Protein AF-A0A1H6F019-F1 (afdb_monomer)

Sequence (396 aa):
MDIRVLGPVEVCEGGAQIPIEGAQQQCVLGLLAAYKGSYVPVDRLIEALWEDDPPKTAKTIVQLKVSQLRKTLGGRISSTTAGYSLAGAWFTLNEPRPAIRHCEQAAELYERIGWKTGVLVASSNLVVAGDLHEGAGQYEHIVRLWEAHDPSRLPALLENFAIKLMWVGLAGQALERQERAVRLREESDDPQPQGWRGRSYSILGDIHLALGDLDAAMDAFDRALEQAEGGELAAALSSAALVAQARGDGDGAADLARRAVAVAASGGMVREYEEARSTLAKVDASTAIGERIRVLRDVLDYYRDRTYPYIEVRARVWLIEVLLAGGLPDEAAELAREACAAAAAHGLRRLEGQALTLLARAEPPGAEHARRAAELHRAHGHRLDEAAARAALDHA

Organism: NCBI:txid1144553

Structure (mmCIF, N/CA/C/O backbone):
data_AF-A0A1H6F019-F1
#
_entry.id   AF-A0A1H6F019-F1
#
loop_
_atom_site.group_PDB
_atom_site.id
_atom_site.type_symbol
_atom_site.label_atom_id
_atom_site.label_alt_id
_atom_site.label_comp_id
_atom_site.label_asym_id
_atom_site.label_entity_id
_atom_site.label_seq_id
_atom_site.pdbx_PDB_ins_code
_atom_site.Cartn_x
_atom_site.Cartn_y
_atom_site.Cartn_z
_atom_site.occupancy
_atom_site.B_iso_or_equiv
_atom_site.auth_seq_id
_atom_site.auth_comp_id
_atom_site.auth_asym_id
_atom_site.auth_atom_id
_atom_site.pdbx_PDB_model_num
ATOM 1 N N . MET A 1 1 ? 11.797 8.438 20.893 1.00 68.44 1 MET A N 1
ATOM 2 C CA . MET A 1 1 ? 10.960 7.575 21.743 1.00 68.44 1 MET A CA 1
ATOM 3 C C . MET A 1 1 ? 9.870 7.045 20.853 1.00 68.44 1 MET A C 1
ATOM 5 O O . MET A 1 1 ? 9.124 7.858 20.313 1.00 68.44 1 MET A O 1
ATOM 9 N N . ASP A 1 2 ? 9.824 5.731 20.716 1.00 68.75 2 ASP A N 1
ATOM 10 C CA . ASP A 1 2 ? 8.969 5.016 19.783 1.00 68.75 2 ASP A CA 1
ATOM 11 C C . ASP A 1 2 ? 7.989 4.150 20.564 1.00 68.75 2 ASP A C 1
ATOM 13 O O . ASP A 1 2 ? 8.379 3.468 21.512 1.00 68.75 2 ASP A O 1
ATOM 17 N N . ILE A 1 3 ? 6.718 4.194 20.184 1.00 66.81 3 ILE A N 1
ATOM 18 C CA . ILE A 1 3 ? 5.660 3.379 20.778 1.00 66.81 3 ILE A CA 1
ATOM 19 C C . ILE A 1 3 ? 5.205 2.353 19.742 1.00 66.81 3 ILE A C 1
ATOM 21 O O . ILE A 1 3 ? 4.837 2.711 18.620 1.00 66.81 3 ILE A O 1
ATOM 25 N N . ARG A 1 4 ? 5.226 1.075 20.118 1.00 64.88 4 ARG A N 1
ATOM 26 C CA . ARG A 1 4 ? 4.832 -0.049 19.260 1.00 64.88 4 ARG A CA 1
ATOM 27 C C . ARG A 1 4 ? 3.449 -0.540 19.667 1.00 64.88 4 ARG A C 1
ATOM 29 O O . ARG A 1 4 ? 3.226 -0.800 20.844 1.00 64.88 4 ARG A O 1
ATOM 36 N N . VAL A 1 5 ? 2.520 -0.632 18.710 1.00 57.69 5 VAL A N 1
ATOM 37 C CA . VAL A 1 5 ? 1.080 -0.831 19.008 1.00 57.69 5 VAL A CA 1
ATOM 38 C C . VAL A 1 5 ? 0.381 -1.960 18.253 1.00 57.69 5 VAL A C 1
ATOM 40 O O . VAL A 1 5 ? -0.770 -2.258 18.543 1.00 57.69 5 VAL A O 1
ATOM 43 N N . LEU A 1 6 ? 1.065 -2.632 17.325 1.00 49.25 6 LEU A N 1
ATOM 44 C CA . LEU A 1 6 ? 0.553 -3.850 16.672 1.00 49.25 6 LEU A CA 1
ATOM 45 C C . LEU A 1 6 ? 0.961 -5.130 17.434 1.00 49.25 6 LEU A C 1
ATOM 47 O O . LEU A 1 6 ? 1.137 -6.187 16.842 1.00 49.25 6 LEU A O 1
ATOM 51 N N . GLY A 1 7 ? 1.173 -4.999 18.745 1.00 47.91 7 GLY A N 1
ATOM 52 C CA . GLY A 1 7 ? 1.667 -6.008 19.684 1.00 47.91 7 GLY A CA 1
ATOM 53 C C . GLY A 1 7 ? 1.422 -5.531 21.126 1.00 47.91 7 GLY A C 1
ATOM 54 O O . GLY A 1 7 ? 0.547 -4.683 21.326 1.00 47.91 7 GLY A O 1
ATOM 55 N N . PRO A 1 8 ? 2.173 -5.997 22.144 1.00 49.44 8 PRO A N 1
ATOM 56 C CA . PRO A 1 8 ? 2.128 -5.409 23.471 1.00 49.44 8 PRO A CA 1
ATOM 57 C C . PRO A 1 8 ? 2.539 -3.963 23.317 1.00 49.44 8 PRO A C 1
ATOM 59 O O . PRO A 1 8 ? 3.399 -3.633 22.497 1.00 49.44 8 PRO A O 1
ATOM 62 N N . VAL A 1 9 ? 1.926 -3.103 24.110 1.00 58.66 9 VAL A N 1
ATOM 63 C CA . VAL A 1 9 ? 2.282 -1.698 24.065 1.00 58.66 9 VAL A CA 1
ATOM 64 C C . VAL A 1 9 ? 3.671 -1.539 24.677 1.00 58.66 9 VAL A C 1
ATOM 66 O O . VAL A 1 9 ? 3.834 -1.560 25.898 1.00 58.66 9 VAL A O 1
ATOM 69 N N . GLU A 1 10 ? 4.671 -1.420 23.806 1.00 66.00 10 GLU A N 1
ATOM 70 C CA . GLU A 1 10 ? 6.075 -1.231 24.161 1.00 66.00 10 GLU A CA 1
ATOM 71 C C . GLU A 1 10 ? 6.496 0.207 23.901 1.00 66.00 10 GLU A C 1
ATOM 73 O O . GLU A 1 10 ? 6.064 0.837 22.932 1.00 66.00 10 GLU A O 1
ATOM 78 N N . VAL A 1 11 ? 7.393 0.701 24.747 1.00 77.62 11 VAL A N 1
ATOM 79 C CA . VAL A 1 11 ? 8.022 2.006 24.579 1.00 77.62 11 VAL A CA 1
ATOM 80 C C . VAL A 1 11 ? 9.524 1.806 24.487 1.00 77.62 11 VAL A C 1
ATOM 82 O O . VAL A 1 11 ? 10.113 1.156 25.347 1.00 77.62 11 VAL A O 1
ATOM 85 N N . CYS A 1 12 ? 10.144 2.383 23.464 1.00 74.44 12 CYS A N 1
ATOM 86 C CA . CYS A 1 12 ? 11.587 2.360 23.265 1.00 74.44 12 CYS A CA 1
ATOM 87 C C . CYS A 1 12 ? 12.153 3.785 23.262 1.00 74.44 12 CYS A C 1
ATOM 89 O O . CYS A 1 12 ? 11.597 4.687 22.635 1.00 74.44 12 CYS A O 1
ATOM 91 N N . GLU A 1 13 ? 13.285 4.010 23.923 1.00 74.19 13 GLU A N 1
ATOM 92 C CA . GLU A 1 13 ? 14.017 5.280 23.885 1.00 74.19 13 GLU A CA 1
ATOM 93 C C . GLU A 1 13 ? 15.519 5.008 23.776 1.00 74.19 13 GLU A C 1
ATOM 95 O O . GLU A 1 13 ? 16.075 4.247 24.561 1.00 74.19 13 GLU A O 1
ATOM 100 N N . GLY A 1 14 ? 16.177 5.577 22.758 1.00 67.38 14 GLY A N 1
ATOM 101 C CA . GLY A 1 14 ? 17.619 5.387 22.544 1.00 67.38 14 GLY A CA 1
ATOM 102 C C . GLY A 1 14 ? 18.052 3.923 22.368 1.00 67.38 14 GLY A C 1
ATOM 103 O O . GLY A 1 14 ? 19.178 3.585 22.711 1.00 67.38 14 GLY A O 1
ATOM 104 N N . GLY A 1 15 ? 17.158 3.050 21.887 1.00 57.25 15 GLY A N 1
ATOM 105 C CA . GLY A 1 15 ? 17.406 1.610 21.737 1.00 57.25 15 GLY A CA 1
ATOM 106 C C . GLY A 1 15 ? 17.104 0.755 22.977 1.00 57.25 15 GLY A C 1
ATOM 107 O O . GLY A 1 15 ? 17.180 -0.467 22.886 1.00 57.25 15 GLY A O 1
ATOM 108 N N . ALA A 1 16 ? 16.716 1.351 24.110 1.00 61.84 16 ALA A N 1
ATOM 109 C CA . ALA A 1 16 ? 16.332 0.628 25.325 1.00 61.84 16 ALA A CA 1
ATOM 110 C C . ALA A 1 16 ? 14.804 0.571 25.499 1.00 61.84 16 ALA A C 1
ATOM 112 O O . ALA A 1 16 ? 14.105 1.554 25.242 1.00 61.84 16 ALA A O 1
ATOM 113 N N . GLN A 1 17 ? 14.282 -0.571 25.957 1.00 70.25 17 GLN A N 1
ATOM 114 C CA . GLN A 1 17 ? 12.861 -0.744 26.271 1.00 70.25 17 GLN A CA 1
ATOM 115 C C . GLN A 1 17 ? 12.532 -0.168 27.653 1.00 70.25 17 GLN A C 1
ATOM 117 O O . GLN A 1 17 ? 13.208 -0.459 28.640 1.00 70.25 17 GLN A O 1
ATOM 122 N N . ILE A 1 18 ? 11.461 0.618 27.722 1.00 83.25 18 ILE A N 1
ATOM 123 C CA . ILE A 1 18 ? 10.912 1.182 28.951 1.00 83.25 18 ILE A CA 1
ATOM 124 C C . ILE A 1 18 ? 9.691 0.339 29.355 1.00 83.25 18 ILE A C 1
ATOM 126 O O . ILE A 1 18 ? 8.716 0.279 28.597 1.00 83.25 18 ILE A O 1
ATOM 130 N N . PRO A 1 19 ? 9.709 -0.324 30.524 1.00 74.94 19 PRO A N 1
ATOM 131 C CA . PRO A 1 19 ? 8.601 -1.168 30.954 1.00 74.94 19 PRO A CA 1
ATOM 132 C C . PRO A 1 19 ? 7.368 -0.329 31.315 1.00 74.94 19 PRO A C 1
ATOM 134 O O . PRO A 1 19 ? 7.447 0.618 32.098 1.00 74.94 19 PRO A O 1
ATOM 137 N N . ILE A 1 20 ? 6.212 -0.711 30.765 1.00 82.31 20 ILE A N 1
ATOM 138 C CA . ILE A 1 20 ? 4.900 -0.165 31.135 1.00 82.31 20 ILE A CA 1
ATOM 139 C C . ILE A 1 20 ? 4.177 -1.178 32.015 1.00 82.31 20 ILE A C 1
ATOM 141 O O . ILE A 1 20 ? 3.908 -2.305 31.591 1.00 82.31 20 ILE A O 1
ATOM 145 N N . GLU A 1 21 ? 3.859 -0.775 33.242 1.00 75.06 21 GLU A N 1
ATOM 146 C CA . GLU A 1 21 ? 3.372 -1.683 34.274 1.00 75.06 21 GLU A CA 1
ATOM 147 C C . GLU A 1 21 ? 1.850 -1.870 34.218 1.00 75.06 21 GLU A C 1
ATOM 149 O O . GLU A 1 21 ? 1.054 -1.001 34.578 1.00 75.06 21 GLU A O 1
ATOM 154 N N . GLY A 1 22 ? 1.431 -3.076 33.843 1.00 73.38 22 GLY A N 1
ATOM 155 C CA . GLY A 1 22 ? 0.052 -3.533 33.982 1.00 73.38 22 GLY A CA 1
ATOM 156 C C . GLY A 1 22 ? -0.849 -3.243 32.779 1.00 73.38 22 GLY A C 1
ATOM 157 O O . GLY A 1 22 ? -0.783 -2.197 32.132 1.00 73.38 22 GLY A O 1
ATOM 158 N N . ALA A 1 23 ? -1.759 -4.186 32.524 1.00 62.22 23 ALA A N 1
ATOM 159 C CA . ALA A 1 23 ? -2.602 -4.226 31.328 1.00 62.22 23 ALA A CA 1
ATOM 160 C C . ALA A 1 23 ? -3.444 -2.956 31.115 1.00 62.22 23 ALA A C 1
ATOM 162 O O . ALA A 1 23 ? -3.591 -2.493 29.990 1.00 62.22 23 ALA A O 1
ATOM 163 N N . GLN A 1 24 ? -3.945 -2.334 32.188 1.00 73.25 24 GLN A N 1
ATOM 164 C CA . GLN A 1 24 ? -4.719 -1.091 32.078 1.00 73.25 24 GLN A CA 1
ATOM 165 C C . GLN A 1 24 ? -3.861 0.122 31.678 1.00 73.25 24 GLN A C 1
ATOM 167 O O . GLN A 1 24 ? -4.356 0.996 30.974 1.00 73.25 24 GLN A O 1
ATOM 172 N N . GLN A 1 25 ? -2.587 0.202 32.093 1.00 83.81 25 GLN A N 1
ATOM 173 C CA . GLN A 1 25 ? -1.694 1.273 31.623 1.00 83.81 25 GLN A CA 1
ATOM 174 C C . GLN A 1 25 ? -1.351 1.077 30.148 1.00 83.81 25 GLN A C 1
ATOM 176 O O . GLN A 1 25 ? -1.392 2.033 29.379 1.00 83.81 25 GLN A O 1
ATOM 181 N N . GLN A 1 26 ? -1.057 -0.164 29.757 1.00 77.56 26 GLN A N 1
ATOM 182 C CA . GLN A 1 26 ? -0.795 -0.522 28.366 1.00 77.56 26 GLN A CA 1
ATOM 183 C C . GLN A 1 26 ? -2.009 -0.223 27.480 1.00 77.56 26 GLN A C 1
ATOM 185 O O . GLN A 1 26 ? -1.845 0.396 26.439 1.00 77.56 26 GLN A O 1
ATOM 190 N N . CYS A 1 27 ? -3.227 -0.554 27.924 1.00 70.50 27 CYS A N 1
ATOM 191 C CA . CYS A 1 27 ? -4.465 -0.236 27.208 1.00 70.50 27 CYS A CA 1
ATOM 192 C C . CYS A 1 27 ? -4.639 1.277 27.002 1.00 70.50 27 CYS A C 1
ATOM 194 O O . CYS A 1 27 ? -4.817 1.728 25.872 1.00 70.50 27 CYS A O 1
ATOM 196 N N . VAL A 1 28 ? -4.489 2.081 28.064 1.00 81.25 28 VAL A N 1
ATOM 197 C CA . VAL A 1 28 ? -4.542 3.549 27.954 1.00 81.25 28 VAL A CA 1
ATOM 198 C C . VAL A 1 28 ? -3.488 4.063 26.975 1.00 81.25 28 VAL A C 1
ATOM 200 O O . VAL A 1 28 ? -3.805 4.859 26.098 1.00 81.25 28 VAL A O 1
ATOM 203 N N . LEU A 1 29 ? -2.243 3.598 27.084 1.00 82.19 29 LEU A N 1
ATOM 204 C CA . LEU A 1 29 ? -1.157 4.022 26.204 1.00 82.19 29 LEU A CA 1
ATOM 205 C C . LEU A 1 29 ? -1.402 3.622 24.739 1.00 82.19 29 LEU A C 1
ATOM 207 O O . LEU A 1 29 ? -1.168 4.429 23.842 1.00 82.19 29 LEU A O 1
ATOM 211 N N . GLY A 1 30 ? -1.922 2.417 24.504 1.00 72.69 30 GLY A N 1
ATOM 212 C CA . GLY A 1 30 ? -2.299 1.918 23.184 1.00 72.69 30 GLY A CA 1
ATOM 213 C C . GLY A 1 30 ? -3.433 2.726 22.556 1.00 72.69 30 GLY A C 1
ATOM 214 O O . GLY A 1 30 ? -3.332 3.105 21.391 1.00 72.69 30 GLY A O 1
ATOM 215 N N . LEU A 1 31 ? -4.467 3.080 23.330 1.00 72.38 31 LEU A N 1
ATOM 216 C CA . LEU A 1 31 ? -5.532 3.966 22.854 1.00 72.38 31 LEU A CA 1
ATOM 217 C C . LEU A 1 31 ? -5.002 5.355 22.505 1.00 72.38 31 LEU A C 1
ATOM 219 O O . LEU A 1 31 ? -5.315 5.879 21.442 1.00 72.38 31 LEU A O 1
ATOM 223 N N . LEU A 1 32 ? -4.165 5.949 23.356 1.00 73.44 32 LEU A N 1
ATOM 224 C CA . LEU A 1 32 ? -3.571 7.254 23.055 1.00 73.44 32 LEU A CA 1
ATOM 225 C C . LEU A 1 32 ? -2.701 7.212 21.791 1.00 73.44 32 LEU A C 1
ATOM 227 O O . LEU A 1 32 ? -2.655 8.186 21.040 1.00 73.44 32 LEU A O 1
ATOM 231 N N . ALA A 1 33 ? -2.024 6.089 21.550 1.00 73.69 33 ALA A N 1
ATOM 232 C CA . ALA A 1 33 ? -1.195 5.890 20.371 1.00 73.69 33 ALA A CA 1
ATOM 233 C C . ALA A 1 33 ? -2.026 5.705 19.095 1.00 73.69 33 ALA A C 1
ATOM 235 O O . ALA A 1 33 ? -1.686 6.265 18.053 1.00 73.69 33 ALA A O 1
ATOM 236 N N . ALA A 1 34 ? -3.150 4.989 19.180 1.00 63.59 34 ALA A N 1
ATOM 237 C CA . ALA A 1 34 ? -4.068 4.780 18.060 1.00 63.59 34 ALA A CA 1
ATOM 238 C C . ALA A 1 34 ? -4.650 6.097 17.515 1.00 63.59 34 ALA A C 1
ATOM 240 O O . ALA A 1 34 ? -4.912 6.211 16.320 1.00 63.59 34 ALA A O 1
ATOM 241 N N . TYR A 1 35 ? -4.783 7.114 18.370 1.00 57.78 35 TYR A N 1
ATOM 242 C CA . TYR A 1 35 ? -5.277 8.441 17.995 1.00 57.78 35 TYR A CA 1
ATOM 243 C C . TYR A 1 35 ? -4.184 9.381 17.454 1.00 57.78 35 TYR A C 1
ATOM 245 O O . TYR A 1 35 ? -4.438 10.572 17.284 1.00 57.78 35 TYR A O 1
ATOM 253 N N . LYS A 1 36 ? -2.977 8.871 17.150 1.00 60.50 36 LYS A N 1
ATOM 254 C CA . LYS A 1 36 ? -1.890 9.581 16.437 1.00 60.50 36 LYS A CA 1
ATOM 255 C C . LYS A 1 36 ? -1.600 10.995 16.973 1.00 60.50 36 LYS A C 1
ATOM 257 O O . LYS A 1 36 ? -1.396 11.932 16.210 1.00 60.50 36 LYS A O 1
ATOM 262 N N . GLY A 1 37 ? -1.623 11.167 18.295 1.00 52.47 37 GLY A N 1
ATOM 263 C CA . GLY A 1 37 ? -1.375 12.466 18.935 1.00 52.47 37 GLY A CA 1
ATOM 264 C C . GLY A 1 37 ? -2.593 13.395 19.053 1.00 52.47 37 GLY A C 1
ATOM 265 O O . GLY A 1 37 ? -2.476 14.452 19.673 1.00 52.47 37 GLY A O 1
ATOM 266 N N . SER A 1 38 ? -3.763 12.988 18.559 1.00 49.28 38 SER A N 1
ATOM 267 C CA . SER A 1 38 ? -5.046 13.657 18.814 1.00 49.28 38 SER A CA 1
ATOM 268 C C . SER A 1 38 ? -5.531 13.422 20.248 1.00 49.28 38 SER A C 1
ATOM 270 O O . SER A 1 38 ? -5.096 12.490 20.930 1.00 49.28 38 SER A O 1
ATOM 272 N N . TYR A 1 39 ? -6.438 14.279 20.724 1.00 57.69 39 TYR A N 1
ATOM 273 C CA . TYR A 1 39 ? -7.028 14.142 22.055 1.00 57.69 39 TYR A CA 1
ATOM 274 C C . TYR A 1 39 ? -8.035 12.991 22.117 1.00 57.69 39 TYR A C 1
ATOM 276 O O . TYR A 1 39 ? -8.953 12.909 21.306 1.00 57.69 39 TYR A O 1
ATOM 284 N N . VAL A 1 40 ? -7.888 12.146 23.134 1.00 65.31 40 VAL A N 1
ATOM 285 C CA . VAL A 1 40 ? -8.824 11.080 23.491 1.00 65.31 40 VAL A CA 1
ATOM 286 C C . VAL A 1 40 ? -9.617 11.513 24.727 1.00 65.31 40 VAL A C 1
ATOM 288 O O . VAL A 1 40 ? -9.008 11.724 25.787 1.00 65.31 40 VAL A O 1
ATOM 291 N N . PRO A 1 41 ? -10.953 11.641 24.629 1.00 74.94 41 PRO A N 1
ATOM 292 C CA . PRO A 1 41 ? -11.808 11.951 25.769 1.00 74.94 41 PRO A CA 1
ATOM 293 C C . PRO A 1 41 ? -11.689 10.914 26.886 1.00 74.94 41 PRO A C 1
ATOM 295 O O . PRO A 1 41 ? -11.524 9.721 26.637 1.00 74.94 41 PRO A O 1
ATOM 298 N N . VAL A 1 42 ? -11.828 11.359 28.136 1.00 76.56 42 VAL A N 1
ATOM 299 C CA . VAL A 1 42 ? -11.750 10.470 29.310 1.00 76.56 42 VAL A CA 1
ATOM 300 C C . VAL A 1 42 ? -12.819 9.381 29.261 1.00 76.56 42 VAL A C 1
ATOM 302 O O . VAL A 1 42 ? -12.524 8.236 29.588 1.00 76.56 42 VAL A O 1
ATOM 305 N N . ASP A 1 43 ? -14.021 9.714 28.797 1.00 74.56 43 ASP A N 1
ATOM 306 C CA . ASP A 1 43 ? -15.129 8.762 28.709 1.00 74.56 43 ASP A CA 1
ATOM 307 C C . ASP A 1 43 ? -14.838 7.646 27.695 1.00 74.56 43 ASP A C 1
ATOM 309 O O . ASP A 1 43 ? -15.153 6.493 27.960 1.00 74.56 43 ASP A O 1
ATOM 313 N N . ARG A 1 44 ? -14.099 7.942 26.613 1.00 74.06 44 ARG A N 1
ATOM 314 C CA . ARG A 1 44 ? -13.614 6.924 25.662 1.00 74.06 44 ARG A CA 1
ATOM 315 C C . ARG A 1 44 ? -12.569 5.993 26.275 1.00 74.06 44 ARG A C 1
ATOM 317 O O . ARG A 1 44 ? -12.525 4.814 25.943 1.00 74.06 44 ARG A O 1
ATOM 324 N N . LEU A 1 45 ? -11.728 6.500 27.178 1.00 77.44 45 LEU A N 1
ATOM 325 C CA . LEU A 1 45 ? -10.786 5.658 27.923 1.00 77.44 45 LEU A CA 1
ATOM 326 C C . LEU A 1 45 ? -11.500 4.794 28.967 1.00 77.44 45 LEU A C 1
ATOM 328 O O . LEU A 1 45 ? -11.057 3.682 29.227 1.00 77.44 45 LEU A O 1
ATOM 332 N N . ILE A 1 46 ? -12.582 5.295 29.569 1.00 81.50 46 ILE A N 1
ATOM 333 C CA . ILE A 1 46 ? -13.414 4.531 30.506 1.00 81.50 46 ILE A CA 1
ATOM 334 C C . ILE A 1 46 ? -14.129 3.397 29.770 1.00 81.50 46 ILE A C 1
ATOM 336 O O . ILE A 1 46 ? -13.998 2.242 30.163 1.00 81.50 46 ILE A O 1
ATOM 340 N N . GLU A 1 47 ? -14.807 3.723 28.676 1.00 74.31 47 GLU A N 1
ATOM 341 C CA . GLU A 1 47 ? -15.479 2.764 27.797 1.00 74.31 47 GLU A CA 1
ATOM 342 C C . GLU A 1 47 ? -14.511 1.660 27.343 1.00 74.31 47 GLU A C 1
ATOM 344 O O . GLU A 1 47 ? -14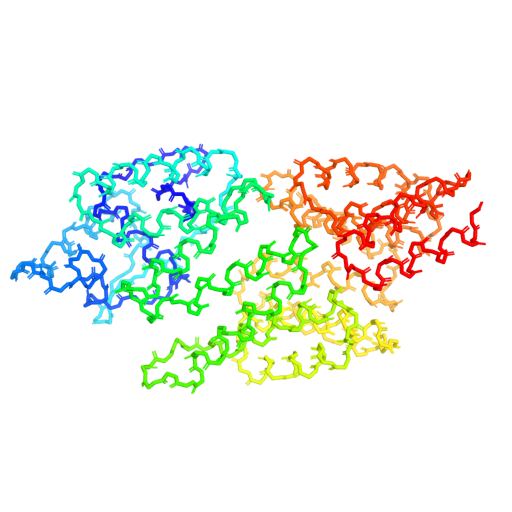.803 0.476 27.462 1.00 74.31 47 GLU A O 1
ATOM 349 N N . ALA A 1 48 ? -13.292 2.024 26.935 1.00 68.44 48 ALA A N 1
ATOM 350 C CA . ALA A 1 48 ? -12.290 1.048 26.511 1.00 68.44 48 ALA A CA 1
ATOM 351 C C . ALA A 1 48 ? -11.742 0.146 27.636 1.00 68.44 48 ALA A C 1
ATOM 353 O O . ALA A 1 48 ? -11.224 -0.934 27.355 1.00 68.44 48 ALA A O 1
ATOM 354 N N . LEU A 1 49 ? -11.788 0.592 28.894 1.00 73.62 49 LEU A N 1
ATOM 355 C CA . LEU A 1 49 ? -11.217 -0.136 30.032 1.00 73.62 49 LEU A CA 1
ATOM 356 C C . LEU A 1 49 ? -12.228 -1.022 30.762 1.00 73.62 49 LEU A C 1
ATOM 358 O O . LEU A 1 49 ? -11.806 -1.968 31.430 1.00 73.62 49 LEU A O 1
ATOM 362 N N . TRP A 1 50 ? -13.518 -0.694 30.686 1.00 79.19 50 TRP A N 1
ATOM 363 C CA . TRP A 1 50 ? -14.563 -1.360 31.467 1.00 79.19 50 TRP A CA 1
ATOM 364 C C . TRP A 1 50 ? -15.833 -1.702 30.685 1.00 79.19 50 TRP A C 1
ATOM 366 O O . TRP A 1 50 ? -16.716 -2.328 31.266 1.00 79.19 50 TRP A O 1
ATOM 376 N N . GLU A 1 51 ? -15.922 -1.341 29.403 1.00 65.50 51 GLU A N 1
ATOM 377 C CA . GLU A 1 51 ? -17.099 -1.599 28.566 1.00 65.50 51 GLU A CA 1
ATOM 378 C C . GLU A 1 51 ? -18.368 -1.034 29.241 1.00 65.50 51 GLU A C 1
ATOM 380 O O . GLU A 1 51 ? -18.415 0.164 29.537 1.00 65.50 51 GLU A O 1
ATOM 385 N N . ASP A 1 52 ? -19.356 -1.884 29.535 1.00 58.53 52 ASP A N 1
ATOM 386 C CA . ASP A 1 52 ? -20.662 -1.497 30.085 1.00 58.53 52 ASP A CA 1
ATOM 387 C C . ASP A 1 52 ? -20.725 -1.434 31.621 1.00 58.53 52 ASP A C 1
ATOM 389 O O . ASP A 1 52 ? -21.711 -0.936 32.171 1.00 58.53 52 ASP A O 1
ATOM 393 N N . ASP A 1 53 ? -19.698 -1.913 32.336 1.00 70.44 53 ASP A N 1
ATOM 394 C CA . ASP A 1 53 ? -19.680 -1.931 33.810 1.00 70.44 53 ASP A CA 1
ATOM 395 C C . ASP A 1 53 ? -18.491 -1.147 34.399 1.00 70.44 53 ASP A C 1
ATOM 397 O O . ASP A 1 53 ? -17.628 -1.698 35.100 1.00 70.44 53 ASP A O 1
ATOM 401 N N . PRO A 1 54 ? -18.390 0.170 34.122 1.00 84.31 54 PRO A N 1
ATOM 402 C CA . PRO A 1 54 ? -17.369 0.994 34.734 1.00 84.31 54 PRO A CA 1
ATOM 403 C C . PRO A 1 54 ? -17.620 1.117 36.243 1.00 84.31 54 PRO A C 1
ATOM 405 O O . PRO A 1 54 ? -18.708 1.516 36.675 1.00 84.31 54 PRO A O 1
ATOM 408 N N . PRO A 1 55 ? -16.600 0.888 37.091 1.00 83.75 55 PRO A N 1
ATOM 409 C CA . PRO A 1 55 ? -16.734 1.176 38.507 1.00 83.75 55 PRO A CA 1
ATOM 410 C C . PRO A 1 55 ? -17.023 2.669 38.692 1.00 83.75 55 PRO A C 1
ATOM 412 O O . PRO A 1 55 ? -16.553 3.513 37.928 1.00 83.75 55 PRO A O 1
ATOM 415 N N . LYS A 1 56 ? -17.700 3.040 39.784 1.00 85.88 56 LYS A N 1
ATOM 416 C CA . LYS A 1 56 ? -17.959 4.459 40.124 1.00 85.88 56 LYS A CA 1
ATOM 417 C C . LYS A 1 56 ? -16.685 5.322 40.165 1.00 85.88 56 LYS A C 1
ATOM 419 O O . LYS A 1 56 ? -16.752 6.543 40.071 1.00 85.88 56 LYS A O 1
ATOM 424 N N . THR A 1 57 ? -15.523 4.688 40.318 1.00 86.94 57 THR A N 1
ATOM 425 C CA . THR A 1 57 ? -14.191 5.297 40.354 1.00 86.94 57 THR A CA 1
ATOM 426 C C . THR A 1 57 ? -13.438 5.244 39.018 1.00 86.94 57 THR A C 1
ATOM 428 O O . THR A 1 57 ? -12.265 5.611 38.991 1.00 86.94 57 THR A O 1
ATOM 431 N N . ALA A 1 58 ? -14.065 4.835 37.909 1.00 84.50 58 ALA A N 1
ATOM 432 C CA . ALA A 1 58 ? -13.414 4.633 36.609 1.00 84.50 58 ALA A CA 1
ATOM 433 C C . ALA A 1 58 ? -12.591 5.847 36.159 1.00 84.50 58 ALA A C 1
ATOM 435 O O . ALA A 1 58 ? -11.404 5.721 35.862 1.00 84.50 58 ALA A O 1
ATOM 436 N N . LYS A 1 59 ? -13.169 7.052 36.234 1.00 81.00 59 LYS A N 1
ATOM 437 C CA . LYS A 1 59 ? -12.473 8.315 35.935 1.00 81.00 59 LYS A CA 1
ATOM 438 C C . LYS A 1 59 ? -11.198 8.501 36.761 1.00 81.00 59 LYS A C 1
ATOM 440 O O . LYS A 1 59 ? -10.155 8.868 36.222 1.00 81.00 59 LYS A O 1
ATOM 445 N N . THR A 1 60 ? -11.270 8.217 38.059 1.00 83.25 60 THR A N 1
ATOM 446 C CA . THR A 1 60 ? -10.125 8.284 38.977 1.00 83.25 60 THR A CA 1
ATOM 447 C C . THR A 1 60 ? -9.065 7.248 38.611 1.00 83.25 60 THR A C 1
ATOM 449 O O . THR A 1 60 ? -7.871 7.541 38.656 1.00 83.25 60 THR A O 1
ATOM 452 N N . ILE A 1 61 ? -9.481 6.048 38.198 1.00 85.38 61 ILE A N 1
ATOM 453 C CA . ILE A 1 61 ? -8.557 5.001 37.764 1.00 85.38 61 ILE A CA 1
ATOM 454 C C . ILE A 1 61 ? -7.866 5.408 36.455 1.00 85.38 61 ILE A C 1
ATOM 456 O O . ILE A 1 61 ? -6.645 5.298 36.382 1.00 85.38 61 ILE A O 1
ATOM 460 N N . VAL A 1 62 ? -8.578 5.966 35.466 1.00 87.38 62 VAL A N 1
ATOM 461 C CA . VAL A 1 62 ? -7.965 6.499 34.229 1.00 87.38 62 VAL A CA 1
ATOM 462 C C . VAL A 1 62 ? -6.912 7.557 34.547 1.00 87.38 62 VAL A C 1
ATOM 464 O O . VAL A 1 62 ? -5.780 7.475 34.069 1.00 87.38 62 VAL A O 1
ATOM 467 N N . GLN A 1 63 ? -7.249 8.522 35.405 1.00 83.38 63 GLN A N 1
ATOM 468 C CA . GLN A 1 63 ? -6.319 9.564 35.843 1.00 83.38 63 GLN A CA 1
ATOM 469 C C . GLN A 1 63 ? -5.072 8.978 36.517 1.00 83.38 63 GLN A C 1
ATOM 471 O O . GLN A 1 63 ? -3.958 9.440 36.256 1.00 83.38 63 GLN A O 1
ATOM 476 N N . LEU A 1 64 ? -5.242 7.941 37.344 1.00 87.81 64 LEU A N 1
ATOM 477 C CA . LEU A 1 64 ? -4.136 7.230 37.977 1.00 87.81 64 LEU A CA 1
ATOM 478 C C . LEU A 1 64 ? -3.239 6.548 36.935 1.00 87.81 64 LEU A C 1
ATOM 480 O O . LEU A 1 64 ? -2.020 6.701 37.006 1.00 87.81 64 LEU A O 1
ATOM 484 N N . LYS A 1 65 ? -3.815 5.854 35.942 1.00 87.56 65 LYS A N 1
ATOM 485 C CA . LYS A 1 65 ? -3.043 5.212 34.863 1.00 87.56 65 LYS A CA 1
ATOM 486 C C . LYS A 1 65 ? -2.280 6.236 34.028 1.00 87.56 65 LYS A C 1
ATOM 488 O O . LYS A 1 65 ? -1.091 6.046 33.795 1.00 87.56 65 LYS A O 1
ATOM 493 N N . VAL A 1 66 ? -2.900 7.361 33.670 1.00 83.19 66 VAL A N 1
ATOM 494 C CA . VAL A 1 66 ? -2.212 8.456 32.963 1.00 83.19 66 VAL A CA 1
ATOM 495 C C . VAL A 1 66 ? -1.087 9.052 33.811 1.00 83.19 66 VAL A C 1
ATOM 497 O O . VAL A 1 66 ? -0.005 9.331 33.300 1.00 83.19 66 VAL A O 1
ATOM 500 N N . SER A 1 67 ? -1.312 9.247 35.113 1.00 79.44 67 SER A N 1
ATOM 501 C CA . SER A 1 67 ? -0.284 9.758 36.025 1.00 79.44 67 SER A CA 1
ATOM 502 C C . SER A 1 67 ? 0.923 8.822 36.105 1.00 79.44 67 SER A C 1
ATOM 504 O O . SER A 1 67 ? 2.063 9.284 36.078 1.00 79.44 67 SER A O 1
ATOM 506 N N . GLN A 1 68 ? 0.684 7.512 36.155 1.00 85.62 68 GLN A N 1
ATOM 507 C CA . GLN A 1 68 ? 1.742 6.505 36.147 1.00 85.62 68 GLN A CA 1
ATOM 508 C C . GLN A 1 68 ? 2.505 6.515 34.817 1.00 85.62 68 GLN A C 1
ATOM 510 O O . GLN A 1 68 ? 3.727 6.635 34.826 1.00 85.62 68 GLN A O 1
ATOM 515 N N . LEU A 1 69 ? 1.797 6.541 33.685 1.00 85.75 69 LEU A N 1
ATOM 516 C CA . LEU A 1 69 ? 2.417 6.659 32.363 1.00 85.75 69 LEU A CA 1
ATOM 517 C C . LEU A 1 69 ? 3.261 7.933 32.223 1.00 85.75 69 LEU A C 1
ATOM 519 O O . LEU A 1 69 ? 4.338 7.886 31.646 1.00 85.75 69 LEU A O 1
ATOM 523 N N . ARG A 1 70 ? 2.835 9.070 32.785 1.00 82.38 70 ARG A N 1
ATOM 524 C CA . ARG A 1 70 ? 3.629 10.315 32.783 1.00 82.38 70 ARG A CA 1
ATOM 525 C C . ARG A 1 70 ? 4.928 10.209 33.559 1.00 82.38 70 ARG A C 1
ATOM 527 O O . ARG A 1 70 ? 5.923 10.797 33.150 1.00 82.38 70 ARG A O 1
ATOM 534 N N . LYS A 1 71 ? 4.926 9.487 34.680 1.00 81.56 71 LYS A N 1
ATOM 535 C CA . LYS A 1 71 ? 6.159 9.243 35.438 1.00 81.56 71 LYS A CA 1
ATOM 536 C C . LYS A 1 71 ? 7.149 8.432 34.609 1.00 81.56 71 LYS A C 1
ATOM 538 O O . LYS A 1 71 ? 8.338 8.716 34.654 1.00 81.56 71 LYS A O 1
ATOM 543 N N . THR A 1 72 ? 6.641 7.483 33.829 1.00 83.62 72 THR A N 1
ATOM 544 C CA . THR A 1 72 ? 7.452 6.602 32.986 1.00 83.62 72 THR A CA 1
ATOM 545 C C . THR A 1 72 ? 7.896 7.261 31.674 1.00 83.62 72 THR A C 1
ATOM 547 O O . THR A 1 72 ? 9.011 7.034 31.224 1.00 83.62 72 THR A O 1
ATOM 550 N N . LEU A 1 73 ? 7.051 8.097 31.061 1.00 77.12 73 LEU A N 1
ATOM 551 C CA . LEU A 1 73 ? 7.238 8.627 29.698 1.00 77.12 73 LEU A CA 1
ATOM 552 C C . LEU A 1 73 ? 7.586 10.120 29.637 1.00 77.12 73 LEU A C 1
ATOM 554 O O . LEU A 1 73 ? 7.850 10.659 28.555 1.00 77.12 73 LEU A O 1
ATOM 558 N N . GLY A 1 74 ? 7.574 10.808 30.778 1.00 74.31 74 GLY A N 1
ATOM 559 C CA . GLY A 1 74 ? 7.790 12.248 30.879 1.00 74.31 74 GLY A CA 1
ATOM 560 C C . GLY A 1 74 ? 6.606 13.085 30.373 1.00 74.31 74 GLY A C 1
ATOM 561 O O . GLY A 1 74 ? 5.454 12.648 30.349 1.00 74.31 74 GLY A O 1
ATOM 562 N N . GLY A 1 75 ? 6.887 14.321 29.945 1.00 61.84 75 GLY A N 1
ATOM 563 C CA . GLY A 1 75 ? 5.889 15.323 29.523 1.00 61.84 75 GLY A CA 1
ATOM 564 C C . GLY A 1 75 ? 5.176 15.050 28.191 1.00 61.84 75 GLY A C 1
ATOM 565 O O . GLY A 1 75 ? 4.543 15.946 27.644 1.00 61.84 75 GLY A O 1
ATOM 566 N N . ARG A 1 76 ? 5.285 13.833 27.652 1.00 68.25 76 ARG A N 1
ATOM 567 C CA . ARG A 1 76 ? 4.811 13.461 26.308 1.00 68.25 76 ARG A CA 1
ATOM 568 C C . ARG A 1 76 ? 3.323 13.133 26.249 1.00 68.25 76 ARG A C 1
ATOM 570 O O . ARG A 1 76 ? 2.757 13.106 25.161 1.00 68.25 76 ARG A O 1
ATOM 577 N N . ILE A 1 77 ? 2.701 12.908 27.410 1.00 65.00 77 ILE A N 1
ATOM 578 C CA . ILE A 1 77 ? 1.245 12.809 27.532 1.00 65.00 77 ILE A CA 1
ATOM 579 C C . ILE A 1 77 ? 0.686 14.153 27.989 1.00 65.00 77 ILE A C 1
ATOM 581 O O . ILE A 1 77 ? 0.795 14.514 29.169 1.00 65.00 77 ILE A O 1
ATOM 585 N N . SER A 1 78 ? 0.025 14.869 27.086 1.00 47.38 78 SER A N 1
ATOM 586 C CA . SER A 1 78 ? -0.607 16.159 27.375 1.00 47.38 78 SER A CA 1
ATOM 587 C C . SER A 1 78 ? -2.012 15.974 27.961 1.00 47.38 78 SER A C 1
ATOM 589 O O . SER A 1 78 ? -2.690 14.991 27.673 1.00 47.38 78 SER A O 1
ATOM 591 N N . SER A 1 79 ? -2.437 16.897 28.831 1.00 51.94 79 SER A N 1
ATOM 592 C CA . SER A 1 79 ? -3.802 16.960 29.376 1.00 51.94 79 SER A CA 1
ATOM 593 C C . SER A 1 79 ? -4.464 18.260 28.966 1.00 51.94 79 SER A C 1
ATOM 595 O O . SER A 1 79 ? -3.851 19.318 29.083 1.00 51.94 79 SER A O 1
ATOM 597 N N . THR A 1 80 ? -5.735 18.182 28.599 1.00 49.44 80 THR A N 1
ATOM 598 C CA . THR A 1 80 ? -6.623 19.339 28.453 1.00 49.44 80 THR A CA 1
ATOM 599 C C . THR A 1 80 ? -7.980 19.022 29.077 1.00 49.44 80 THR A C 1
ATOM 601 O O . THR A 1 80 ? -8.226 17.907 29.541 1.00 49.44 80 THR A O 1
ATOM 604 N N . THR A 1 81 ? -8.888 19.996 29.068 1.00 37.44 81 THR A N 1
ATOM 605 C CA . THR A 1 81 ? -10.305 19.768 29.379 1.00 37.44 81 THR A CA 1
ATOM 606 C C . THR A 1 81 ? -10.965 18.758 28.431 1.00 37.44 81 THR A C 1
ATOM 608 O O . THR A 1 81 ? -11.953 18.144 28.819 1.00 37.44 81 THR A O 1
ATOM 611 N N . ALA A 1 82 ? -10.403 18.540 27.234 1.00 37.12 82 ALA A N 1
ATOM 612 C CA . ALA A 1 82 ? -10.910 17.607 26.228 1.00 37.12 82 ALA A CA 1
ATOM 613 C C . ALA A 1 82 ? -10.374 16.167 26.370 1.00 37.12 82 ALA A C 1
ATOM 615 O O . ALA A 1 82 ? -10.895 15.270 25.714 1.00 37.12 82 ALA A O 1
ATOM 616 N N . GLY A 1 83 ? -9.364 15.918 27.218 1.00 44.91 83 GLY A N 1
ATOM 617 C CA . GLY A 1 83 ? -8.826 14.573 27.456 1.00 44.91 83 GLY A CA 1
ATOM 618 C C . GLY A 1 83 ? -7.299 14.490 27.441 1.00 44.91 83 GLY A C 1
ATOM 619 O O . GLY A 1 83 ? -6.614 15.368 27.979 1.00 44.91 83 GLY A O 1
ATOM 620 N N . TYR A 1 84 ? -6.763 13.411 26.860 1.00 60.44 84 TYR A N 1
ATOM 621 C CA . TYR A 1 84 ? -5.325 13.107 26.846 1.00 60.44 84 TYR A CA 1
ATOM 622 C C . TYR A 1 84 ? -4.799 12.844 25.435 1.00 60.44 84 TYR A C 1
ATOM 624 O O . TYR A 1 84 ? -5.533 12.334 24.598 1.00 60.44 84 TYR A O 1
ATOM 632 N N . SER A 1 85 ? -3.528 13.147 25.168 1.00 50.81 85 SER A N 1
ATOM 633 C CA . SER A 1 85 ? -2.904 12.877 23.864 1.00 50.81 85 SER A CA 1
ATOM 634 C C . SER A 1 85 ? -1.418 12.536 23.967 1.00 50.81 85 SER A C 1
ATOM 636 O O . SER A 1 85 ? -0.771 12.883 24.956 1.00 50.81 85 SER A O 1
ATOM 638 N N . LEU A 1 86 ? -0.877 11.889 22.926 1.00 60.88 86 LEU A N 1
ATOM 639 C CA . LEU A 1 86 ? 0.555 11.599 22.730 1.00 60.88 86 LEU A CA 1
ATOM 640 C C . LEU A 1 86 ? 1.184 12.492 21.645 1.00 60.88 86 LEU A C 1
ATOM 642 O O . LEU A 1 86 ? 1.914 12.018 20.779 1.00 60.88 86 LEU A O 1
ATOM 646 N N . ALA A 1 87 ? 0.894 13.792 21.667 1.00 47.53 87 ALA A N 1
ATOM 647 C CA . ALA A 1 87 ? 1.298 14.726 20.609 1.00 47.53 87 ALA A CA 1
ATOM 648 C C . ALA A 1 87 ? 2.826 14.833 20.372 1.00 47.53 87 ALA A C 1
ATOM 650 O O . ALA A 1 87 ? 3.244 15.370 19.354 1.00 47.53 87 ALA A O 1
ATOM 651 N N . GLY A 1 88 ? 3.664 14.334 21.291 1.00 44.12 88 GLY A N 1
ATOM 652 C CA . GLY A 1 88 ? 5.130 14.372 21.190 1.00 44.12 88 GLY A CA 1
ATOM 653 C C . GLY A 1 88 ? 5.826 13.009 21.076 1.00 44.12 88 GLY A C 1
ATOM 654 O O . GLY A 1 88 ? 7.031 12.942 21.328 1.00 44.12 88 GLY A O 1
ATOM 655 N N . ALA A 1 89 ? 5.102 11.920 20.791 1.00 46.53 89 ALA A N 1
ATOM 656 C CA . ALA A 1 89 ? 5.672 10.573 20.672 1.00 46.53 89 ALA A CA 1
ATOM 657 C C . ALA A 1 89 ? 5.685 10.079 19.216 1.00 46.53 89 ALA A C 1
ATOM 659 O O . ALA A 1 89 ? 4.751 10.338 18.463 1.00 46.53 89 ALA A O 1
ATOM 660 N N . TRP A 1 90 ? 6.734 9.341 18.842 1.00 43.59 90 TRP A N 1
ATOM 661 C CA . TRP A 1 90 ? 6.804 8.633 17.563 1.00 43.59 90 TRP A CA 1
ATOM 662 C C . TRP A 1 90 ? 6.202 7.231 17.719 1.00 43.59 90 TRP A C 1
ATOM 664 O O . TRP A 1 90 ? 6.267 6.638 18.797 1.00 43.59 90 TRP A O 1
ATOM 674 N N . PHE A 1 91 ? 5.608 6.691 16.655 1.00 48.50 91 PHE A N 1
ATOM 675 C CA . PHE A 1 91 ? 4.943 5.384 16.669 1.00 48.50 91 PHE A CA 1
ATOM 676 C C . PHE A 1 91 ? 5.540 4.479 15.593 1.00 48.50 91 PHE A C 1
ATOM 678 O O . PHE A 1 91 ? 5.773 4.927 14.473 1.00 48.50 91 PHE A O 1
ATOM 685 N N . THR A 1 92 ? 5.773 3.207 15.922 1.00 45.00 92 THR A N 1
ATOM 686 C CA . THR A 1 92 ? 6.293 2.202 14.982 1.00 45.00 92 THR A CA 1
ATOM 687 C C . THR A 1 92 ? 5.322 1.030 14.880 1.00 45.00 92 THR A C 1
ATOM 689 O O . THR A 1 92 ? 4.884 0.472 15.888 1.00 45.00 92 THR A O 1
ATOM 692 N N . LEU A 1 93 ? 4.972 0.646 13.654 1.00 49.66 93 LEU A N 1
ATOM 693 C CA . LEU A 1 93 ? 4.160 -0.537 13.371 1.00 49.66 93 LEU A CA 1
ATOM 694 C C . LEU A 1 93 ? 5.113 -1.745 13.334 1.00 49.66 93 LEU A C 1
ATOM 696 O O . LEU A 1 93 ? 6.037 -1.772 12.533 1.00 49.66 93 LEU A O 1
ATOM 700 N N . ASN A 1 94 ? 4.968 -2.650 14.304 1.00 46.66 94 ASN A N 1
ATOM 701 C CA . ASN A 1 94 ? 6.053 -3.503 14.806 1.00 46.66 94 ASN A CA 1
ATOM 702 C C . ASN A 1 94 ? 6.438 -4.682 13.886 1.00 46.66 94 ASN A C 1
ATOM 704 O O . ASN A 1 94 ? 5.631 -5.151 13.085 1.00 46.66 94 ASN A O 1
ATOM 708 N N . GLU A 1 95 ? 7.666 -5.178 14.062 1.00 43.97 95 GLU A N 1
ATOM 709 C CA . GLU A 1 95 ? 8.271 -6.278 13.298 1.00 43.97 95 GLU A CA 1
ATOM 710 C C . GLU A 1 95 ? 7.446 -7.581 13.356 1.00 43.97 95 GLU A C 1
ATOM 712 O O . GLU A 1 95 ? 6.988 -7.962 14.436 1.00 43.97 95 GLU A O 1
ATOM 717 N N . PRO A 1 96 ? 7.304 -8.326 12.242 1.00 44.03 96 PRO A N 1
ATOM 718 C CA . PRO A 1 96 ? 6.313 -9.401 12.132 1.00 44.03 96 PRO A CA 1
ATOM 719 C C . PRO A 1 96 ? 6.526 -10.572 13.109 1.00 44.03 96 PRO A C 1
ATOM 721 O O . PRO A 1 96 ? 5.566 -11.075 13.679 1.00 44.03 96 PRO A O 1
ATOM 724 N N . ARG A 1 97 ? 7.768 -11.007 13.378 1.00 44.28 97 ARG A N 1
ATOM 725 C CA . ARG A 1 97 ? 8.008 -12.220 14.194 1.00 44.28 97 ARG A CA 1
ATOM 726 C C . ARG A 1 97 ? 7.822 -12.020 15.710 1.00 44.28 97 ARG A C 1
ATOM 728 O O . ARG A 1 97 ? 7.152 -12.853 16.321 1.00 44.28 97 ARG A O 1
ATOM 735 N N . PRO A 1 98 ? 8.362 -10.964 16.350 1.00 44.50 98 PRO A N 1
ATOM 736 C CA . PRO A 1 98 ? 8.050 -10.669 17.750 1.00 44.50 98 PRO A CA 1
ATOM 737 C C . PRO A 1 98 ? 6.572 -10.307 17.960 1.00 44.50 98 PRO A C 1
ATOM 739 O O . PRO A 1 98 ? 5.986 -10.716 18.959 1.00 44.50 98 PRO A O 1
ATOM 742 N N . ALA A 1 99 ? 5.945 -9.600 17.010 1.00 47.25 99 ALA A N 1
ATOM 743 C CA . ALA A 1 99 ? 4.546 -9.178 17.113 1.00 47.25 99 ALA A CA 1
ATOM 744 C C . ALA A 1 99 ? 3.560 -10.355 17.230 1.00 47.25 99 ALA A C 1
ATOM 746 O O . ALA A 1 99 ? 2.627 -10.275 18.029 1.00 47.25 99 ALA A O 1
ATOM 747 N N . ILE A 1 100 ? 3.802 -11.456 16.509 1.00 52.28 100 ILE A N 1
ATOM 748 C CA . ILE A 1 100 ? 2.987 -12.684 16.567 1.00 52.28 100 ILE A CA 1
ATOM 749 C C . ILE A 1 100 ? 2.978 -13.274 17.979 1.00 52.28 100 ILE A C 1
ATOM 751 O O . ILE A 1 100 ? 1.926 -13.314 18.618 1.00 52.28 100 ILE A O 1
ATOM 755 N N . ARG A 1 101 ? 4.162 -13.625 18.509 1.00 51.00 101 ARG A N 1
ATOM 756 C CA . ARG A 1 101 ? 4.320 -14.226 19.851 1.00 51.00 101 ARG A CA 1
ATOM 757 C C . ARG A 1 101 ? 3.643 -13.389 20.927 1.00 51.00 101 ARG A C 1
ATOM 759 O O . ARG A 1 101 ? 3.107 -13.886 21.912 1.00 51.00 101 ARG A O 1
ATOM 766 N N . HIS A 1 102 ? 3.721 -12.085 20.764 1.00 50.69 102 HIS A N 1
ATOM 767 C CA . HIS A 1 102 ? 3.179 -11.179 21.733 1.00 50.69 102 HIS A CA 1
ATOM 768 C C . HIS A 1 102 ? 1.659 -10.990 21.648 1.00 50.69 102 HIS A C 1
ATOM 770 O O . HIS A 1 102 ? 1.019 -10.838 22.689 1.00 50.69 102 HIS A O 1
ATOM 776 N N . CYS A 1 103 ? 1.075 -10.984 20.447 1.00 53.88 103 CYS A N 1
ATOM 777 C CA . CYS A 1 103 ? -0.379 -10.980 20.303 1.00 53.88 103 CYS A CA 1
ATOM 778 C C . CYS A 1 103 ? -0.979 -12.277 20.864 1.00 53.88 103 CYS A C 1
ATOM 780 O O . CYS A 1 103 ? -2.009 -12.215 21.531 1.00 53.88 103 CYS A O 1
ATOM 782 N N . GLU A 1 104 ? -0.297 -13.415 20.690 1.00 57.62 104 GLU A N 1
ATOM 783 C CA . GLU A 1 104 ? -0.659 -14.695 21.320 1.00 57.62 104 GLU A CA 1
ATOM 784 C C . GLU A 1 104 ? -0.660 -14.583 22.855 1.00 57.62 104 GLU A C 1
ATOM 786 O O . GLU A 1 104 ? -1.675 -14.839 23.499 1.00 57.62 104 GLU A O 1
ATOM 791 N N . GLN A 1 105 ? 0.431 -14.083 23.450 1.00 52.66 105 GLN A N 1
ATOM 792 C CA . GLN A 1 105 ? 0.527 -13.869 24.903 1.00 52.66 105 GLN A CA 1
ATOM 793 C C . GLN A 1 105 ? -0.538 -12.902 25.445 1.00 52.66 105 GLN A C 1
ATOM 795 O O . GLN A 1 105 ? -1.046 -13.090 26.556 1.00 52.66 105 GLN A O 1
ATOM 800 N N . ALA A 1 106 ? -0.863 -11.850 24.688 1.00 51.47 106 ALA A N 1
ATOM 801 C CA . ALA A 1 106 ? -1.898 -10.893 25.053 1.00 51.47 106 ALA A CA 1
ATOM 802 C C . ALA A 1 106 ? -3.289 -11.541 25.017 1.00 51.47 106 ALA A C 1
ATOM 804 O O . ALA A 1 106 ? -4.031 -11.414 25.990 1.00 51.47 106 ALA A O 1
ATOM 805 N N . ALA A 1 107 ? -3.613 -12.286 23.954 1.00 59.53 107 ALA 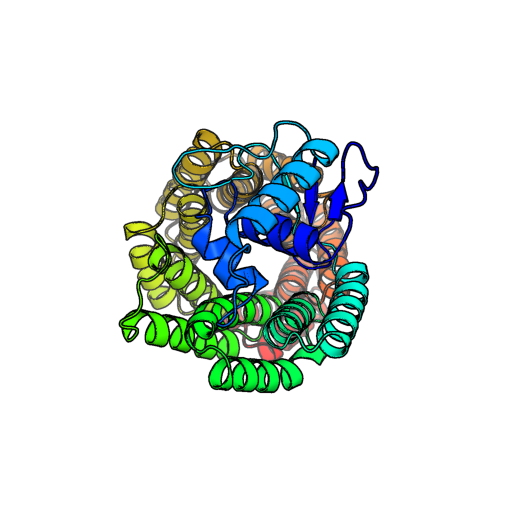A N 1
ATOM 806 C CA . ALA A 1 107 ? -4.872 -13.017 23.835 1.00 59.53 107 ALA A CA 1
ATOM 807 C C . ALA A 1 107 ? -5.063 -14.010 24.996 1.00 59.53 107 ALA A C 1
ATOM 809 O O . ALA A 1 107 ? -6.095 -13.962 25.662 1.00 59.53 107 ALA A O 1
ATOM 810 N N . GLU A 1 108 ? -4.044 -14.809 25.332 1.00 57.53 108 GLU A N 1
ATOM 811 C CA . GLU A 1 108 ? -4.077 -15.744 26.471 1.00 57.53 108 GLU A CA 1
ATOM 812 C C . GLU A 1 108 ? -4.273 -15.043 27.825 1.00 57.53 108 GLU A C 1
ATOM 814 O O . GLU A 1 108 ? -4.905 -15.564 28.749 1.00 57.53 108 GLU A O 1
ATOM 819 N N . LEU A 1 109 ? -3.671 -13.865 28.007 1.00 50.75 109 LEU A N 1
ATOM 820 C CA . LEU A 1 109 ? -3.832 -13.090 29.235 1.00 50.75 109 LEU A CA 1
ATOM 821 C C . LEU A 1 109 ? -5.239 -12.500 29.336 1.00 50.75 109 LEU A C 1
ATOM 823 O O . LEU A 1 109 ? -5.839 -12.562 30.409 1.00 50.75 109 LEU A O 1
ATOM 827 N N . TYR A 1 110 ? -5.764 -11.959 28.238 1.00 56.97 110 TYR A N 1
ATOM 828 C CA . TYR A 1 110 ? -7.111 -11.398 28.174 1.00 56.97 110 TYR A CA 1
ATOM 829 C C . TYR A 1 110 ? -8.185 -12.464 28.369 1.00 56.97 110 TYR A C 1
ATOM 831 O O . TYR A 1 110 ? -9.144 -12.230 29.104 1.00 56.97 110 TYR A O 1
ATOM 839 N N . GLU A 1 111 ? -7.976 -13.659 27.819 1.00 66.88 111 GLU A N 1
ATOM 840 C CA . GLU A 1 111 ? -8.855 -14.805 28.032 1.00 66.88 111 GLU A CA 1
ATOM 841 C C . GLU A 1 111 ? -8.883 -15.216 29.511 1.00 66.88 111 GLU A C 1
ATOM 843 O O . GLU A 1 111 ? -9.959 -15.351 30.095 1.00 66.88 111 GLU A O 1
ATOM 848 N N . ARG A 1 112 ? -7.717 -15.298 30.172 1.0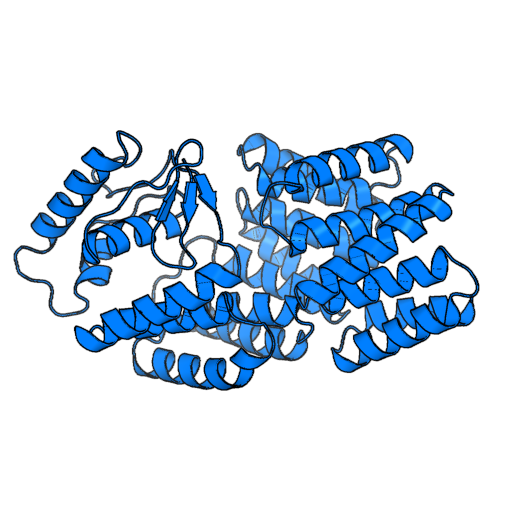0 62.19 112 ARG A N 1
ATOM 849 C CA . ARG A 1 112 ? -7.621 -15.634 31.608 1.00 62.19 112 ARG A CA 1
ATOM 850 C C . ARG A 1 112 ? -8.347 -14.658 32.530 1.00 62.19 112 ARG A C 1
ATOM 852 O O . ARG A 1 112 ? -8.840 -15.078 33.573 1.00 62.19 112 ARG A O 1
ATOM 859 N N . ILE A 1 113 ? -8.384 -13.372 32.184 1.00 58.81 113 ILE A N 1
ATOM 860 C CA . ILE A 1 113 ? -9.088 -12.349 32.976 1.00 58.81 113 ILE A CA 1
ATOM 861 C C . ILE A 1 113 ? -10.536 -12.126 32.513 1.00 58.81 113 ILE A C 1
ATOM 863 O O . ILE A 1 113 ? -11.214 -11.261 33.060 1.00 58.81 113 ILE A O 1
ATOM 867 N N . GLY A 1 114 ? -11.013 -12.886 31.520 1.00 60.75 114 GLY A N 1
ATOM 868 C CA . GLY A 1 114 ? -12.378 -12.799 30.998 1.00 60.75 114 GLY A CA 1
ATOM 869 C C . GLY A 1 114 ? -12.668 -11.562 30.138 1.00 60.75 114 GLY A C 1
ATOM 870 O O . GLY A 1 114 ? -13.835 -11.235 29.931 1.00 60.75 114 GLY A O 1
ATOM 871 N N . TRP A 1 115 ? -11.644 -10.869 29.627 1.00 63.25 115 TRP A N 1
ATOM 872 C CA . TRP A 1 115 ? -11.815 -9.649 28.833 1.00 63.25 115 TRP A CA 1
ATOM 873 C C . TRP A 1 115 ? -12.003 -9.959 27.341 1.00 63.25 115 TRP A C 1
ATOM 875 O O . TRP A 1 115 ? -11.045 -10.019 26.569 1.00 63.25 115 TRP A O 1
ATOM 885 N N . LYS A 1 116 ? -13.261 -10.146 26.925 1.00 69.50 116 LYS A N 1
ATOM 886 C CA . LYS A 1 116 ? -13.624 -10.561 25.558 1.00 69.50 116 LYS A CA 1
ATOM 887 C C . LYS A 1 116 ? -13.166 -9.579 24.476 1.00 69.50 116 LYS A C 1
ATOM 889 O O . LYS A 1 116 ? -12.558 -10.015 23.502 1.00 69.50 116 LYS A O 1
ATOM 894 N N . THR A 1 117 ? -13.381 -8.274 24.654 1.00 60.50 117 THR A N 1
ATOM 895 C CA . THR A 1 117 ? -12.932 -7.265 23.675 1.00 60.50 117 THR A CA 1
ATOM 896 C C . THR A 1 117 ? -11.416 -7.291 23.510 1.00 60.50 117 THR A C 1
ATOM 898 O O . THR A 1 117 ? -10.916 -7.250 22.389 1.00 60.50 117 THR A O 1
ATOM 901 N N . GLY A 1 118 ? -10.671 -7.435 24.611 1.00 54.88 118 GLY A N 1
ATOM 902 C CA . GLY A 1 118 ? -9.215 -7.573 24.576 1.00 54.88 118 GLY A CA 1
ATOM 903 C C . GLY A 1 118 ? -8.762 -8.771 23.746 1.00 54.88 118 GLY A C 1
ATOM 904 O O . GLY A 1 118 ? -7.891 -8.622 22.889 1.00 54.88 118 GLY A O 1
ATOM 905 N N . VAL A 1 119 ? -9.384 -9.941 23.944 1.00 63.59 119 VAL A N 1
ATOM 906 C CA . VAL A 1 119 ? -9.105 -11.150 23.146 1.00 63.59 119 VAL A CA 1
ATOM 907 C C . VAL A 1 119 ? -9.348 -10.891 21.660 1.00 63.59 119 VAL A C 1
ATOM 909 O O . VAL A 1 119 ? -8.500 -11.236 20.836 1.00 63.59 119 VAL A O 1
ATOM 912 N N . LEU A 1 120 ? -10.462 -10.247 21.300 1.00 63.31 120 LEU A N 1
ATOM 913 C CA . LEU A 1 120 ? -10.786 -9.944 19.904 1.00 63.31 120 LEU A CA 1
ATOM 914 C C . LEU A 1 120 ? -9.817 -8.937 19.281 1.00 63.31 120 LEU A C 1
ATOM 916 O O . LEU A 1 120 ? -9.390 -9.132 18.143 1.00 63.31 120 LEU A O 1
ATOM 920 N N . VAL A 1 121 ? -9.407 -7.903 20.019 1.00 60.66 121 VAL A N 1
ATOM 921 C CA . VAL A 1 121 ? -8.389 -6.939 19.575 1.00 60.66 121 VAL A CA 1
ATOM 922 C C . VAL A 1 121 ? -7.041 -7.631 19.367 1.00 60.66 121 VAL A C 1
ATOM 924 O O . VAL A 1 121 ? -6.438 -7.483 18.305 1.00 60.66 121 VAL A O 1
ATOM 927 N N . ALA A 1 122 ? -6.583 -8.428 20.336 1.00 58.47 122 ALA A N 1
ATOM 928 C CA . ALA A 1 122 ? -5.322 -9.163 20.237 1.00 58.47 122 ALA A CA 1
ATOM 929 C C . ALA A 1 122 ? -5.331 -10.162 19.072 1.00 58.47 122 ALA A C 1
ATOM 931 O O . ALA A 1 122 ? -4.370 -10.221 18.310 1.00 58.47 122 ALA A O 1
ATOM 932 N N . SER A 1 123 ? -6.441 -10.878 18.876 1.00 64.19 123 SER A N 1
ATOM 933 C CA . SER A 1 123 ? -6.618 -11.820 17.764 1.00 64.19 123 SER A CA 1
ATOM 934 C C . SER A 1 123 ? -6.660 -11.106 16.411 1.00 64.19 123 SER A C 1
ATOM 936 O O . SER A 1 123 ? -6.060 -11.562 15.444 1.00 64.19 123 SER A O 1
ATOM 938 N N . SER A 1 124 ? -7.306 -9.939 16.336 1.00 65.31 124 SER A N 1
ATOM 939 C CA . SER A 1 124 ? -7.317 -9.107 15.124 1.00 65.31 124 SER A CA 1
ATOM 940 C C . SER A 1 124 ? -5.916 -8.617 14.771 1.00 65.31 124 SER A C 1
ATOM 942 O O . SER A 1 124 ? -5.509 -8.660 13.613 1.00 65.31 124 SER A O 1
ATOM 944 N N . ASN A 1 125 ? -5.150 -8.199 15.779 1.00 60.97 125 ASN A N 1
ATOM 945 C CA . ASN A 1 125 ? -3.770 -7.767 15.603 1.00 60.97 125 ASN A CA 1
ATOM 946 C C . ASN A 1 125 ? -2.846 -8.929 15.235 1.00 60.97 125 ASN A C 1
ATOM 948 O O . ASN A 1 125 ? -1.997 -8.744 14.372 1.00 60.97 125 ASN A O 1
ATOM 952 N N . LEU A 1 126 ? -3.040 -10.119 15.816 1.00 60.25 126 LEU A N 1
ATOM 953 C CA . LEU A 1 126 ? -2.320 -11.338 15.441 1.00 60.25 126 LEU A CA 1
ATOM 954 C C . LEU A 1 126 ? -2.512 -11.641 13.962 1.00 60.25 126 LEU A C 1
ATOM 956 O O . LEU A 1 126 ? -1.566 -11.960 13.260 1.00 60.25 126 LEU A O 1
ATOM 960 N N . VAL A 1 127 ? -3.734 -11.484 13.479 1.00 59.50 127 VAL A N 1
ATOM 961 C CA . VAL A 1 127 ? -4.069 -11.696 12.082 1.00 59.50 127 VAL A CA 1
ATOM 962 C C . VAL A 1 127 ? -3.416 -10.644 11.169 1.00 59.50 127 VAL A C 1
ATOM 964 O O . VAL A 1 127 ? -2.885 -10.986 10.116 1.00 59.50 127 VAL A O 1
ATOM 967 N N . VAL A 1 128 ? -3.360 -9.378 11.595 1.00 57.09 128 VAL A N 1
ATOM 968 C CA . VAL A 1 128 ? -2.630 -8.314 10.878 1.00 57.09 128 VAL A CA 1
ATOM 969 C C . VAL A 1 128 ? -1.102 -8.513 10.942 1.00 57.09 128 VAL A C 1
ATOM 971 O O . VAL A 1 128 ? -0.400 -8.160 9.993 1.00 57.09 128 VAL A O 1
ATOM 974 N N . ALA A 1 129 ? -0.563 -9.057 12.033 1.00 53.97 129 ALA A N 1
ATOM 975 C CA . ALA A 1 129 ? 0.872 -9.245 12.273 1.00 53.97 129 ALA A CA 1
ATOM 976 C C . ALA A 1 129 ? 1.423 -10.603 11.787 1.00 53.97 129 ALA A C 1
ATOM 978 O O . ALA A 1 129 ? 2.631 -10.730 11.592 1.00 53.97 129 ALA A O 1
ATOM 979 N N . GLY A 1 130 ? 0.538 -11.585 11.616 1.00 54.53 130 GLY A N 1
ATOM 980 C CA . GLY A 1 130 ? 0.791 -12.990 11.308 1.00 54.53 130 GLY A CA 1
ATOM 981 C C . GLY A 1 130 ? 1.377 -13.257 9.933 1.00 54.53 130 GLY A C 1
ATOM 982 O O . GLY A 1 130 ? 1.402 -12.378 9.066 1.00 54.53 130 GLY A O 1
ATOM 983 N N . ASP A 1 131 ? 1.821 -14.503 9.729 1.00 54.84 131 ASP A N 1
ATOM 984 C CA . ASP A 1 131 ? 2.162 -14.966 8.390 1.00 54.84 131 ASP A CA 1
ATOM 985 C C . ASP A 1 131 ? 0.917 -14.868 7.502 1.00 54.84 131 ASP A C 1
ATOM 987 O O . ASP A 1 131 ? -0.186 -15.326 7.817 1.00 54.84 131 ASP A O 1
ATOM 991 N N . LEU A 1 132 ? 1.128 -14.192 6.388 1.00 53.75 132 LEU A N 1
ATOM 992 C CA . LEU A 1 132 ? 0.141 -13.599 5.507 1.00 53.75 132 LEU A CA 1
ATOM 993 C C . LEU A 1 132 ? -0.802 -14.631 4.851 1.00 53.75 132 LEU A C 1
ATOM 995 O O . LEU A 1 132 ? -1.839 -14.262 4.301 1.00 53.75 132 LEU A O 1
ATOM 999 N N . HIS A 1 133 ? -0.455 -15.920 4.923 1.00 49.00 133 HIS A N 1
ATOM 1000 C CA . HIS A 1 133 ? -1.195 -17.036 4.330 1.00 49.00 133 HIS A CA 1
ATOM 1001 C C . HIS A 1 133 ? -1.965 -17.896 5.348 1.00 49.00 133 HIS A C 1
ATOM 1003 O O . HIS A 1 133 ? -3.091 -18.303 5.064 1.00 49.00 133 HIS A O 1
ATOM 1009 N N . GLU A 1 134 ? -1.411 -18.154 6.538 1.00 51.91 134 GLU A N 1
ATOM 1010 C CA . GLU A 1 134 ? -2.049 -19.035 7.537 1.00 51.91 134 GLU A CA 1
ATOM 1011 C C . GLU A 1 134 ? -3.259 -18.380 8.217 1.00 51.91 134 GLU A C 1
ATOM 1013 O O . GLU A 1 134 ? -4.185 -19.065 8.657 1.00 51.91 134 GLU A O 1
ATOM 1018 N N . GLY A 1 135 ? -3.307 -17.044 8.240 1.00 50.47 135 GLY A N 1
ATOM 1019 C CA . GLY A 1 135 ? -4.377 -16.307 8.903 1.00 50.47 135 GLY A CA 1
ATOM 1020 C C . GLY A 1 135 ? -5.748 -16.426 8.232 1.00 50.47 135 GLY A C 1
ATOM 1021 O O . GLY A 1 135 ? -6.742 -16.309 8.945 1.00 50.47 135 GLY A O 1
ATOM 1022 N N . ALA A 1 136 ? -5.835 -16.662 6.907 1.00 52.22 136 ALA A N 1
ATOM 1023 C CA . ALA A 1 136 ? -7.049 -16.513 6.070 1.00 52.22 136 ALA A CA 1
ATOM 1024 C C . ALA A 1 136 ? -8.320 -17.154 6.680 1.00 52.22 136 ALA A C 1
ATOM 1026 O O . ALA A 1 136 ? -9.388 -16.539 6.708 1.00 52.22 136 ALA A O 1
ATOM 1027 N N . GLY A 1 137 ? -8.192 -18.361 7.240 1.00 57.19 137 GLY A N 1
ATOM 1028 C CA . GLY A 1 137 ? -9.293 -19.075 7.899 1.00 57.19 137 GLY A CA 1
ATOM 1029 C C . GLY A 1 137 ? -9.684 -18.522 9.277 1.00 57.19 137 GLY A C 1
ATOM 1030 O O . GLY A 1 137 ? -10.852 -18.601 9.660 1.00 57.19 137 GLY A O 1
ATOM 1031 N N . GLN A 1 138 ? -8.743 -17.919 10.010 1.00 65.38 138 GLN A N 1
ATOM 1032 C CA . GLN A 1 138 ? -9.010 -17.248 11.287 1.00 65.38 138 GLN A CA 1
ATOM 1033 C C . GLN A 1 138 ? -9.698 -15.887 11.095 1.00 65.38 138 GLN A C 1
ATOM 1035 O O . GLN A 1 138 ? -10.517 -15.513 11.935 1.00 65.38 138 GLN A O 1
ATOM 1040 N N . TYR A 1 139 ? -9.448 -15.177 9.981 1.00 73.06 139 TYR A N 1
ATOM 1041 C CA . TYR A 1 139 ? -10.084 -13.876 9.690 1.00 73.06 139 TYR A CA 1
ATOM 1042 C C . TYR A 1 139 ? -11.610 -13.970 9.722 1.00 73.06 139 TYR A C 1
ATOM 1044 O O . TYR A 1 139 ? -12.265 -13.187 10.401 1.00 73.06 139 TYR A O 1
ATOM 1052 N N . GLU A 1 140 ? -12.184 -14.940 9.010 1.00 75.94 140 GLU A N 1
ATOM 1053 C CA . GLU A 1 140 ? -13.635 -15.141 8.945 1.00 75.94 140 GLU A CA 1
ATOM 1054 C C . GLU A 1 140 ? -14.247 -15.421 10.319 1.00 75.94 140 GLU A C 1
ATOM 1056 O O . GLU A 1 140 ? -15.343 -14.962 10.639 1.00 75.94 140 GLU A O 1
ATOM 1061 N N . HIS A 1 141 ? -13.523 -16.158 11.158 1.00 78.50 141 HIS A N 1
ATOM 1062 C CA . HIS A 1 141 ? -13.954 -16.409 12.522 1.00 78.50 141 HIS A CA 1
ATOM 1063 C C . HIS A 1 141 ? -13.928 -15.130 13.369 1.00 78.50 141 HIS A C 1
ATOM 1065 O O . HIS A 1 141 ? -14.923 -14.827 14.021 1.00 78.50 141 HIS A O 1
ATOM 1071 N N . ILE A 1 142 ? -12.846 -14.349 13.306 1.00 75.75 142 ILE A N 1
ATOM 1072 C CA . ILE A 1 142 ? -12.697 -13.089 14.052 1.00 75.75 142 ILE A CA 1
ATOM 1073 C C . ILE A 1 142 ? -13.718 -12.042 13.598 1.00 75.75 142 ILE A C 1
ATOM 1075 O O . ILE A 1 142 ? -14.300 -11.365 14.439 1.00 75.75 142 ILE A O 1
ATOM 1079 N N . VAL A 1 143 ? -13.996 -11.950 12.294 1.00 80.19 143 VAL A N 1
ATOM 1080 C CA . VAL A 1 143 ? -15.060 -11.102 11.734 1.00 80.19 143 VAL A CA 1
ATOM 1081 C C . VAL A 1 143 ? -16.413 -11.476 12.336 1.00 80.19 143 VAL A C 1
ATOM 1083 O O . VAL A 1 143 ? -17.101 -10.594 12.839 1.00 80.19 143 VAL A O 1
ATOM 1086 N N . ARG A 1 144 ? -16.771 -12.769 12.363 1.00 84.56 144 ARG A N 1
ATOM 1087 C CA . ARG A 1 144 ? -18.025 -13.234 12.985 1.00 84.56 144 ARG A CA 1
ATOM 1088 C C . ARG A 1 144 ? -18.087 -12.944 14.484 1.00 84.56 144 ARG A C 1
ATOM 1090 O O . ARG A 1 144 ? -19.154 -12.624 14.995 1.00 84.56 144 ARG A O 1
ATOM 1097 N N . LEU A 1 145 ? -16.964 -13.067 15.191 1.00 81.38 145 LEU A N 1
ATOM 1098 C CA . LEU A 1 145 ? -16.907 -12.766 16.620 1.00 81.38 145 LEU A CA 1
ATOM 1099 C C . LEU A 1 145 ? -17.081 -11.268 16.896 1.00 81.38 145 LEU A C 1
ATOM 1101 O O . LEU A 1 145 ? -17.829 -10.913 17.801 1.00 81.38 145 LEU A O 1
ATOM 1105 N N . TRP A 1 146 ? -16.450 -10.396 16.106 1.00 77.12 146 TRP A N 1
ATOM 1106 C CA . TRP A 1 146 ? -16.672 -8.950 16.193 1.00 77.12 146 TRP A CA 1
ATOM 1107 C C . TRP A 1 146 ? -18.098 -8.564 15.825 1.00 77.12 146 TRP A C 1
ATOM 1109 O O . TRP A 1 146 ? -18.700 -7.761 16.522 1.00 77.12 146 TRP A O 1
ATOM 1119 N N . GLU A 1 147 ? -18.663 -9.171 14.785 1.00 84.88 147 GLU A N 1
ATOM 1120 C CA . GLU A 1 147 ? -20.047 -8.936 14.369 1.00 84.88 147 GLU A CA 1
ATOM 1121 C C . GLU A 1 147 ? -21.060 -9.334 15.453 1.00 84.88 147 GLU A C 1
ATOM 1123 O O . GLU A 1 147 ? -22.086 -8.681 15.603 1.00 84.88 147 GLU A O 1
ATOM 1128 N N . ALA A 1 148 ? -20.765 -10.364 16.250 1.00 85.56 148 ALA A N 1
ATOM 1129 C CA . ALA A 1 148 ? -21.607 -10.761 17.376 1.00 85.56 148 ALA A CA 1
ATOM 1130 C C . ALA A 1 148 ? -21.376 -9.930 18.654 1.00 85.56 148 ALA A C 1
ATOM 1132 O O . ALA A 1 148 ? -22.266 -9.882 19.502 1.00 85.56 148 ALA A O 1
ATOM 1133 N N . HIS A 1 149 ? -20.189 -9.336 18.824 1.00 79.56 149 HIS A N 1
ATOM 1134 C CA . HIS A 1 149 ? -19.776 -8.658 20.061 1.00 79.56 149 HIS A CA 1
ATOM 1135 C C . HIS A 1 149 ? -19.913 -7.133 19.993 1.00 79.56 149 HIS A C 1
ATOM 1137 O O . HIS A 1 149 ? -20.532 -6.544 20.869 1.00 79.56 149 HIS A O 1
ATOM 1143 N N . ASP A 1 150 ? -19.354 -6.497 18.961 1.00 71.44 150 ASP A N 1
ATOM 1144 C CA . ASP A 1 150 ? -19.402 -5.045 18.747 1.00 71.44 150 ASP A CA 1
ATOM 1145 C C . ASP A 1 150 ? -19.327 -4.722 17.236 1.00 71.44 150 ASP A C 1
ATOM 1147 O O . ASP A 1 150 ? -18.234 -4.533 16.678 1.00 71.44 150 ASP A O 1
ATOM 1151 N N . PRO A 1 151 ? -20.485 -4.649 16.547 1.00 78.56 151 PRO A N 1
ATOM 1152 C CA . PRO A 1 151 ? -20.555 -4.344 15.118 1.00 78.56 151 PRO A CA 1
ATOM 1153 C C . PRO A 1 151 ? -19.934 -2.996 14.732 1.00 78.56 151 PRO A C 1
ATOM 1155 O O . PRO A 1 151 ? -19.460 -2.847 13.604 1.00 78.56 151 PRO A O 1
ATOM 1158 N N . SER A 1 152 ? -19.879 -2.021 15.649 1.00 71.62 152 SER A N 1
ATOM 1159 C CA . SER A 1 152 ? -19.357 -0.674 15.366 1.00 71.62 152 SER A CA 1
ATOM 1160 C C . SER A 1 152 ? -17.857 -0.679 15.026 1.00 71.62 152 SER A C 1
ATOM 1162 O O . SER A 1 152 ? -17.348 0.210 14.338 1.00 71.62 152 SER A O 1
ATOM 1164 N N . ARG A 1 153 ? -17.129 -1.717 15.463 1.00 70.00 153 ARG A N 1
ATOM 1165 C CA . ARG A 1 153 ? -15.687 -1.907 15.219 1.00 70.00 153 ARG A CA 1
ATOM 1166 C C . ARG A 1 153 ? -15.389 -2.599 13.898 1.00 70.00 153 ARG A C 1
ATOM 1168 O O . ARG A 1 153 ? -14.251 -2.553 13.420 1.00 70.00 153 ARG A O 1
ATOM 1175 N N . LEU A 1 154 ? -16.400 -3.221 13.300 1.00 76.38 154 LEU A N 1
ATOM 1176 C CA . LEU A 1 154 ? -16.255 -4.063 12.125 1.00 76.38 154 LEU A CA 1
ATOM 1177 C C . LEU A 1 154 ? -15.679 -3.324 10.904 1.00 76.38 154 LEU A C 1
ATOM 1179 O O . LEU A 1 154 ? -14.799 -3.892 10.255 1.00 76.38 154 LEU A O 1
ATOM 1183 N N . PRO A 1 155 ? -16.056 -2.066 10.593 1.00 78.38 155 PRO A N 1
ATOM 1184 C CA . PRO A 1 155 ? -15.501 -1.377 9.429 1.00 78.38 155 PRO A CA 1
ATOM 1185 C C . PRO A 1 155 ? -13.982 -1.180 9.495 1.00 78.38 155 PRO A C 1
ATOM 1187 O O . PRO A 1 155 ? -13.273 -1.492 8.543 1.00 78.38 155 PRO A O 1
ATOM 1190 N N . ALA A 1 156 ? -13.459 -0.733 10.640 1.00 72.75 156 ALA A N 1
ATOM 1191 C CA . ALA A 1 156 ? -12.022 -0.509 10.814 1.00 72.75 156 ALA A CA 1
ATOM 1192 C C . ALA A 1 156 ? -11.218 -1.819 10.740 1.00 72.75 156 ALA A C 1
ATOM 1194 O O . ALA A 1 156 ? -10.101 -1.848 10.220 1.00 72.75 156 ALA A O 1
ATOM 1195 N N . LEU A 1 157 ? -11.794 -2.912 11.246 1.00 73.44 157 LEU A N 1
ATOM 1196 C CA . LEU A 1 157 ? -11.221 -4.249 11.136 1.00 73.44 157 LEU A CA 1
ATOM 1197 C C . LEU A 1 157 ? -11.132 -4.699 9.671 1.00 73.44 157 LEU A C 1
ATOM 1199 O O . LEU A 1 157 ? -10.069 -5.119 9.214 1.00 73.44 157 LEU A O 1
ATOM 1203 N N . LEU A 1 158 ? -12.243 -4.582 8.939 1.00 80.06 158 LEU A N 1
ATOM 1204 C CA . LEU A 1 158 ? -12.333 -4.958 7.530 1.00 80.06 158 LEU A CA 1
ATOM 1205 C C . LEU A 1 158 ? -11.359 -4.154 6.658 1.00 80.06 158 LEU A C 1
ATOM 1207 O O . LEU A 1 158 ? -10.713 -4.747 5.801 1.00 80.06 158 LEU A O 1
ATOM 1211 N N . GLU A 1 159 ? -11.188 -2.853 6.914 1.00 77.12 159 GLU A N 1
ATOM 1212 C CA . GLU A 1 159 ? -10.202 -2.003 6.223 1.00 77.12 159 GLU A CA 1
ATOM 1213 C C . GLU A 1 159 ? -8.762 -2.497 6.428 1.00 77.12 159 GLU A C 1
ATOM 1215 O O . GLU A 1 159 ? -7.996 -2.650 5.475 1.00 77.12 159 GLU A O 1
ATOM 1220 N N . ASN A 1 160 ? -8.376 -2.778 7.676 1.00 72.94 160 ASN A N 1
ATOM 1221 C CA . ASN A 1 160 ? -7.031 -3.273 7.980 1.00 72.94 160 ASN A CA 1
ATOM 1222 C C . ASN A 1 160 ? -6.771 -4.632 7.315 1.00 72.94 160 ASN A C 1
ATOM 1224 O O . ASN A 1 160 ? -5.669 -4.895 6.826 1.00 72.94 160 ASN A O 1
ATOM 1228 N N . PHE A 1 161 ? -7.796 -5.481 7.262 1.00 76.62 161 PHE A N 1
ATOM 1229 C CA . PHE A 1 161 ? -7.738 -6.755 6.559 1.00 76.62 161 PHE A CA 1
ATOM 1230 C C . PHE A 1 161 ? -7.669 -6.589 5.044 1.00 76.62 161 PHE A C 1
ATOM 1232 O O . PHE A 1 161 ? -6.883 -7.285 4.409 1.00 76.62 161 PHE A O 1
ATOM 1239 N N . ALA A 1 162 ? -8.407 -5.644 4.462 1.00 80.06 162 ALA A N 1
ATOM 1240 C CA . ALA A 1 162 ? -8.334 -5.347 3.037 1.00 80.06 162 ALA A CA 1
ATOM 1241 C C . ALA A 1 162 ? -6.913 -4.930 2.624 1.00 80.06 162 ALA A C 1
ATOM 1243 O O . ALA A 1 162 ? -6.367 -5.471 1.664 1.00 80.06 162 ALA A O 1
ATOM 1244 N N . ILE A 1 163 ? -6.261 -4.055 3.400 1.00 75.94 163 ILE A N 1
ATOM 1245 C CA . ILE A 1 163 ? -4.863 -3.651 3.163 1.00 75.94 163 ILE A CA 1
ATOM 1246 C C . ILE A 1 163 ? -3.924 -4.867 3.189 1.00 75.94 163 ILE A C 1
ATOM 1248 O O . ILE A 1 163 ? -3.051 -5.005 2.332 1.00 75.94 163 ILE A O 1
ATOM 1252 N N . LYS A 1 164 ? -4.106 -5.780 4.147 1.00 73.75 164 LYS A N 1
ATOM 1253 C CA . LYS A 1 164 ? -3.284 -6.994 4.246 1.00 73.75 164 LYS A CA 1
ATOM 1254 C C . LYS A 1 164 ? -3.520 -7.947 3.081 1.00 73.75 164 LYS A C 1
ATOM 1256 O O . LYS A 1 164 ? -2.553 -8.406 2.479 1.00 73.75 164 LYS A O 1
ATOM 1261 N N . LEU A 1 165 ? -4.780 -8.182 2.724 1.00 77.19 165 LEU A N 1
ATOM 1262 C CA . LEU A 1 165 ? -5.170 -8.975 1.559 1.00 77.19 165 LEU A CA 1
ATOM 1263 C C . LEU A 1 165 ? -4.577 -8.395 0.266 1.00 77.19 165 LEU A C 1
ATOM 1265 O O . LEU A 1 165 ? -4.115 -9.139 -0.594 1.00 77.19 165 LEU A O 1
ATOM 1269 N N . MET A 1 166 ? -4.501 -7.071 0.147 1.00 78.62 166 MET A N 1
ATOM 1270 C CA . MET A 1 166 ? -3.845 -6.407 -0.978 1.00 78.62 166 MET A CA 1
ATOM 1271 C C . MET A 1 166 ? -2.337 -6.717 -1.033 1.00 78.62 166 MET A C 1
ATOM 1273 O O . MET A 1 166 ? -1.828 -7.067 -2.096 1.00 78.62 166 MET A O 1
ATOM 1277 N N . TRP A 1 167 ? -1.618 -6.658 0.096 1.00 72.94 167 TRP A N 1
ATOM 1278 C CA . TRP A 1 167 ? -0.167 -6.919 0.143 1.00 72.94 167 TRP A CA 1
ATOM 1279 C C . TRP A 1 167 ? 0.216 -8.356 -0.235 1.00 72.94 167 TRP A C 1
ATOM 1281 O O . TRP A 1 167 ? 1.282 -8.580 -0.811 1.00 72.94 167 TRP A O 1
ATOM 1291 N N . VAL A 1 168 ? -0.659 -9.322 0.051 1.00 71.56 168 VAL A N 1
ATOM 1292 C CA . VAL A 1 168 ? -0.452 -10.752 -0.261 1.00 71.56 168 VAL A CA 1
ATOM 1293 C C . VAL A 1 168 ? -0.919 -11.144 -1.651 1.00 71.56 168 VAL A C 1
ATOM 1295 O O . VAL A 1 168 ? -0.758 -12.294 -2.055 1.00 71.56 168 VAL A O 1
ATOM 1298 N N . GLY A 1 169 ? -1.520 -10.202 -2.373 1.00 71.50 169 GLY A N 1
ATOM 1299 C CA . GLY A 1 169 ? -2.085 -10.448 -3.686 1.00 71.50 169 GLY A CA 1
ATOM 1300 C C . GLY A 1 169 ? -3.388 -11.230 -3.658 1.00 71.50 169 GLY A C 1
ATOM 1301 O O . GLY A 1 169 ? -3.559 -12.205 -4.376 1.00 71.50 169 GLY A O 1
ATOM 1302 N N . LEU A 1 170 ? -4.313 -10.821 -2.798 1.00 79.81 170 LEU A N 1
ATOM 1303 C CA . LEU A 1 170 ? -5.702 -11.271 -2.778 1.00 79.81 170 LEU A CA 1
ATOM 1304 C C . LEU A 1 170 ? -6.628 -10.062 -2.974 1.00 79.81 170 LEU A C 1
ATOM 1306 O O . LEU A 1 170 ? -7.566 -9.846 -2.210 1.00 79.81 170 LEU A O 1
ATOM 1310 N N . ALA A 1 171 ? -6.354 -9.253 -4.003 1.00 83.19 171 ALA A N 1
ATOM 1311 C CA . ALA A 1 171 ? -7.031 -7.975 -4.238 1.00 83.19 171 ALA A CA 1
ATOM 1312 C C . ALA A 1 171 ? -8.557 -8.106 -4.417 1.00 83.19 171 ALA A C 1
ATOM 1314 O O . ALA A 1 171 ? -9.295 -7.233 -3.977 1.00 83.19 171 ALA A O 1
ATOM 1315 N N . GLY A 1 172 ? -9.048 -9.218 -4.980 1.00 86.38 172 GLY A N 1
ATOM 1316 C CA . GLY A 1 172 ? -10.491 -9.483 -5.071 1.00 86.38 172 GLY A CA 1
ATOM 1317 C C . GLY A 1 172 ? -11.149 -9.652 -3.697 1.00 86.38 172 GLY A C 1
ATOM 1318 O O . GLY A 1 172 ? -12.162 -9.024 -3.414 1.00 86.38 172 GLY A O 1
ATOM 1319 N N . GLN A 1 173 ? -10.521 -10.417 -2.796 1.00 86.56 173 GLN A N 1
ATOM 1320 C CA . GLN A 1 173 ? -11.009 -10.543 -1.418 1.00 86.56 173 GLN A CA 1
ATOM 1321 C C . GLN A 1 173 ? -10.869 -9.219 -0.660 1.00 86.56 173 GLN A C 1
ATOM 1323 O O . GLN A 1 173 ? -11.738 -8.876 0.137 1.00 86.56 173 GLN A O 1
ATOM 1328 N N . ALA A 1 174 ? -9.793 -8.462 -0.907 1.00 87.62 174 ALA A N 1
ATOM 1329 C CA . ALA A 1 174 ? -9.621 -7.128 -0.340 1.00 87.62 174 ALA A CA 1
ATOM 1330 C C . ALA A 1 174 ? -10.778 -6.199 -0.733 1.00 87.62 174 ALA A C 1
ATOM 1332 O O . ALA A 1 174 ? -11.313 -5.510 0.135 1.00 87.62 174 ALA A O 1
ATOM 1333 N N . LEU A 1 175 ? -11.193 -6.229 -2.006 1.00 93.62 175 LEU A N 1
ATOM 1334 C CA . LEU A 1 175 ? -12.311 -5.438 -2.516 1.00 93.62 175 LEU A CA 1
ATOM 1335 C C . LEU A 1 175 ? -13.610 -5.781 -1.782 1.00 93.62 175 LEU A C 1
ATOM 1337 O O . LEU A 1 175 ? -14.248 -4.887 -1.236 1.00 93.62 175 LEU A O 1
ATOM 1341 N N . GLU A 1 176 ? -13.944 -7.069 -1.658 1.00 92.94 176 GLU A N 1
ATOM 1342 C CA . GLU A 1 176 ? -15.145 -7.515 -0.935 1.00 92.94 176 GLU A CA 1
ATOM 1343 C C . GLU A 1 176 ? -15.185 -6.994 0.515 1.00 92.94 176 GLU A C 1
ATOM 1345 O O . GLU A 1 176 ? -16.234 -6.553 0.999 1.00 92.94 176 GLU A O 1
ATOM 1350 N N . ARG A 1 177 ? -14.044 -7.016 1.225 1.00 89.62 177 ARG A N 1
ATOM 1351 C CA . ARG A 1 177 ? -13.953 -6.484 2.598 1.00 89.62 177 ARG A CA 1
ATOM 1352 C C . ARG A 1 177 ? -14.103 -4.979 2.633 1.00 89.62 177 ARG A C 1
ATOM 1354 O O . ARG A 1 177 ? -14.827 -4.471 3.489 1.00 89.62 177 ARG A O 1
ATOM 1361 N N . GLN A 1 178 ? -13.425 -4.286 1.728 1.00 93.81 178 GLN A N 1
ATOM 1362 C CA . GLN A 1 178 ? -13.405 -2.836 1.717 1.00 93.81 178 GLN A CA 1
ATOM 1363 C C . GLN A 1 178 ? -14.772 -2.260 1.343 1.00 93.81 178 GLN A C 1
ATOM 1365 O O . GLN A 1 178 ? -15.253 -1.345 2.007 1.00 93.81 178 GLN A O 1
ATOM 1370 N N . GLU A 1 179 ? -15.451 -2.835 0.353 1.00 96.38 179 GLU A N 1
ATOM 1371 C CA . GLU A 1 179 ? -16.815 -2.442 0.003 1.00 96.38 179 GLU A CA 1
ATOM 1372 C C . GLU A 1 179 ? -17.792 -2.701 1.154 1.00 96.38 179 GLU A C 1
ATOM 1374 O O . GLU A 1 179 ? -18.655 -1.869 1.432 1.00 96.38 179 GLU A O 1
ATOM 1379 N N . ARG A 1 180 ? -17.650 -3.830 1.867 1.00 94.31 180 ARG A N 1
ATOM 1380 C CA . ARG A 1 180 ? -18.448 -4.092 3.074 1.00 94.31 180 ARG A CA 1
ATOM 1381 C C . ARG A 1 180 ? -18.168 -3.052 4.160 1.00 94.31 180 ARG A C 1
ATOM 1383 O O . ARG A 1 180 ? -19.116 -2.590 4.784 1.00 94.31 180 ARG A O 1
ATOM 1390 N N . ALA A 1 181 ? -16.907 -2.675 4.378 1.00 87.88 181 ALA A N 1
ATOM 1391 C CA . ALA A 1 181 ? -16.539 -1.652 5.355 1.00 87.88 181 ALA A CA 1
ATOM 1392 C C . ALA A 1 181 ? -17.180 -0.297 5.024 1.00 87.88 181 ALA A C 1
ATOM 1394 O O . ALA A 1 181 ? -17.778 0.321 5.902 1.00 87.88 181 ALA A O 1
ATOM 1395 N N . VAL A 1 182 ? -17.111 0.130 3.758 1.00 92.25 182 VAL A N 1
ATOM 1396 C CA . VAL A 1 182 ? -17.729 1.379 3.292 1.00 92.25 182 VAL A CA 1
ATOM 1397 C C . VAL A 1 182 ? -19.242 1.339 3.475 1.00 92.25 182 VAL A C 1
ATOM 1399 O O . VAL A 1 182 ? -19.775 2.240 4.116 1.00 92.25 182 VAL A O 1
ATOM 1402 N N . ARG A 1 183 ? -19.922 0.275 3.019 1.00 95.12 183 ARG A N 1
ATOM 1403 C CA . ARG A 1 183 ? -21.378 0.126 3.200 1.00 95.12 183 ARG A CA 1
ATOM 1404 C C . ARG A 1 183 ? -21.786 0.225 4.667 1.00 95.12 183 ARG A C 1
ATOM 1406 O O . ARG A 1 183 ? -22.657 1.016 4.998 1.00 95.12 183 ARG A O 1
ATOM 1413 N N . LEU A 1 184 ? -21.096 -0.496 5.555 1.00 89.19 184 LEU A N 1
ATOM 1414 C CA . LEU A 1 184 ? -21.383 -0.455 6.992 1.00 89.19 184 LEU A CA 1
ATOM 1415 C C . LEU A 1 184 ? -21.233 0.953 7.583 1.00 89.19 184 LEU A C 1
ATOM 1417 O O . LEU A 1 184 ? -22.015 1.325 8.448 1.00 89.19 184 LEU A O 1
ATOM 1421 N N . ARG A 1 185 ? -20.251 1.747 7.140 1.00 87.25 185 ARG A N 1
ATOM 1422 C CA . ARG A 1 185 ? -20.098 3.136 7.606 1.00 87.25 185 ARG A CA 1
ATOM 1423 C C . ARG A 1 185 ? -21.142 4.081 7.022 1.00 87.25 185 ARG A C 1
ATOM 1425 O O . ARG A 1 185 ? -21.515 5.033 7.698 1.00 87.25 185 ARG A O 1
ATOM 1432 N N . GLU A 1 186 ? -21.567 3.859 5.781 1.00 91.12 186 GLU A N 1
ATOM 1433 C CA . GLU A 1 186 ? -22.587 4.677 5.113 1.00 91.12 186 GLU A CA 1
ATOM 1434 C C . GLU A 1 186 ? -23.994 4.410 5.653 1.00 91.12 186 GLU A C 1
ATOM 1436 O O . GLU A 1 186 ? -24.784 5.343 5.768 1.00 91.12 186 GLU A O 1
ATOM 1441 N N . GLU A 1 187 ? -24.285 3.161 6.012 1.00 92.19 187 GLU A N 1
ATOM 1442 C CA . GLU A 1 187 ? -25.567 2.718 6.572 1.00 92.19 187 GLU A CA 1
ATOM 1443 C C . GLU A 1 187 ? -25.649 2.895 8.098 1.00 92.19 187 GLU A C 1
ATOM 1445 O O . GLU A 1 187 ? -26.723 2.751 8.678 1.00 92.1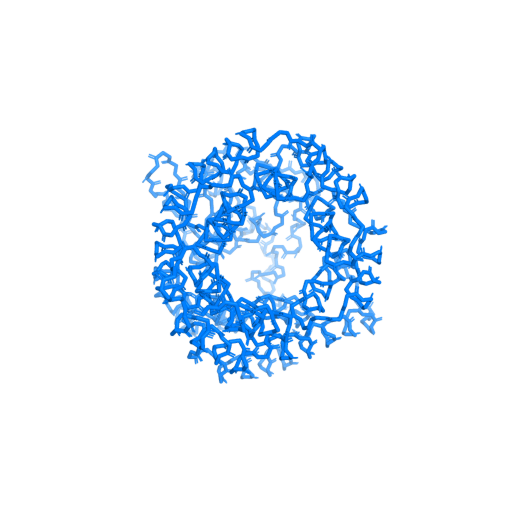9 187 GLU A O 1
ATOM 1450 N N . SER A 1 188 ? -24.528 3.189 8.763 1.00 85.81 188 SER A N 1
ATOM 1451 C CA . SER A 1 188 ? -24.466 3.345 10.216 1.00 85.81 188 SER A CA 1
ATOM 1452 C C . SER A 1 188 ? -25.078 4.667 10.680 1.00 85.81 188 SER A C 1
ATOM 1454 O O . SER A 1 188 ? -24.606 5.741 10.306 1.00 85.81 188 SER A O 1
ATOM 1456 N N . ASP A 1 189 ? -26.016 4.582 11.624 1.00 83.44 189 ASP A N 1
ATOM 1457 C CA . ASP A 1 189 ? -26.531 5.740 12.367 1.00 83.44 189 ASP A CA 1
ATOM 1458 C C . ASP A 1 189 ? -25.512 6.290 13.390 1.00 83.44 189 ASP A C 1
ATOM 1460 O O . ASP A 1 189 ? -25.600 7.450 13.802 1.00 83.44 189 ASP A O 1
ATOM 1464 N N . ASP A 1 190 ? -24.518 5.483 13.790 1.00 74.88 190 ASP A N 1
ATOM 1465 C CA . ASP A 1 190 ? -23.485 5.906 14.739 1.00 74.88 190 ASP A CA 1
ATOM 1466 C C . ASP A 1 190 ? -22.524 6.950 14.140 1.00 74.88 190 ASP A C 1
ATOM 1468 O O . ASP A 1 190 ? -22.091 6.815 12.984 1.00 74.88 190 ASP A O 1
ATOM 1472 N N . PRO A 1 191 ? -22.095 7.956 14.934 1.00 70.81 191 PRO A N 1
ATOM 1473 C CA . PRO A 1 191 ? -21.116 8.944 14.503 1.00 70.81 191 PRO A CA 1
ATOM 1474 C C . PRO A 1 191 ? -19.808 8.304 14.032 1.00 70.81 191 PRO A C 1
ATOM 1476 O O . PRO A 1 191 ? -19.096 7.648 14.796 1.00 70.81 191 PRO A O 1
ATOM 1479 N N . GLN A 1 192 ? -19.456 8.559 12.775 1.00 75.31 192 GLN A N 1
ATOM 1480 C CA . GLN A 1 192 ? -18.232 8.035 12.183 1.00 75.31 192 GLN A CA 1
ATOM 1481 C C . GLN A 1 192 ? -17.003 8.903 12.503 1.00 75.31 192 GLN A C 1
ATOM 1483 O O . GLN A 1 192 ? -17.131 10.120 12.677 1.00 75.31 192 GLN A O 1
ATOM 1488 N N . PRO A 1 193 ? -15.790 8.316 12.537 1.00 67.00 193 PRO A N 1
ATOM 1489 C CA . PRO A 1 193 ? -14.553 9.070 12.731 1.00 67.00 193 PRO A CA 1
ATOM 1490 C C . PRO A 1 193 ? -14.359 10.141 11.653 1.00 67.00 193 PRO A C 1
ATOM 1492 O O . PRO A 1 193 ? -14.583 9.885 10.473 1.00 67.00 193 PRO A O 1
ATOM 1495 N N . GLN A 1 194 ? -13.880 11.327 12.021 1.00 66.38 194 GLN A N 1
ATOM 1496 C CA . GLN A 1 194 ? -13.508 12.342 11.031 1.00 66.38 194 GLN A CA 1
ATOM 1497 C C . GLN A 1 194 ? -12.481 11.771 10.033 1.00 66.38 194 GLN A C 1
ATOM 1499 O O . GLN A 1 194 ? -11.590 11.021 10.425 1.00 66.38 194 GLN A O 1
ATOM 1504 N N . GLY A 1 195 ? -12.629 12.093 8.744 1.00 69.62 195 GLY A N 1
ATOM 1505 C CA . GLY A 1 195 ? -11.713 11.636 7.689 1.00 69.62 195 GLY A CA 1
ATOM 1506 C C . GLY A 1 195 ? -11.907 10.185 7.230 1.00 69.62 195 GLY A C 1
ATOM 1507 O O . GLY A 1 195 ? -11.246 9.759 6.284 1.00 69.62 195 GLY A O 1
ATOM 1508 N N . TRP A 1 196 ? -12.852 9.423 7.810 1.00 74.44 196 TRP A N 1
ATOM 1509 C CA . TRP A 1 196 ? -13.051 8.008 7.450 1.00 74.44 196 TRP A CA 1
ATOM 1510 C C . TRP A 1 196 ? -13.258 7.792 5.943 1.00 74.44 196 TRP A C 1
ATOM 1512 O O . TRP A 1 196 ? -12.776 6.797 5.401 1.00 74.44 196 TRP A O 1
ATOM 1522 N N . ARG A 1 197 ? -13.939 8.730 5.265 1.00 83.94 197 ARG A N 1
ATOM 1523 C CA . ARG A 1 197 ? -14.167 8.694 3.813 1.00 83.94 197 ARG A CA 1
ATOM 1524 C C . ARG A 1 197 ? -12.856 8.787 3.043 1.00 83.94 197 ARG A C 1
ATOM 1526 O O . ARG A 1 197 ? -12.609 7.929 2.204 1.00 83.94 197 ARG A O 1
ATOM 1533 N N . GLY A 1 198 ? -12.002 9.756 3.378 1.00 79.06 198 GLY A N 1
ATOM 1534 C CA . GLY A 1 198 ? -10.691 9.935 2.747 1.00 79.06 198 GLY A CA 1
ATOM 1535 C C . GLY A 1 198 ? -9.865 8.651 2.802 1.00 79.06 198 GLY A C 1
ATOM 1536 O O . GLY A 1 198 ? -9.440 8.125 1.775 1.00 79.06 198 GLY A O 1
ATOM 1537 N N . ARG A 1 199 ? -9.739 8.068 3.997 1.00 78.69 199 ARG A N 1
ATOM 1538 C CA . ARG A 1 199 ? -9.060 6.781 4.188 1.00 78.69 199 ARG A CA 1
ATOM 1539 C C . ARG A 1 199 ? -9.718 5.636 3.411 1.00 78.69 199 ARG A C 1
ATOM 1541 O O . ARG A 1 199 ? -9.023 4.894 2.723 1.00 78.69 199 ARG A O 1
ATOM 1548 N N . SER A 1 200 ? -11.035 5.467 3.527 1.00 82.69 200 SER A N 1
ATOM 1549 C CA . SER A 1 200 ? -11.731 4.300 2.967 1.00 82.69 200 SER A CA 1
ATOM 1550 C C . SER A 1 200 ? -11.729 4.295 1.442 1.00 82.69 200 SER A C 1
ATOM 1552 O O . SER A 1 200 ? -11.510 3.250 0.830 1.00 82.69 200 SER A O 1
ATOM 1554 N N . TYR A 1 201 ? -11.942 5.459 0.832 1.00 93.50 201 TYR A N 1
ATOM 1555 C CA . TYR A 1 201 ? -11.898 5.609 -0.616 1.00 93.50 201 TYR A CA 1
ATOM 1556 C C . TYR A 1 201 ? -10.463 5.511 -1.155 1.00 93.50 201 TYR A C 1
ATOM 1558 O O . TYR A 1 201 ? -10.262 4.923 -2.212 1.00 93.50 201 TYR A O 1
ATOM 1566 N N . SER A 1 202 ? -9.453 5.951 -0.396 1.00 87.38 202 SER A N 1
ATOM 1567 C CA . SER A 1 202 ? -8.044 5.747 -0.766 1.00 87.38 202 SER A CA 1
ATOM 1568 C C . SER A 1 202 ? -7.675 4.255 -0.824 1.00 87.38 202 SER A C 1
ATOM 1570 O O . SER A 1 202 ? -7.099 3.794 -1.807 1.00 87.38 202 SER A O 1
ATOM 1572 N N . ILE A 1 203 ? -8.108 3.462 0.168 1.00 85.69 203 ILE A N 1
ATOM 1573 C CA . ILE A 1 203 ? -7.908 2.001 0.164 1.00 85.69 203 ILE A CA 1
ATOM 1574 C C . ILE A 1 203 ? -8.627 1.347 -1.028 1.00 85.69 203 ILE A C 1
ATOM 1576 O O . ILE A 1 203 ? -8.053 0.467 -1.669 1.00 85.69 203 ILE A O 1
ATOM 1580 N N . LEU A 1 204 ? -9.859 1.767 -1.353 1.00 94.88 204 LEU A N 1
ATOM 1581 C CA . LEU A 1 204 ? -10.558 1.289 -2.557 1.00 94.88 204 LEU A CA 1
ATOM 1582 C C . LEU A 1 204 ? -9.760 1.600 -3.828 1.00 94.88 204 LEU A C 1
ATOM 1584 O O . LEU A 1 204 ? -9.590 0.715 -4.664 1.00 94.88 204 LEU A O 1
ATOM 1588 N N . GLY A 1 205 ? -9.233 2.821 -3.948 1.00 94.75 205 GLY A N 1
ATOM 1589 C CA . GLY A 1 205 ? -8.401 3.232 -5.076 1.00 94.75 205 GLY A CA 1
ATOM 1590 C C . GLY A 1 205 ? -7.165 2.348 -5.251 1.00 94.75 205 GLY A C 1
ATOM 1591 O O . GLY A 1 205 ? -6.903 1.861 -6.352 1.00 94.75 205 GLY A O 1
ATOM 1592 N N . ASP A 1 206 ? -6.450 2.054 -4.160 1.00 89.62 206 ASP A N 1
ATOM 1593 C CA . ASP A 1 206 ? -5.284 1.159 -4.179 1.00 89.62 206 ASP A CA 1
ATOM 1594 C C . ASP A 1 206 ? -5.658 -0.271 -4.618 1.00 89.62 206 ASP A C 1
ATOM 1596 O O . ASP A 1 206 ? -4.924 -0.913 -5.378 1.00 89.62 206 ASP A O 1
ATOM 1600 N N . ILE A 1 207 ? -6.811 -0.777 -4.164 1.00 91.25 207 ILE A N 1
ATOM 1601 C CA . ILE A 1 207 ? -7.319 -2.106 -4.532 1.00 91.25 207 ILE A CA 1
ATOM 1602 C C . ILE A 1 207 ? -7.683 -2.156 -6.021 1.00 91.25 207 ILE A C 1
ATOM 1604 O O . ILE A 1 207 ? -7.262 -3.083 -6.716 1.00 91.25 207 ILE A O 1
ATOM 1608 N N . HIS A 1 208 ? -8.407 -1.162 -6.539 1.00 93.44 208 HIS A N 1
ATOM 1609 C CA . HIS A 1 208 ? -8.752 -1.092 -7.962 1.00 93.44 208 HIS A CA 1
ATOM 1610 C C . HIS A 1 208 ? -7.509 -0.947 -8.846 1.00 93.44 208 HIS A C 1
ATOM 1612 O O . HIS A 1 208 ? -7.399 -1.641 -9.860 1.00 93.44 208 HIS A O 1
ATOM 1618 N N . LEU A 1 209 ? -6.514 -0.158 -8.422 1.00 88.69 209 LEU A N 1
ATOM 1619 C CA . LEU A 1 209 ? -5.220 -0.077 -9.100 1.00 88.69 209 LEU A CA 1
ATOM 1620 C C . LEU A 1 209 ? -4.514 -1.443 -9.136 1.00 88.69 209 LEU A C 1
ATOM 1622 O O . LEU A 1 209 ? -3.929 -1.811 -10.153 1.00 88.69 209 LEU A O 1
ATOM 1626 N N . ALA A 1 210 ? -4.576 -2.225 -8.053 1.00 82.62 210 ALA A N 1
ATOM 1627 C CA . ALA A 1 210 ? -4.030 -3.584 -8.025 1.00 82.62 210 ALA A CA 1
ATOM 1628 C C . ALA A 1 210 ? -4.779 -4.556 -8.958 1.00 82.62 210 ALA A C 1
ATOM 1630 O O . ALA A 1 210 ? -4.156 -5.429 -9.564 1.00 82.62 210 ALA A O 1
ATOM 1631 N N . LEU A 1 211 ? -6.099 -4.395 -9.091 1.00 86.56 211 LEU A N 1
ATOM 1632 C CA . LEU A 1 211 ? -6.950 -5.181 -9.994 1.00 86.56 211 LEU A CA 1
ATOM 1633 C C . LEU A 1 211 ? -6.823 -4.763 -11.466 1.00 86.56 211 LEU A C 1
ATOM 1635 O O . LEU A 1 211 ? -7.169 -5.539 -12.360 1.00 86.56 211 LEU A O 1
ATOM 1639 N N . GLY A 1 212 ? -6.298 -3.564 -11.717 1.00 86.75 212 GLY A N 1
ATOM 1640 C CA . GLY A 1 212 ? -6.142 -2.990 -13.046 1.00 86.75 212 GLY A CA 1
ATOM 1641 C C . GLY A 1 212 ? -7.322 -2.180 -13.555 1.00 86.75 212 GLY A C 1
ATOM 1642 O O . GLY A 1 212 ? -7.355 -1.848 -14.737 1.00 86.75 212 GLY A O 1
ATOM 1643 N N . ASP A 1 213 ? -8.273 -1.862 -12.684 1.00 92.75 213 ASP A N 1
ATOM 1644 C CA . ASP A 1 213 ? -9.409 -1.008 -13.005 1.00 92.75 213 ASP A CA 1
ATOM 1645 C C . ASP A 1 213 ? -9.026 0.457 -12.757 1.00 92.75 213 ASP A C 1
ATOM 1647 O O . ASP A 1 213 ? -9.236 1.004 -11.676 1.00 92.75 213 ASP A O 1
ATOM 1651 N N . LEU A 1 214 ? -8.351 1.063 -13.737 1.00 93.62 214 LEU A N 1
ATOM 1652 C CA . LEU A 1 214 ? -7.777 2.405 -13.593 1.00 93.62 214 LEU A CA 1
ATOM 1653 C C . LEU A 1 214 ? -8.840 3.503 -13.468 1.00 93.62 214 LEU A C 1
ATOM 1655 O O . LEU A 1 214 ? -8.575 4.520 -12.829 1.00 93.62 214 LEU A O 1
ATOM 1659 N N . ASP A 1 215 ? -10.015 3.304 -14.067 1.00 95.38 215 ASP A N 1
ATOM 1660 C CA . ASP A 1 215 ? -11.110 4.269 -13.987 1.00 95.38 215 ASP A CA 1
ATOM 1661 C C . ASP A 1 215 ? -11.756 4.212 -12.597 1.00 95.38 215 ASP A C 1
ATOM 1663 O O . ASP A 1 215 ? -11.812 5.238 -11.922 1.00 95.38 215 ASP A O 1
ATOM 1667 N N . ALA A 1 216 ? -12.099 3.017 -12.093 1.00 96.44 216 ALA A N 1
ATOM 1668 C CA . ALA A 1 216 ? -12.606 2.877 -10.724 1.00 96.44 216 ALA A CA 1
ATOM 1669 C C . ALA A 1 216 ? -11.574 3.308 -9.667 1.00 96.44 216 ALA A C 1
ATOM 1671 O O . ALA A 1 216 ? -11.936 3.868 -8.630 1.00 96.44 216 ALA A O 1
ATOM 1672 N N . ALA A 1 217 ? -10.281 3.079 -9.927 1.00 96.19 217 ALA A N 1
ATOM 1673 C CA . ALA A 1 217 ? -9.212 3.555 -9.057 1.00 96.19 217 ALA A CA 1
ATOM 1674 C C . ALA A 1 217 ? -9.186 5.085 -8.982 1.00 96.19 217 ALA A C 1
ATOM 1676 O O . ALA A 1 217 ? -9.115 5.632 -7.882 1.00 96.19 217 ALA A O 1
ATOM 1677 N N . MET A 1 218 ? -9.262 5.773 -10.128 1.00 96.50 218 MET A N 1
ATOM 1678 C CA . MET A 1 218 ? -9.263 7.236 -10.156 1.00 96.50 218 MET A CA 1
ATOM 1679 C C . MET A 1 218 ? -10.519 7.808 -9.493 1.00 96.50 218 MET A C 1
ATOM 1681 O O . MET A 1 218 ? -10.390 8.677 -8.638 1.00 96.50 218 MET A O 1
ATOM 1685 N N . ASP A 1 219 ? -11.700 7.260 -9.790 1.00 97.25 219 ASP A N 1
ATOM 1686 C CA . ASP A 1 219 ? -12.959 7.688 -9.168 1.00 97.25 219 ASP A CA 1
ATOM 1687 C C . ASP A 1 219 ? -12.903 7.563 -7.635 1.00 97.25 219 ASP A C 1
ATOM 1689 O O . ASP A 1 219 ? -13.355 8.443 -6.898 1.00 97.25 219 ASP A O 1
ATOM 1693 N N . ALA A 1 220 ? -12.320 6.474 -7.127 1.00 97.00 220 ALA A N 1
ATOM 1694 C CA . ALA A 1 220 ? -12.124 6.290 -5.696 1.00 97.00 220 ALA A CA 1
ATOM 1695 C C . ALA A 1 220 ? -11.126 7.309 -5.116 1.00 97.00 220 ALA A C 1
ATOM 1697 O O . ALA A 1 220 ? -11.388 7.876 -4.054 1.00 97.00 220 ALA A O 1
ATOM 1698 N N . PHE A 1 221 ? -10.016 7.600 -5.801 1.00 97.12 221 PHE A N 1
ATOM 1699 C CA . PHE A 1 221 ? -9.076 8.621 -5.334 1.00 97.12 221 PHE A CA 1
ATOM 1700 C C . PHE A 1 221 ? -9.663 10.029 -5.366 1.00 97.12 221 PHE A C 1
ATOM 1702 O O . PHE A 1 221 ? -9.446 10.767 -4.409 1.00 97.12 221 PHE A O 1
ATOM 1709 N N . ASP A 1 222 ? -10.459 10.392 -6.368 1.00 96.38 222 ASP A N 1
ATOM 1710 C CA . ASP A 1 222 ? -11.133 11.692 -6.408 1.00 96.38 222 ASP A CA 1
ATOM 1711 C C . ASP A 1 222 ? -12.038 11.875 -5.178 1.00 96.38 222 ASP A C 1
ATOM 1713 O O . ASP A 1 222 ? -11.919 12.864 -4.450 1.00 96.38 222 ASP A O 1
ATOM 1717 N N . ARG A 1 223 ? -12.839 10.854 -4.837 1.00 95.31 223 ARG A N 1
ATOM 1718 C CA . ARG A 1 223 ? -13.667 10.850 -3.612 1.00 95.31 223 ARG A CA 1
ATOM 1719 C C . ARG A 1 223 ? -12.832 10.888 -2.332 1.00 95.31 223 ARG A C 1
ATOM 1721 O O . ARG A 1 223 ? -13.252 11.477 -1.335 1.00 95.31 223 ARG A O 1
ATOM 1728 N N . ALA A 1 224 ? -11.660 10.253 -2.331 1.00 93.12 224 ALA A N 1
ATOM 1729 C CA . ALA A 1 224 ? -10.744 10.300 -1.199 1.00 93.12 224 ALA A CA 1
ATOM 1730 C C . ALA A 1 224 ? -10.175 11.713 -0.995 1.00 93.12 224 ALA A C 1
ATOM 1732 O O . ALA A 1 224 ? -10.169 12.224 0.126 1.00 93.12 224 ALA A O 1
ATOM 1733 N N . LEU A 1 225 ? -9.730 12.353 -2.079 1.00 95.00 225 LEU A N 1
ATOM 1734 C CA . LEU A 1 225 ? -9.083 13.666 -2.082 1.00 95.00 225 LEU A CA 1
ATOM 1735 C C . LEU A 1 225 ? -10.022 14.797 -1.649 1.00 95.00 225 LEU A C 1
ATOM 1737 O O . LEU A 1 225 ? -9.553 15.770 -1.067 1.00 95.00 225 LEU A O 1
ATOM 1741 N N . GLU A 1 226 ? -11.333 14.659 -1.861 1.00 93.25 226 GLU A N 1
ATOM 1742 C CA . GLU A 1 226 ? -12.336 15.617 -1.371 1.00 93.25 226 GLU A CA 1
ATOM 1743 C C . GLU A 1 226 ? -12.385 15.734 0.162 1.00 93.25 226 GLU A C 1
ATOM 1745 O O . GLU A 1 226 ? -12.844 16.748 0.686 1.00 93.25 226 GLU A O 1
ATOM 1750 N N . GLN A 1 227 ? -11.966 14.690 0.885 1.00 85.88 227 GLN A N 1
ATOM 1751 C CA . GLN A 1 227 ? -12.157 14.569 2.337 1.00 85.88 227 GLN A CA 1
ATOM 1752 C C . GLN A 1 227 ? -10.852 14.333 3.108 1.00 85.88 227 GLN A C 1
ATOM 1754 O O . GLN A 1 227 ? -10.856 14.355 4.339 1.00 85.88 227 GLN A O 1
ATOM 1759 N N . ALA A 1 228 ? -9.757 14.037 2.408 1.00 82.88 228 ALA A N 1
ATOM 1760 C CA . ALA A 1 228 ? -8.478 13.723 3.021 1.00 82.88 228 ALA A CA 1
ATOM 1761 C C . ALA A 1 228 ? -7.728 14.995 3.438 1.00 82.88 228 ALA A C 1
ATOM 1763 O O . ALA A 1 228 ? -7.654 15.976 2.700 1.00 82.88 228 ALA A O 1
ATOM 1764 N N . GLU A 1 229 ? -7.082 14.938 4.601 1.00 79.19 229 GLU A N 1
ATOM 1765 C CA . GLU A 1 229 ? -6.245 16.016 5.125 1.00 79.19 229 GLU A CA 1
ATOM 1766 C C . GLU A 1 229 ? -4.888 15.471 5.595 1.00 79.19 229 GLU A C 1
ATOM 1768 O O . GLU A 1 229 ? -4.718 14.272 5.841 1.00 79.19 229 GLU A O 1
ATOM 1773 N N . GLY A 1 230 ? -3.893 16.356 5.706 1.00 80.75 230 GLY A N 1
ATOM 1774 C CA . GLY A 1 230 ? -2.567 16.021 6.230 1.00 80.75 230 GLY A CA 1
ATOM 1775 C C . GLY A 1 230 ? -1.941 14.792 5.558 1.00 80.75 230 GLY A C 1
ATOM 1776 O O . GLY A 1 230 ? -1.745 14.757 4.344 1.00 80.75 230 GLY A O 1
ATOM 1777 N N . GLY A 1 231 ? -1.608 13.775 6.352 1.00 74.06 231 GLY A N 1
ATOM 1778 C CA . GLY A 1 231 ? -0.888 12.591 5.867 1.00 74.06 231 GLY A CA 1
ATOM 1779 C C . GLY A 1 231 ? -1.742 11.681 4.997 1.00 74.06 231 GLY A C 1
ATOM 1780 O O . GLY A 1 231 ? -1.226 11.039 4.086 1.00 74.06 231 GLY A O 1
ATOM 1781 N N . GLU A 1 232 ? -3.054 11.664 5.234 1.00 75.06 232 GLU A N 1
ATOM 1782 C CA . GLU A 1 232 ? -3.996 10.911 4.404 1.00 75.06 232 GLU A CA 1
ATOM 1783 C C . GLU A 1 232 ? -4.091 11.532 3.013 1.00 75.06 232 GLU A C 1
ATOM 1785 O O . GLU A 1 232 ? -4.078 10.809 2.019 1.00 75.06 232 GLU A O 1
ATOM 1790 N N . LEU A 1 233 ? -4.076 12.867 2.938 1.00 85.25 233 LEU A N 1
ATOM 1791 C CA . LEU A 1 233 ? -4.028 13.592 1.673 1.00 85.25 233 LEU A CA 1
ATOM 1792 C C . LEU A 1 233 ? -2.724 13.316 0.915 1.00 85.25 233 LEU A C 1
ATOM 1794 O O . LEU A 1 233 ? -2.761 13.024 -0.277 1.00 85.25 233 LEU A O 1
ATOM 1798 N N . ALA A 1 234 ? -1.574 13.359 1.595 1.00 85.81 234 ALA A N 1
ATOM 1799 C CA . ALA A 1 234 ? -0.285 13.062 0.966 1.00 85.81 234 ALA A CA 1
ATOM 1800 C C . ALA A 1 234 ? -0.218 11.628 0.405 1.00 85.81 234 ALA A C 1
ATOM 1802 O O . ALA A 1 234 ? 0.275 11.418 -0.707 1.00 85.81 234 ALA A O 1
ATOM 1803 N N . ALA A 1 235 ? -0.743 10.649 1.146 1.00 83.81 235 ALA A N 1
ATOM 1804 C CA . ALA A 1 235 ? -0.810 9.262 0.697 1.00 83.81 235 ALA A CA 1
ATOM 1805 C C . ALA A 1 235 ? -1.754 9.099 -0.507 1.00 83.81 235 ALA A C 1
ATOM 1807 O O . ALA A 1 235 ? -1.346 8.540 -1.523 1.00 83.81 235 ALA A O 1
ATOM 1808 N N . ALA A 1 236 ? -2.970 9.654 -0.435 1.00 88.94 236 ALA A N 1
ATOM 1809 C CA . ALA A 1 236 ? -3.943 9.588 -1.526 1.00 88.94 236 ALA A CA 1
ATOM 1810 C C . ALA A 1 236 ? -3.419 10.248 -2.814 1.00 88.94 236 ALA A C 1
ATOM 1812 O O . ALA A 1 236 ? -3.541 9.670 -3.889 1.00 88.94 236 ALA A O 1
ATOM 1813 N N . LEU A 1 237 ? -2.764 11.411 -2.712 1.00 97.19 237 LEU A N 1
ATOM 1814 C CA . LEU A 1 237 ? -2.121 12.076 -3.854 1.00 97.19 237 LEU A CA 1
ATOM 1815 C C . LEU A 1 237 ? -1.005 11.221 -4.472 1.00 97.19 237 LEU A C 1
ATOM 1817 O O . LEU A 1 237 ? -0.873 11.174 -5.693 1.00 97.19 237 LEU A O 1
ATOM 1821 N N . SER A 1 238 ? -0.215 10.532 -3.641 1.00 94.88 238 SER A N 1
ATOM 1822 C CA . SER A 1 238 ? 0.854 9.646 -4.118 1.00 94.88 238 SER A CA 1
ATOM 1823 C C . SER A 1 238 ? 0.282 8.461 -4.898 1.00 94.88 238 SER A C 1
ATOM 1825 O O . SER A 1 238 ? 0.743 8.167 -5.999 1.00 94.88 238 SER A O 1
ATOM 1827 N N . SER A 1 239 ? -0.760 7.806 -4.382 1.00 94.00 239 SER A N 1
ATOM 1828 C CA . SER A 1 239 ? -1.404 6.701 -5.098 1.00 94.00 239 SER A CA 1
ATOM 1829 C C . SER A 1 239 ? -2.139 7.169 -6.359 1.00 94.00 239 SER A C 1
ATOM 1831 O O . SER A 1 239 ? -1.996 6.543 -7.410 1.00 94.00 239 SER A O 1
ATOM 1833 N N . ALA A 1 240 ? -2.834 8.310 -6.315 1.00 97.50 240 ALA A N 1
ATOM 1834 C CA . ALA A 1 240 ? -3.481 8.905 -7.486 1.00 97.50 240 ALA A CA 1
ATOM 1835 C C . ALA A 1 240 ? -2.473 9.229 -8.605 1.00 97.50 240 ALA A C 1
ATOM 1837 O O . ALA A 1 240 ? -2.760 8.995 -9.780 1.00 97.50 240 ALA A O 1
ATOM 1838 N N . ALA A 1 241 ? -1.261 9.682 -8.256 1.00 97.88 241 ALA A N 1
ATOM 1839 C CA . ALA A 1 241 ? -0.184 9.895 -9.223 1.00 97.88 241 ALA A CA 1
ATOM 1840 C C . ALA A 1 241 ? 0.203 8.603 -9.963 1.00 97.88 241 ALA A C 1
ATOM 1842 O O . ALA A 1 241 ? 0.449 8.628 -11.169 1.00 97.88 241 ALA A O 1
ATOM 1843 N N . LEU A 1 242 ? 0.218 7.457 -9.272 1.00 94.94 242 LEU A N 1
ATOM 1844 C CA . LEU A 1 242 ? 0.488 6.159 -9.900 1.00 94.94 242 LEU A CA 1
ATOM 1845 C C . LEU A 1 242 ? -0.625 5.754 -10.875 1.00 94.94 242 LEU A C 1
ATOM 1847 O O . LEU A 1 242 ? -0.325 5.202 -11.934 1.00 94.94 242 LEU A O 1
ATOM 1851 N N . VAL A 1 243 ? -1.890 6.050 -10.553 1.00 96.00 243 VAL A N 1
ATOM 1852 C CA . VAL A 1 243 ? -3.020 5.809 -11.467 1.00 96.00 243 VAL A CA 1
ATOM 1853 C C . VAL A 1 243 ? -2.924 6.714 -12.695 1.00 96.00 243 VAL A C 1
ATOM 1855 O O . VAL A 1 243 ? -3.027 6.219 -13.815 1.00 96.00 243 VAL A O 1
ATOM 1858 N N . ALA A 1 244 ? -2.671 8.014 -12.511 1.00 96.56 244 ALA A N 1
ATOM 1859 C CA . ALA A 1 244 ? -2.488 8.962 -13.614 1.00 96.56 244 ALA A CA 1
ATOM 1860 C C . ALA A 1 244 ? -1.361 8.508 -14.557 1.00 96.56 244 ALA A C 1
ATOM 1862 O O . ALA A 1 244 ? -1.559 8.410 -15.770 1.00 96.56 244 ALA A O 1
ATOM 1863 N N . GLN A 1 245 ? -0.225 8.086 -13.992 1.00 95.00 245 GLN A N 1
ATOM 1864 C CA . GLN A 1 245 ? 0.892 7.532 -14.753 1.00 95.00 245 GLN A CA 1
ATOM 1865 C C . GLN A 1 245 ? 0.483 6.287 -15.554 1.00 95.00 245 GLN A C 1
ATOM 1867 O O . GLN A 1 245 ? 0.849 6.170 -16.725 1.00 95.00 245 GLN A O 1
ATOM 1872 N N . ALA A 1 246 ? -0.272 5.366 -14.945 1.00 91.44 246 ALA A N 1
ATOM 1873 C CA . ALA A 1 246 ? -0.750 4.147 -15.600 1.00 91.44 246 ALA A CA 1
ATOM 1874 C C . ALA A 1 246 ? -1.764 4.429 -16.725 1.00 91.44 246 ALA A C 1
ATOM 1876 O O . ALA A 1 246 ? -1.831 3.668 -17.689 1.00 91.44 246 ALA A O 1
ATOM 1877 N N . ARG A 1 247 ? -2.511 5.538 -16.641 1.00 93.81 247 ARG A N 1
ATOM 1878 C CA . ARG A 1 247 ? -3.408 6.034 -17.703 1.00 93.81 247 ARG A CA 1
ATOM 1879 C C . ARG A 1 247 ? -2.673 6.795 -18.815 1.00 93.81 247 ARG A C 1
ATOM 1881 O O . ARG A 1 247 ? -3.299 7.180 -19.797 1.00 93.81 247 ARG A O 1
ATOM 1888 N N . GLY A 1 248 ? -1.361 7.001 -18.680 1.00 93.62 248 GLY A N 1
ATOM 1889 C CA . GLY A 1 248 ? -0.540 7.744 -19.639 1.00 93.62 248 GLY A CA 1
ATOM 1890 C C . GLY A 1 248 ? -0.511 9.261 -19.418 1.00 93.62 248 GLY A C 1
ATOM 1891 O O . GLY A 1 248 ? 0.068 9.971 -20.236 1.00 93.62 248 GLY A O 1
ATOM 1892 N N . ASP A 1 249 ? -1.085 9.761 -18.322 1.00 95.88 249 ASP A N 1
ATOM 1893 C CA . ASP A 1 249 ? -1.038 11.175 -17.935 1.00 95.88 249 ASP A CA 1
ATOM 1894 C C . ASP A 1 249 ? 0.198 11.459 -17.066 1.00 95.88 249 ASP A C 1
ATOM 1896 O O . ASP A 1 249 ? 0.141 11.489 -15.835 1.00 95.88 249 ASP A O 1
ATOM 1900 N N . GLY A 1 250 ? 1.353 11.612 -17.721 1.00 95.62 250 GLY A N 1
ATOM 1901 C CA . GLY A 1 250 ? 2.627 11.868 -17.041 1.00 95.62 250 GLY A CA 1
ATOM 1902 C C . GLY A 1 250 ? 2.694 13.236 -16.353 1.00 95.62 250 GLY A C 1
ATOM 1903 O O . GLY A 1 250 ? 3.221 13.340 -15.244 1.00 95.62 250 GLY A O 1
ATOM 1904 N N . ASP A 1 251 ? 2.128 14.276 -16.971 1.00 95.88 251 ASP A N 1
ATOM 1905 C CA . ASP A 1 251 ? 2.136 15.632 -16.412 1.00 95.88 251 ASP A CA 1
ATOM 1906 C C . ASP A 1 251 ? 1.242 15.718 -15.167 1.00 95.88 251 ASP A C 1
ATOM 1908 O O . ASP A 1 251 ? 1.662 16.262 -14.139 1.00 95.88 251 ASP A O 1
ATOM 1912 N N . GLY A 1 252 ? 0.044 15.120 -15.220 1.00 97.19 252 GLY A N 1
ATOM 1913 C CA . GLY A 1 252 ? -0.852 15.014 -14.072 1.00 97.19 252 GLY A CA 1
ATOM 1914 C C . GLY A 1 252 ? -0.265 14.160 -12.949 1.00 97.19 252 GLY A C 1
ATOM 1915 O O . GLY A 1 252 ? -0.330 14.550 -11.781 1.00 97.19 252 GLY A O 1
ATOM 1916 N N . ALA A 1 253 ? 0.401 13.047 -13.278 1.00 97.81 253 ALA A N 1
ATOM 1917 C CA . ALA A 1 253 ? 1.108 12.234 -12.290 1.00 97.81 253 ALA A CA 1
ATOM 1918 C C . ALA A 1 253 ? 2.195 13.034 -11.550 1.00 97.81 253 ALA A C 1
ATOM 1920 O O . ALA A 1 253 ? 2.275 12.993 -10.319 1.00 97.81 253 ALA A O 1
ATOM 1921 N N . ALA A 1 254 ? 3.005 13.804 -12.281 1.00 97.62 254 ALA A N 1
ATOM 1922 C CA . ALA A 1 254 ? 4.047 14.642 -11.695 1.00 97.62 254 ALA A CA 1
ATOM 1923 C C . ALA A 1 254 ? 3.478 15.795 -10.846 1.00 97.62 254 ALA A C 1
ATOM 1925 O O . ALA A 1 254 ? 4.061 16.146 -9.817 1.00 97.62 254 ALA A O 1
ATOM 1926 N N . ASP A 1 255 ? 2.352 16.401 -11.239 1.00 98.06 255 ASP A N 1
ATOM 1927 C CA . ASP A 1 255 ? 1.663 17.408 -10.418 1.00 98.06 255 ASP A CA 1
ATOM 1928 C C . ASP A 1 255 ? 1.158 16.819 -9.092 1.00 98.06 255 ASP A C 1
ATOM 1930 O O . ASP A 1 255 ? 1.495 17.324 -8.015 1.00 98.06 255 ASP A O 1
ATOM 1934 N N . LEU A 1 256 ? 0.429 15.700 -9.158 1.00 98.38 256 LEU A N 1
ATOM 1935 C CA . LEU A 1 256 ? -0.093 15.001 -7.982 1.00 98.38 256 LEU A CA 1
ATOM 1936 C C . LEU A 1 256 ? 1.031 14.607 -7.015 1.00 98.38 256 LEU A C 1
ATOM 1938 O O . LEU A 1 256 ? 0.944 14.886 -5.816 1.00 98.38 256 LEU A O 1
ATOM 1942 N N . ALA A 1 257 ? 2.129 14.044 -7.527 1.00 97.88 257 ALA A N 1
ATOM 1943 C CA . ALA A 1 257 ? 3.274 13.662 -6.707 1.00 97.88 257 ALA A CA 1
ATOM 1944 C C . ALA A 1 257 ? 3.988 14.876 -6.076 1.00 97.88 257 ALA A C 1
ATOM 1946 O O . ALA A 1 257 ? 4.363 14.831 -4.903 1.00 97.88 257 ALA A O 1
ATOM 1947 N N . ARG A 1 258 ? 4.133 16.001 -6.795 1.00 98.06 258 ARG A N 1
ATOM 1948 C CA . ARG A 1 258 ? 4.694 17.244 -6.223 1.00 98.06 258 ARG A CA 1
ATOM 1949 C C . ARG A 1 258 ? 3.821 17.799 -5.102 1.00 98.06 258 ARG A C 1
ATOM 1951 O O . ARG A 1 258 ? 4.341 18.199 -4.058 1.00 98.06 258 ARG A O 1
ATOM 1958 N N . ARG A 1 259 ? 2.499 17.785 -5.287 1.00 97.75 259 ARG A N 1
ATOM 1959 C CA . ARG A 1 259 ? 1.539 18.178 -4.247 1.00 97.75 259 ARG A CA 1
ATOM 1960 C C . ARG A 1 259 ? 1.638 17.262 -3.028 1.00 97.75 259 ARG A C 1
ATOM 1962 O O . ARG A 1 259 ? 1.656 17.771 -1.910 1.00 97.75 259 ARG A O 1
ATOM 1969 N N . ALA A 1 260 ? 1.780 15.950 -3.226 1.00 96.31 260 ALA A N 1
ATOM 1970 C CA . ALA A 1 260 ? 1.984 14.999 -2.134 1.00 96.31 260 ALA A CA 1
ATOM 1971 C C . ALA A 1 260 ? 3.225 15.347 -1.293 1.00 96.31 260 ALA A C 1
ATOM 1973 O O . ALA A 1 260 ? 3.139 15.422 -0.066 1.00 96.31 260 ALA A O 1
ATOM 1974 N N . VAL A 1 261 ? 4.357 15.642 -1.948 1.00 96.25 261 VAL A N 1
ATOM 1975 C CA . VAL A 1 261 ? 5.603 16.048 -1.273 1.00 96.25 261 VAL A CA 1
ATOM 1976 C C . VAL A 1 261 ? 5.404 17.336 -0.471 1.00 96.25 261 VAL A C 1
ATOM 1978 O O . VAL A 1 261 ? 5.813 17.403 0.688 1.00 96.25 261 VAL A O 1
ATOM 1981 N N . ALA A 1 262 ? 4.745 18.3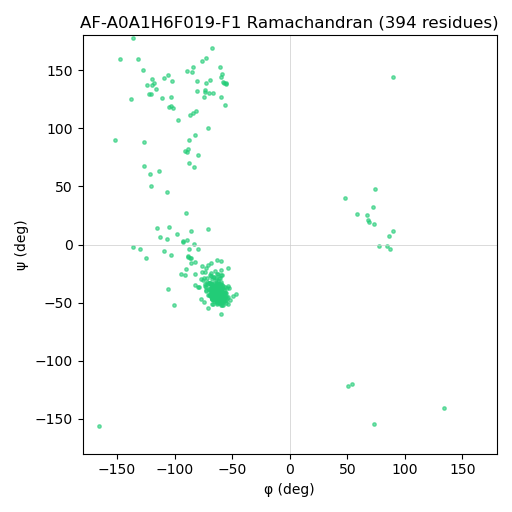44 -1.049 1.00 95.50 262 ALA A N 1
ATOM 1982 C CA . ALA A 1 262 ? 4.485 19.618 -0.376 1.00 95.50 262 ALA A CA 1
ATOM 1983 C C . ALA A 1 262 ? 3.589 19.458 0.868 1.00 95.50 262 ALA A C 1
ATOM 1985 O O . ALA A 1 262 ? 3.873 20.031 1.926 1.00 95.50 262 ALA A O 1
ATOM 1986 N N . VAL A 1 263 ? 2.537 18.639 0.771 1.00 88.31 263 VAL A N 1
ATOM 1987 C CA . VAL A 1 263 ? 1.645 18.339 1.902 1.00 88.31 263 VAL A CA 1
ATOM 1988 C C . VAL A 1 263 ? 2.408 17.599 3.003 1.00 88.31 263 VAL A C 1
ATOM 1990 O O . VAL A 1 263 ? 2.373 18.018 4.160 1.00 88.31 263 VAL A O 1
ATOM 1993 N N . ALA A 1 264 ? 3.159 16.551 2.659 1.00 84.06 264 ALA A N 1
ATOM 1994 C CA . ALA A 1 264 ? 3.909 15.774 3.643 1.00 84.06 264 ALA A CA 1
ATOM 1995 C C . ALA A 1 264 ? 5.010 16.595 4.341 1.00 84.06 264 ALA A C 1
ATOM 1997 O O . ALA A 1 264 ? 5.177 16.498 5.561 1.00 84.06 264 ALA A O 1
ATOM 1998 N N . ALA A 1 265 ? 5.718 17.447 3.589 1.00 85.12 265 ALA A N 1
ATOM 1999 C CA . ALA A 1 265 ? 6.765 18.319 4.116 1.00 85.12 265 ALA A CA 1
ATOM 2000 C C . ALA A 1 265 ? 6.214 19.356 5.105 1.00 85.12 265 ALA A C 1
ATOM 2002 O O . ALA A 1 265 ? 6.788 19.559 6.174 1.00 85.12 265 ALA A O 1
ATOM 2003 N N . SER A 1 266 ? 5.088 19.993 4.770 1.00 76.69 266 SER A N 1
ATOM 2004 C CA . SER A 1 266 ? 4.504 21.047 5.609 1.00 76.69 266 SER A CA 1
ATOM 2005 C C . SER A 1 266 ? 3.925 20.525 6.929 1.00 76.69 266 SER A C 1
ATOM 2007 O O . SER A 1 266 ? 3.919 21.256 7.917 1.00 76.69 266 SER A O 1
ATOM 2009 N N . GLY A 1 267 ? 3.502 19.257 6.982 1.00 67.94 267 GLY A N 1
ATOM 2010 C CA . GLY A 1 267 ? 2.997 18.629 8.208 1.00 67.94 267 GLY A CA 1
ATOM 2011 C C . GLY A 1 267 ? 4.030 17.867 9.046 1.00 67.94 267 GLY A C 1
ATOM 2012 O O . GLY A 1 267 ? 3.648 17.269 10.047 1.00 67.94 267 GLY A O 1
ATOM 2013 N N . GLY A 1 268 ? 5.313 17.842 8.660 1.00 64.19 268 GLY A N 1
ATOM 2014 C CA . GLY A 1 268 ? 6.355 17.104 9.395 1.00 64.19 268 GLY A CA 1
ATOM 2015 C C . GLY A 1 268 ? 6.191 15.577 9.355 1.00 64.19 268 GLY A C 1
ATOM 2016 O O . GLY A 1 268 ? 6.641 14.869 10.257 1.00 64.19 268 GLY A O 1
ATOM 2017 N N . MET A 1 269 ? 5.527 15.061 8.320 1.00 68.75 269 MET A N 1
ATOM 2018 C CA . MET A 1 269 ? 5.125 13.660 8.194 1.00 68.75 269 MET A CA 1
ATOM 2019 C C . MET A 1 269 ? 6.211 12.860 7.475 1.00 68.75 269 MET A C 1
ATOM 2021 O O . MET A 1 269 ? 6.142 12.632 6.272 1.00 68.75 269 MET A O 1
ATOM 2025 N N . VAL A 1 270 ? 7.255 12.473 8.214 1.00 72.50 270 VAL A N 1
ATOM 2026 C CA . VAL A 1 270 ? 8.497 11.919 7.638 1.00 72.50 270 VAL A CA 1
ATOM 2027 C C . VAL A 1 270 ? 8.248 10.692 6.750 1.00 72.50 270 VAL A C 1
ATOM 2029 O O . VAL A 1 270 ? 8.824 10.591 5.674 1.00 72.50 270 VAL A O 1
ATOM 2032 N N . ARG A 1 271 ? 7.365 9.770 7.154 1.00 73.12 271 ARG A N 1
ATOM 2033 C CA . ARG A 1 271 ? 7.088 8.545 6.385 1.00 73.12 271 ARG A CA 1
ATOM 2034 C C . ARG A 1 271 ? 6.388 8.857 5.061 1.00 73.12 271 ARG A C 1
ATOM 2036 O O . ARG A 1 271 ? 6.814 8.389 4.012 1.00 73.12 271 ARG A O 1
ATOM 2043 N N . GLU A 1 272 ? 5.314 9.633 5.125 1.00 77.62 272 GLU A N 1
ATOM 2044 C CA . GLU A 1 272 ? 4.539 10.078 3.969 1.00 77.62 272 GLU A CA 1
ATOM 2045 C C . GLU A 1 272 ? 5.396 10.938 3.032 1.00 77.62 272 GLU A C 1
ATOM 2047 O O . GLU A 1 272 ? 5.223 10.887 1.820 1.00 77.62 272 GLU A O 1
ATOM 2052 N N . TYR A 1 273 ? 6.356 11.685 3.580 1.00 83.19 273 TYR A N 1
ATOM 2053 C CA . TYR A 1 273 ? 7.296 12.490 2.808 1.00 83.19 273 TYR A CA 1
ATOM 2054 C C . TYR A 1 273 ? 8.251 11.630 1.978 1.00 83.19 273 TYR A C 1
ATOM 2056 O O . TYR A 1 273 ? 8.398 11.881 0.780 1.00 83.19 273 TYR A O 1
ATOM 2064 N N . GLU A 1 274 ? 8.856 10.594 2.567 1.00 85.50 274 GLU A N 1
ATOM 2065 C CA . GLU A 1 274 ? 9.722 9.682 1.808 1.00 85.50 274 GLU A CA 1
ATOM 2066 C C . GLU A 1 274 ? 8.933 8.872 0.765 1.00 85.50 274 GLU A C 1
ATOM 2068 O O . GLU A 1 274 ? 9.403 8.668 -0.358 1.00 85.50 274 GLU A O 1
ATOM 2073 N N . GLU A 1 275 ? 7.697 8.473 1.080 1.00 84.38 275 GLU A N 1
ATOM 2074 C CA . GLU A 1 275 ? 6.790 7.819 0.126 1.00 84.38 275 GLU A CA 1
ATOM 2075 C C . GLU A 1 275 ? 6.415 8.743 -1.048 1.00 84.38 275 GLU A C 1
ATOM 2077 O O . GLU A 1 275 ? 6.511 8.342 -2.215 1.00 84.38 275 GLU A O 1
ATOM 2082 N N . ALA A 1 276 ? 6.067 10.000 -0.768 1.00 91.81 276 ALA A N 1
ATOM 2083 C CA . ALA A 1 276 ? 5.733 10.987 -1.789 1.00 91.81 276 ALA A CA 1
ATOM 2084 C C . ALA A 1 276 ? 6.939 11.334 -2.675 1.00 91.81 276 ALA A C 1
ATOM 2086 O O . ALA A 1 276 ? 6.810 11.411 -3.897 1.00 91.81 276 ALA A O 1
ATOM 2087 N N . ARG A 1 277 ? 8.139 11.482 -2.095 1.00 95.38 277 ARG A N 1
ATOM 2088 C CA . ARG A 1 277 ? 9.371 11.727 -2.865 1.00 95.38 277 ARG A CA 1
ATOM 2089 C C . ARG A 1 277 ? 9.757 10.546 -3.741 1.00 95.38 277 ARG A C 1
ATOM 2091 O O . ARG A 1 277 ? 10.174 10.757 -4.877 1.00 95.38 277 ARG A O 1
ATOM 2098 N N . SER A 1 278 ? 9.581 9.322 -3.244 1.00 94.31 278 SER A N 1
ATOM 2099 C CA . SER A 1 278 ? 9.790 8.107 -4.040 1.00 94.31 278 SER A CA 1
ATOM 2100 C C . SER A 1 278 ? 8.835 8.054 -5.227 1.00 94.31 278 SER A C 1
ATOM 2102 O O . SER A 1 278 ? 9.243 7.744 -6.344 1.00 94.31 278 SER A O 1
ATOM 2104 N N . THR A 1 279 ? 7.569 8.406 -4.992 1.00 96.44 279 THR A N 1
ATOM 2105 C CA . THR A 1 279 ? 6.543 8.466 -6.038 1.00 96.44 279 THR A CA 1
ATOM 2106 C C . THR A 1 279 ? 6.901 9.519 -7.080 1.00 96.44 279 THR A C 1
ATOM 2108 O O . THR A 1 279 ? 6.880 9.225 -8.270 1.00 96.44 279 THR A O 1
ATOM 2111 N N . LEU A 1 280 ? 7.316 10.716 -6.652 1.00 97.56 280 LEU A N 1
ATOM 2112 C CA . LEU A 1 280 ? 7.754 11.776 -7.557 1.00 97.56 280 LEU A CA 1
ATOM 2113 C C . LEU A 1 280 ? 8.949 11.337 -8.409 1.00 97.56 280 LEU A C 1
ATOM 2115 O O . LEU A 1 280 ? 8.911 11.466 -9.628 1.00 97.56 280 LEU A O 1
ATOM 2119 N N . ALA A 1 281 ? 9.975 10.750 -7.787 1.00 97.12 281 ALA A N 1
ATOM 2120 C CA . ALA A 1 281 ? 11.136 10.222 -8.500 1.00 97.12 281 ALA A CA 1
ATOM 2121 C C . ALA A 1 281 ? 10.759 9.108 -9.489 1.00 97.12 281 ALA A C 1
ATOM 2123 O O . ALA A 1 281 ? 11.421 8.945 -10.515 1.00 97.12 281 ALA A O 1
ATOM 2124 N N . LYS A 1 282 ? 9.689 8.355 -9.221 1.00 95.31 282 LYS A N 1
ATOM 2125 C CA . LYS A 1 282 ? 9.159 7.363 -10.153 1.00 95.31 282 LYS A CA 1
ATOM 2126 C C . LYS A 1 282 ? 8.482 8.014 -11.360 1.00 95.31 282 LYS A C 1
ATOM 2128 O O . LYS A 1 282 ? 8.837 7.666 -12.483 1.00 95.31 282 LYS A O 1
ATOM 2133 N N . VAL A 1 283 ? 7.518 8.908 -11.141 1.00 96.62 283 VAL A N 1
ATOM 2134 C CA . VAL A 1 283 ? 6.578 9.354 -12.190 1.00 96.62 283 VAL A CA 1
ATOM 2135 C C . VAL A 1 283 ? 7.041 10.591 -12.962 1.00 96.62 283 VAL A C 1
ATOM 2137 O O . VAL A 1 283 ? 6.684 10.768 -14.121 1.00 96.62 283 VAL A O 1
ATOM 2140 N N . ASP A 1 284 ? 7.865 11.452 -12.362 1.00 96.19 284 ASP A N 1
ATOM 2141 C CA . ASP A 1 284 ? 8.263 12.704 -13.002 1.00 96.19 284 ASP A CA 1
ATOM 2142 C C . ASP A 1 284 ? 9.412 12.499 -13.998 1.00 96.19 284 ASP A C 1
ATOM 2144 O O . ASP A 1 284 ? 10.597 12.534 -13.654 1.00 96.19 284 ASP A O 1
ATOM 2148 N N . ALA A 1 285 ? 9.047 12.310 -15.266 1.00 91.31 285 ALA A N 1
ATOM 2149 C CA . ALA A 1 285 ? 9.991 12.194 -16.371 1.00 91.31 285 ALA A CA 1
ATOM 2150 C C . ALA A 1 285 ? 10.736 13.507 -16.692 1.00 91.31 285 ALA A C 1
ATOM 2152 O O . ALA A 1 285 ? 11.755 13.456 -17.381 1.00 91.31 285 ALA A O 1
ATOM 2153 N N . SER A 1 286 ? 10.264 14.664 -16.203 1.00 94.00 286 SER A N 1
ATOM 2154 C CA . SER A 1 286 ? 10.949 15.952 -16.391 1.00 94.00 286 SER A CA 1
ATOM 2155 C C . SER A 1 286 ? 12.168 16.107 -15.474 1.00 94.00 286 SER A C 1
ATOM 2157 O O . SER A 1 286 ? 13.112 16.828 -15.809 1.00 94.00 286 SER A O 1
ATOM 2159 N N . THR A 1 287 ? 12.194 15.388 -14.346 1.00 95.81 287 THR A N 1
ATOM 2160 C CA . THR A 1 287 ? 13.357 15.336 -13.459 1.00 95.81 287 THR A CA 1
ATOM 2161 C C . THR A 1 287 ? 14.468 14.489 -14.090 1.00 95.81 287 THR A C 1
ATOM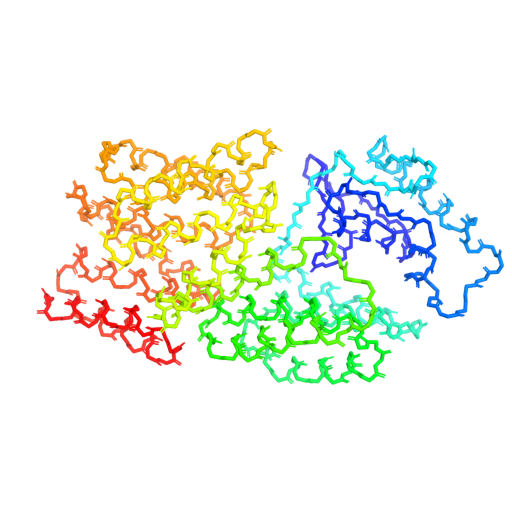 2163 O O . THR A 1 287 ? 14.248 13.370 -14.562 1.00 95.81 287 THR A O 1
ATOM 2166 N N . ALA A 1 288 ? 15.699 15.008 -14.073 1.00 97.19 288 ALA A N 1
ATOM 2167 C CA . ALA A 1 288 ? 16.862 14.314 -14.617 1.00 97.19 288 ALA A CA 1
ATOM 2168 C C . ALA A 1 288 ? 17.042 12.922 -13.986 1.00 97.19 288 ALA A C 1
ATOM 2170 O O . ALA A 1 288 ? 16.945 12.757 -12.769 1.00 97.19 288 ALA A O 1
ATOM 2171 N N . ILE A 1 289 ? 17.372 11.921 -14.809 1.00 97.00 289 ILE A N 1
ATOM 2172 C CA . ILE A 1 289 ? 17.436 10.518 -14.370 1.00 97.00 289 ILE A CA 1
ATOM 2173 C C . ILE A 1 289 ? 18.394 10.297 -13.190 1.00 97.00 289 ILE A C 1
ATOM 2175 O O . ILE A 1 289 ? 18.061 9.578 -12.253 1.00 97.00 289 ILE A O 1
ATOM 2179 N N . GLY A 1 290 ? 19.543 10.981 -13.181 1.00 97.56 290 GLY A N 1
ATOM 2180 C CA . GLY A 1 290 ? 20.509 10.900 -12.083 1.00 97.56 290 GLY A CA 1
ATOM 2181 C C . GLY A 1 290 ? 19.954 11.421 -10.755 1.00 97.56 290 GLY A C 1
ATOM 2182 O O . GLY A 1 290 ? 20.247 10.854 -9.707 1.00 97.56 290 GLY A O 1
ATOM 2183 N N . GLU A 1 291 ? 19.102 12.447 -10.796 1.00 97.81 291 GLU A N 1
ATOM 2184 C CA . GLU A 1 291 ? 18.444 12.981 -9.602 1.00 97.81 291 GLU A CA 1
ATOM 2185 C C . GLU A 1 291 ? 17.356 12.028 -9.094 1.00 97.81 291 GLU A C 1
ATOM 2187 O O . GLU A 1 291 ? 17.271 11.775 -7.894 1.00 97.81 291 GLU A O 1
ATOM 2192 N N . ARG A 1 292 ? 16.585 11.414 -10.001 1.00 97.69 292 ARG A N 1
ATOM 2193 C CA . ARG A 1 292 ? 15.586 10.385 -9.653 1.00 97.69 292 ARG A CA 1
ATOM 2194 C C . ARG A 1 292 ? 16.237 9.186 -8.955 1.00 97.69 292 ARG A C 1
ATOM 2196 O O . ARG A 1 292 ? 15.760 8.754 -7.907 1.00 97.69 292 ARG A O 1
ATOM 2203 N N . ILE A 1 293 ? 17.361 8.699 -9.491 1.00 98.00 293 ILE A N 1
ATOM 2204 C CA . ILE A 1 293 ? 18.167 7.623 -8.887 1.00 98.00 293 ILE A CA 1
ATOM 2205 C C . ILE A 1 293 ? 18.663 8.035 -7.498 1.00 98.00 293 ILE A C 1
ATOM 2207 O O . ILE A 1 293 ? 18.521 7.274 -6.542 1.00 98.00 293 ILE A O 1
ATOM 2211 N N . ARG A 1 294 ? 19.222 9.246 -7.370 1.00 97.75 294 ARG A N 1
ATOM 2212 C CA . ARG A 1 294 ? 19.739 9.765 -6.098 1.00 97.75 294 ARG A CA 1
ATOM 2213 C C . ARG A 1 294 ? 18.650 9.813 -5.026 1.00 97.75 294 ARG A C 1
ATOM 2215 O O . ARG A 1 294 ? 18.866 9.305 -3.933 1.00 97.75 294 ARG A O 1
ATOM 2222 N N . VAL A 1 295 ? 17.473 10.355 -5.350 1.00 96.62 295 VAL A N 1
ATOM 2223 C CA . VAL A 1 295 ? 16.337 10.430 -4.417 1.00 96.62 295 VAL A CA 1
ATOM 2224 C C . VAL A 1 295 ? 15.898 9.042 -3.951 1.00 96.62 295 VAL A C 1
ATOM 2226 O O . VAL A 1 295 ? 15.689 8.847 -2.759 1.00 96.62 295 VAL A O 1
ATOM 2229 N N . LEU A 1 296 ? 15.782 8.068 -4.856 1.00 96.38 296 LEU A N 1
ATOM 2230 C CA . LEU A 1 296 ? 15.366 6.712 -4.483 1.00 96.38 296 LEU A CA 1
ATOM 2231 C C . LEU A 1 296 ? 16.418 5.989 -3.628 1.00 96.38 296 LEU A C 1
ATOM 2233 O O . LEU A 1 296 ? 16.048 5.258 -2.711 1.00 96.38 296 LEU A O 1
ATOM 2237 N N . ARG A 1 297 ? 17.715 6.228 -3.860 1.00 96.00 297 ARG A N 1
ATOM 2238 C CA . ARG A 1 297 ? 18.785 5.733 -2.976 1.00 96.00 297 ARG A CA 1
ATOM 2239 C C . ARG A 1 297 ? 18.725 6.376 -1.589 1.00 96.00 297 ARG A C 1
ATOM 2241 O O . ARG A 1 297 ? 18.783 5.648 -0.604 1.00 96.00 297 ARG A O 1
ATOM 2248 N N . ASP A 1 298 ? 18.523 7.694 -1.503 1.00 94.12 298 ASP A N 1
ATOM 2249 C CA . ASP A 1 298 ? 18.348 8.394 -0.219 1.00 94.12 298 ASP A CA 1
ATOM 2250 C C . ASP A 1 298 ? 17.179 7.789 0.588 1.00 94.12 298 ASP A C 1
ATOM 2252 O O . ASP A 1 298 ? 17.281 7.594 1.800 1.00 94.12 298 ASP A O 1
ATOM 2256 N N . VAL A 1 299 ? 16.069 7.454 -0.083 1.00 89.75 299 VAL A N 1
ATOM 2257 C CA . VAL A 1 299 ? 14.909 6.815 0.558 1.00 89.75 299 VAL A CA 1
ATOM 2258 C C . VAL A 1 299 ? 15.234 5.395 1.030 1.00 89.75 299 VAL A C 1
ATOM 2260 O O . VAL A 1 299 ? 14.850 5.006 2.134 1.00 89.75 299 VAL A O 1
ATOM 2263 N N . LEU A 1 300 ? 15.940 4.598 0.227 1.00 90.19 300 LEU A N 1
ATOM 2264 C CA . LEU A 1 300 ? 16.362 3.258 0.645 1.00 90.19 300 LEU A CA 1
ATOM 2265 C C . LEU A 1 300 ? 17.290 3.313 1.862 1.00 90.19 300 LEU A C 1
ATOM 2267 O O . LEU A 1 300 ? 17.127 2.523 2.790 1.00 90.19 300 LEU A O 1
ATOM 2271 N N . ASP A 1 301 ? 18.194 4.288 1.909 1.00 87.62 301 ASP A N 1
ATOM 2272 C CA . ASP A 1 301 ? 19.059 4.529 3.063 1.00 87.62 301 ASP A CA 1
ATOM 2273 C C . ASP A 1 301 ? 18.256 4.930 4.301 1.00 87.62 301 ASP A C 1
ATOM 2275 O O . ASP A 1 301 ? 18.549 4.468 5.407 1.00 87.62 301 ASP A O 1
ATOM 2279 N N . TYR A 1 302 ? 17.187 5.712 4.125 1.00 82.50 302 TYR A N 1
ATOM 2280 C CA . TYR A 1 302 ? 16.245 5.994 5.202 1.00 82.50 302 TYR A CA 1
ATOM 2281 C C . TYR A 1 302 ? 15.576 4.713 5.728 1.00 82.50 302 TYR A C 1
ATOM 2283 O O . TYR A 1 302 ? 15.393 4.573 6.938 1.00 82.50 302 TYR A O 1
ATOM 2291 N N . TYR A 1 303 ? 15.229 3.748 4.877 1.00 75.12 303 TYR A N 1
ATOM 2292 C CA . TYR A 1 303 ? 14.569 2.516 5.325 1.00 75.12 303 TYR A CA 1
ATOM 2293 C C . TYR A 1 303 ? 15.517 1.393 5.767 1.00 75.12 303 TYR A C 1
ATOM 2295 O O . TYR A 1 303 ? 15.046 0.473 6.426 1.00 75.12 303 TYR A O 1
ATOM 2303 N N . ARG A 1 304 ? 16.827 1.486 5.502 1.00 72.50 304 ARG A N 1
ATOM 2304 C CA . ARG A 1 304 ? 17.824 0.423 5.750 1.00 72.50 304 ARG A CA 1
ATOM 2305 C C . ARG A 1 304 ? 17.768 -0.200 7.150 1.00 72.50 304 ARG A C 1
ATOM 2307 O O . ARG A 1 304 ? 17.816 -1.418 7.276 1.00 72.50 304 ARG A O 1
ATOM 2314 N N . ASP A 1 305 ? 17.639 0.632 8.182 1.00 59.12 305 ASP A N 1
ATOM 2315 C CA . ASP A 1 305 ? 17.617 0.200 9.590 1.00 59.12 305 ASP A CA 1
ATOM 2316 C C . ASP A 1 305 ? 16.199 0.232 10.197 1.00 59.12 305 ASP A C 1
ATOM 2318 O O . ASP A 1 305 ? 16.028 0.228 11.419 1.00 59.12 305 ASP A O 1
ATOM 2322 N N . ARG A 1 306 ? 15.156 0.329 9.359 1.00 59.12 306 ARG A N 1
ATOM 2323 C CA . ARG A 1 306 ? 13.755 0.465 9.784 1.00 59.12 306 ARG A CA 1
ATOM 2324 C C . ARG A 1 306 ? 12.918 -0.697 9.272 1.00 59.12 306 ARG A C 1
ATOM 2326 O O . ARG A 1 306 ? 13.021 -1.121 8.130 1.00 59.12 306 ARG A O 1
ATOM 2333 N N . THR A 1 307 ? 11.984 -1.158 10.091 1.00 54.25 307 THR A N 1
ATOM 2334 C CA . THR A 1 307 ? 11.149 -2.316 9.771 1.00 54.25 307 THR A CA 1
ATOM 2335 C C . THR A 1 307 ? 9.893 -1.955 8.984 1.00 54.25 307 THR A C 1
ATOM 2337 O O . THR A 1 307 ? 8.768 -2.081 9.459 1.00 54.25 307 THR A O 1
ATOM 2340 N N . TYR A 1 308 ? 10.092 -1.567 7.717 1.00 60.91 308 TYR A N 1
ATOM 2341 C CA . TYR A 1 308 ? 9.018 -1.391 6.729 1.00 60.91 308 TYR A CA 1
ATOM 2342 C C . TYR A 1 308 ? 9.275 -2.193 5.443 1.00 60.91 308 TYR A C 1
ATOM 2344 O O . TYR A 1 308 ? 9.438 -1.588 4.379 1.00 60.91 308 TYR A O 1
ATOM 2352 N N . PRO A 1 309 ? 9.239 -3.543 5.492 1.00 71.75 309 PRO A N 1
ATOM 2353 C CA . PRO A 1 309 ? 9.625 -4.378 4.353 1.00 71.75 309 PRO A CA 1
ATOM 2354 C C . PRO A 1 309 ? 8.870 -4.050 3.063 1.00 71.75 309 PRO A C 1
ATOM 2356 O O . PRO A 1 309 ? 9.448 -4.046 1.983 1.00 71.75 309 PRO A O 1
ATOM 2359 N N . TYR A 1 310 ? 7.581 -3.713 3.164 1.00 76.62 310 TYR A N 1
ATOM 2360 C CA . TYR A 1 310 ? 6.787 -3.327 1.998 1.00 76.62 310 TYR A CA 1
ATOM 2361 C C . TYR A 1 310 ? 7.287 -2.034 1.340 1.00 76.62 310 TYR A C 1
ATOM 2363 O O . TYR A 1 310 ? 7.452 -1.993 0.123 1.00 76.62 310 TYR A O 1
ATOM 2371 N N . ILE A 1 311 ? 7.536 -0.981 2.126 1.00 76.88 311 ILE A N 1
ATOM 2372 C CA . ILE A 1 311 ? 7.944 0.324 1.585 1.00 76.88 311 ILE A CA 1
ATOM 2373 C C . ILE A 1 311 ? 9.357 0.232 1.012 1.00 76.88 311 ILE A C 1
ATOM 2375 O O . ILE A 1 311 ? 9.600 0.710 -0.092 1.00 76.88 311 ILE A O 1
ATOM 2379 N N . GLU A 1 312 ? 10.253 -0.435 1.735 1.00 83.81 312 GLU A N 1
ATOM 2380 C CA . GLU A 1 312 ? 11.633 -0.667 1.325 1.00 83.81 312 GLU A CA 1
ATOM 2381 C C . GLU A 1 312 ? 11.704 -1.459 0.008 1.00 83.81 312 GLU A C 1
ATOM 2383 O O . GLU A 1 312 ? 12.318 -1.008 -0.958 1.00 83.81 312 GLU A O 1
ATOM 2388 N N . VAL A 1 313 ? 11.024 -2.609 -0.083 1.00 88.56 313 VAL A N 1
ATOM 2389 C CA . VAL A 1 313 ? 11.004 -3.429 -1.307 1.00 88.56 313 VAL A CA 1
ATOM 2390 C C . VAL A 1 313 ? 10.341 -2.681 -2.465 1.00 88.56 313 VAL A C 1
ATOM 2392 O O . VAL A 1 313 ? 10.835 -2.736 -3.588 1.00 88.56 313 VAL A O 1
ATOM 2395 N N . ARG A 1 314 ? 9.263 -1.930 -2.220 1.00 90.00 314 ARG A N 1
ATOM 2396 C CA . ARG A 1 314 ? 8.613 -1.115 -3.257 1.00 90.00 314 ARG A CA 1
ATOM 2397 C C . ARG A 1 314 ? 9.535 -0.008 -3.778 1.00 90.00 314 ARG A C 1
ATOM 2399 O O . ARG A 1 314 ? 9.592 0.203 -4.987 1.00 90.00 314 ARG A O 1
ATOM 2406 N N . ALA A 1 315 ? 10.285 0.660 -2.901 1.00 92.06 315 ALA A N 1
ATOM 2407 C CA . ALA A 1 315 ? 11.285 1.646 -3.307 1.00 92.06 315 ALA A CA 1
ATOM 2408 C C . ALA A 1 315 ? 12.408 1.003 -4.141 1.00 92.06 315 ALA A C 1
ATOM 2410 O O . ALA A 1 315 ? 12.821 1.593 -5.139 1.00 92.06 315 ALA A O 1
ATOM 2411 N N . ARG A 1 316 ? 12.835 -0.233 -3.815 1.00 95.56 316 ARG A N 1
ATOM 2412 C CA . ARG A 1 316 ? 13.763 -1.002 -4.667 1.00 95.56 316 ARG A CA 1
ATOM 2413 C C . ARG A 1 316 ? 13.173 -1.249 -6.054 1.00 95.56 316 ARG A C 1
ATOM 2415 O O . ARG A 1 316 ? 13.838 -0.956 -7.039 1.00 95.56 316 ARG A O 1
ATOM 2422 N N . VAL A 1 317 ? 11.927 -1.727 -6.142 1.00 96.19 317 VAL A N 1
ATOM 2423 C CA . VAL A 1 317 ? 11.219 -1.949 -7.422 1.00 96.19 317 VAL A CA 1
ATOM 2424 C C . VAL A 1 317 ? 11.201 -0.678 -8.272 1.00 96.19 317 VAL A C 1
ATOM 2426 O O . VAL A 1 317 ? 11.550 -0.720 -9.450 1.00 96.19 317 VAL A O 1
ATOM 2429 N N . TRP A 1 318 ? 10.877 0.472 -7.680 1.00 96.56 318 TRP A N 1
ATOM 2430 C CA . TRP A 1 318 ? 10.873 1.741 -8.412 1.00 96.56 318 TRP A CA 1
ATOM 2431 C C . TRP A 1 318 ? 12.277 2.198 -8.816 1.00 96.56 318 TRP A C 1
ATOM 2433 O O . TRP A 1 318 ? 12.446 2.714 -9.917 1.00 96.56 318 TRP A O 1
ATOM 2443 N N . LEU A 1 319 ? 13.297 1.972 -7.984 1.00 97.56 319 LEU A N 1
ATOM 2444 C CA . LEU A 1 319 ? 14.683 2.251 -8.362 1.00 97.56 319 LEU A CA 1
ATOM 2445 C C . LEU A 1 319 ? 15.123 1.387 -9.548 1.00 97.56 319 LEU A C 1
ATOM 2447 O O . LEU A 1 319 ? 15.733 1.915 -10.470 1.00 97.56 319 LEU A O 1
ATOM 2451 N N . ILE A 1 320 ? 14.755 0.105 -9.582 1.00 98.06 320 ILE A N 1
ATOM 2452 C CA . ILE A 1 320 ? 15.047 -0.789 -10.713 1.00 98.06 320 ILE A CA 1
ATOM 2453 C C . ILE A 1 320 ? 14.407 -0.256 -12.006 1.00 98.06 320 ILE A C 1
ATOM 2455 O O . ILE A 1 320 ? 15.079 -0.184 -13.034 1.00 98.06 320 ILE A O 1
ATOM 2459 N N . GLU A 1 321 ? 13.138 0.171 -11.966 1.00 96.25 321 GLU A N 1
ATOM 2460 C CA . GLU A 1 321 ? 12.467 0.789 -13.123 1.00 96.25 321 GLU A CA 1
ATOM 2461 C C . GLU A 1 321 ? 13.228 2.024 -13.638 1.00 96.25 321 GLU A C 1
ATOM 2463 O O . GLU A 1 321 ? 13.448 2.169 -14.844 1.00 96.25 321 GLU A O 1
ATOM 2468 N N . VAL A 1 322 ? 13.661 2.900 -12.727 1.00 97.31 322 VAL A N 1
ATOM 2469 C CA . VAL A 1 322 ? 14.397 4.127 -13.061 1.00 97.31 322 VAL A CA 1
ATOM 2470 C C . VAL A 1 322 ? 15.814 3.818 -13.568 1.00 97.31 322 VAL A C 1
ATOM 2472 O O . VAL A 1 322 ? 16.262 4.449 -14.522 1.00 97.31 322 VAL A O 1
ATOM 2475 N N . LEU A 1 323 ? 16.509 2.826 -13.002 1.00 98.06 323 LEU A N 1
ATOM 2476 C CA . LEU A 1 323 ? 17.823 2.368 -13.475 1.00 98.06 323 LEU A CA 1
ATOM 2477 C C . LEU A 1 323 ? 17.743 1.829 -14.908 1.00 98.06 323 LEU A C 1
ATOM 2479 O O . LEU A 1 323 ? 18.558 2.204 -15.753 1.00 98.06 323 LEU A O 1
ATOM 2483 N N . LEU A 1 324 ? 16.724 1.018 -15.214 1.00 96.38 324 LEU A N 1
ATOM 2484 C CA . LEU A 1 324 ? 16.480 0.533 -16.575 1.00 96.38 324 LEU A CA 1
ATOM 2485 C C . LEU A 1 324 ? 16.208 1.686 -17.547 1.00 96.38 324 LEU A C 1
ATOM 2487 O O . LEU A 1 324 ? 16.774 1.709 -18.639 1.00 96.38 324 LEU A O 1
ATOM 2491 N N . ALA A 1 325 ? 15.401 2.674 -17.146 1.00 95.00 325 ALA A N 1
ATOM 2492 C CA . ALA A 1 325 ? 15.163 3.875 -17.951 1.00 95.00 325 ALA A CA 1
ATOM 2493 C C . ALA A 1 325 ? 16.437 4.721 -18.155 1.00 95.00 325 ALA A C 1
ATOM 2495 O O . ALA A 1 325 ? 16.572 5.397 -19.173 1.00 95.00 325 ALA A O 1
ATOM 2496 N N . GLY A 1 326 ? 17.376 4.670 -17.208 1.00 95.88 326 GLY A N 1
ATOM 2497 C CA . GLY A 1 326 ? 18.686 5.317 -17.285 1.00 95.88 326 GLY A CA 1
ATOM 2498 C C . GLY A 1 326 ? 19.759 4.538 -18.044 1.00 95.88 326 GLY A C 1
ATOM 2499 O O . GLY A 1 326 ? 20.883 5.025 -18.135 1.00 95.88 326 GLY A O 1
ATOM 2500 N N . GLY A 1 327 ? 19.444 3.354 -18.580 1.00 96.56 327 GLY A N 1
ATOM 2501 C CA . GLY A 1 327 ? 20.413 2.523 -19.296 1.00 96.56 327 GLY A CA 1
ATOM 2502 C C . GLY A 1 327 ? 21.447 1.854 -18.386 1.00 96.56 327 GLY A C 1
ATOM 2503 O O . GLY A 1 327 ? 22.580 1.647 -18.811 1.00 96.56 327 GLY A O 1
ATOM 2504 N N . LEU A 1 328 ? 21.067 1.513 -17.148 1.00 97.38 328 LEU A N 1
ATOM 2505 C CA . LEU A 1 328 ? 21.914 0.841 -16.151 1.00 97.38 328 LEU A CA 1
ATOM 2506 C C . LEU A 1 328 ? 21.396 -0.584 -15.839 1.00 97.38 328 LEU A C 1
ATOM 2508 O O . LEU A 1 328 ? 20.963 -0.846 -14.714 1.00 97.38 328 LEU A O 1
ATOM 2512 N N . PRO A 1 329 ? 21.385 -1.515 -16.817 1.00 96.38 329 PRO A N 1
ATOM 2513 C CA . PRO A 1 329 ? 20.773 -2.836 -16.654 1.00 96.38 329 PRO A CA 1
ATOM 2514 C C . PRO A 1 329 ? 21.513 -3.740 -15.661 1.00 96.38 329 PRO A C 1
ATOM 2516 O O . PRO A 1 329 ? 20.857 -4.469 -14.924 1.00 96.38 329 PRO A O 1
ATOM 2519 N N . ASP A 1 330 ? 22.844 -3.663 -15.580 1.00 96.81 330 ASP A N 1
ATOM 2520 C CA . ASP A 1 330 ? 23.629 -4.512 -14.672 1.00 96.81 330 ASP A CA 1
ATOM 2521 C C . ASP A 1 330 ? 23.308 -4.207 -13.200 1.00 96.81 330 ASP A C 1
ATOM 2523 O O . ASP A 1 330 ? 23.037 -5.111 -12.409 1.00 96.81 330 ASP A O 1
ATOM 2527 N N . GLU A 1 331 ? 23.255 -2.916 -12.852 1.00 97.25 331 GLU A N 1
ATOM 2528 C CA . GLU A 1 331 ? 22.865 -2.463 -11.512 1.00 97.25 331 GLU A CA 1
ATOM 2529 C C . GLU A 1 331 ? 21.392 -2.794 -11.223 1.00 97.25 331 GLU A C 1
ATOM 2531 O O . GLU A 1 331 ? 21.043 -3.247 -10.131 1.00 97.25 331 GLU A O 1
ATOM 2536 N N . ALA A 1 332 ? 20.518 -2.623 -12.222 1.00 97.75 332 ALA A N 1
ATOM 2537 C CA . ALA A 1 332 ? 19.111 -2.991 -12.112 1.00 97.75 332 ALA A CA 1
ATOM 2538 C C . ALA A 1 332 ? 18.927 -4.494 -11.835 1.00 97.75 332 ALA A C 1
ATOM 2540 O O . ALA A 1 332 ? 18.084 -4.857 -11.016 1.00 97.75 332 ALA A O 1
ATOM 2541 N N . ALA A 1 333 ? 19.713 -5.365 -12.477 1.00 96.88 333 ALA A N 1
ATOM 2542 C CA . ALA A 1 333 ? 19.649 -6.812 -12.287 1.00 96.88 333 ALA A CA 1
ATOM 2543 C C . ALA A 1 333 ? 20.092 -7.228 -10.877 1.00 96.88 333 ALA A C 1
ATOM 2545 O O . ALA A 1 333 ? 19.415 -8.032 -10.234 1.00 96.88 333 ALA A O 1
ATOM 2546 N N . GLU A 1 334 ? 21.193 -6.667 -10.367 1.00 96.75 334 GLU A N 1
ATOM 2547 C CA . GLU A 1 334 ? 21.655 -6.920 -8.996 1.00 96.75 334 GLU A CA 1
ATOM 2548 C C . GLU A 1 334 ? 20.580 -6.547 -7.971 1.00 96.75 334 GLU A C 1
ATOM 2550 O O . GLU A 1 334 ? 20.136 -7.399 -7.192 1.00 96.75 334 GLU A O 1
ATOM 2555 N N . LEU A 1 335 ? 20.063 -5.321 -8.065 1.00 97.00 335 LEU A N 1
ATOM 2556 C CA . LEU A 1 335 ? 19.027 -4.831 -7.165 1.00 97.00 335 LEU A CA 1
ATOM 2557 C C . LEU A 1 335 ? 17.710 -5.616 -7.300 1.00 97.00 335 LEU A C 1
ATOM 2559 O O . LEU A 1 335 ? 17.009 -5.825 -6.308 1.00 97.00 335 LEU A O 1
ATOM 2563 N N . ALA A 1 336 ? 17.365 -6.093 -8.500 1.00 97.38 336 ALA A N 1
ATOM 2564 C CA . ALA A 1 336 ? 16.173 -6.910 -8.721 1.00 97.38 336 ALA A CA 1
ATOM 2565 C C . ALA A 1 336 ? 16.258 -8.287 -8.051 1.00 97.38 336 ALA A C 1
ATOM 2567 O O . ALA A 1 336 ? 15.254 -8.753 -7.502 1.00 97.38 336 ALA A O 1
ATOM 2568 N N . ARG A 1 337 ? 17.439 -8.921 -8.013 1.00 96.44 337 ARG A N 1
ATOM 2569 C CA . ARG A 1 337 ? 17.637 -10.177 -7.265 1.00 96.44 337 ARG A CA 1
ATOM 2570 C C . ARG A 1 337 ? 17.467 -9.958 -5.762 1.00 96.44 337 ARG A C 1
ATOM 2572 O O . ARG A 1 337 ? 16.770 -10.741 -5.113 1.00 96.44 337 ARG A O 1
ATOM 2579 N N . GLU A 1 338 ? 18.029 -8.876 -5.222 1.0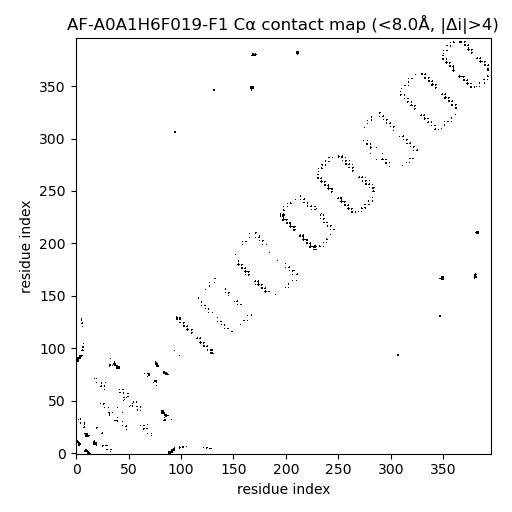0 95.12 338 GLU A N 1
ATOM 2580 C CA . GLU A 1 338 ? 17.852 -8.500 -3.813 1.00 95.12 338 GLU A CA 1
ATOM 2581 C C . GLU A 1 338 ? 16.384 -8.220 -3.474 1.00 95.12 338 GLU A C 1
ATOM 2583 O O . GLU A 1 338 ? 15.852 -8.755 -2.499 1.00 95.12 338 GLU A O 1
ATOM 2588 N N . ALA A 1 339 ? 15.704 -7.425 -4.306 1.00 95.12 339 ALA A N 1
ATOM 2589 C CA . ALA A 1 339 ? 14.293 -7.101 -4.132 1.00 95.12 339 ALA A CA 1
ATOM 2590 C C . ALA A 1 339 ? 13.412 -8.357 -4.187 1.00 95.12 339 ALA A C 1
ATOM 2592 O O . ALA A 1 339 ? 12.514 -8.504 -3.360 1.00 95.12 339 ALA A O 1
ATOM 2593 N N . CYS A 1 340 ? 13.694 -9.289 -5.104 1.00 94.88 340 CYS A N 1
ATOM 2594 C CA . CYS A 1 340 ? 12.985 -10.563 -5.203 1.00 94.88 340 CYS A CA 1
ATOM 2595 C C . CYS A 1 340 ? 13.175 -11.422 -3.943 1.00 94.88 340 CYS A C 1
ATOM 2597 O O . CYS A 1 340 ? 12.199 -11.958 -3.414 1.00 94.88 340 CYS A O 1
ATOM 2599 N N . ALA A 1 341 ? 14.408 -11.543 -3.439 1.00 90.94 341 ALA A N 1
ATOM 2600 C CA . ALA A 1 341 ? 14.700 -12.310 -2.229 1.00 90.94 341 ALA A CA 1
ATOM 2601 C C . ALA A 1 341 ? 14.015 -11.703 -0.993 1.00 90.94 341 ALA A C 1
ATOM 2603 O O . ALA A 1 341 ? 13.378 -12.424 -0.222 1.00 90.94 341 ALA A O 1
ATOM 2604 N N . ALA A 1 342 ? 14.085 -10.378 -0.838 1.00 87.44 342 ALA A N 1
ATOM 2605 C CA . ALA A 1 342 ? 13.421 -9.660 0.244 1.00 87.44 342 ALA A CA 1
ATOM 2606 C C . ALA A 1 342 ? 11.890 -9.792 0.162 1.00 87.44 342 ALA A C 1
ATOM 2608 O O . ALA A 1 342 ? 11.241 -10.109 1.160 1.00 87.44 342 ALA A O 1
ATOM 2609 N N . ALA A 1 343 ? 11.302 -9.625 -1.027 1.00 86.75 343 ALA A N 1
ATOM 2610 C CA . ALA A 1 343 ? 9.865 -9.788 -1.237 1.00 86.75 343 ALA A CA 1
ATOM 2611 C C . ALA A 1 343 ? 9.391 -11.200 -0.862 1.00 86.75 343 ALA A C 1
ATOM 2613 O O . ALA A 1 343 ? 8.413 -11.346 -0.126 1.00 86.75 343 ALA A O 1
ATOM 2614 N N . ALA A 1 344 ? 10.113 -12.231 -1.312 1.00 85.69 344 ALA A N 1
ATOM 2615 C CA . ALA A 1 344 ? 9.804 -13.624 -1.009 1.00 85.69 344 ALA A CA 1
ATOM 2616 C C . ALA A 1 344 ? 9.909 -13.928 0.495 1.00 85.69 344 ALA A C 1
ATOM 2618 O O . ALA A 1 344 ? 9.028 -14.590 1.044 1.00 85.69 344 ALA A O 1
ATOM 2619 N N . ALA A 1 345 ? 10.933 -13.402 1.179 1.00 81.25 345 ALA A N 1
ATOM 2620 C CA . ALA A 1 345 ? 11.134 -13.594 2.618 1.00 81.25 345 ALA A CA 1
ATOM 2621 C C . ALA A 1 345 ? 10.002 -13.001 3.478 1.00 81.25 345 ALA A C 1
ATOM 2623 O O . ALA A 1 345 ? 9.761 -13.470 4.591 1.00 81.25 345 ALA A O 1
ATOM 2624 N N . HIS A 1 346 ? 9.305 -11.987 2.958 1.00 74.50 346 HIS A N 1
ATOM 2625 C CA . HIS A 1 346 ? 8.199 -11.300 3.626 1.00 74.50 346 HIS A CA 1
ATOM 2626 C C . HIS A 1 346 ? 6.812 -11.641 3.055 1.00 74.50 346 HIS A C 1
ATOM 2628 O O . HIS A 1 346 ? 5.824 -11.039 3.470 1.00 74.50 346 HIS A O 1
ATOM 2634 N N . GLY A 1 347 ? 6.715 -12.580 2.105 1.00 74.69 347 GLY A N 1
ATOM 2635 C CA . GLY A 1 347 ? 5.441 -12.978 1.492 1.00 74.69 347 GLY A CA 1
ATOM 2636 C C . GLY A 1 347 ? 4.792 -11.904 0.606 1.00 74.69 347 GLY A C 1
ATOM 2637 O O . GLY A 1 347 ? 3.590 -11.958 0.349 1.00 74.69 347 GLY A O 1
ATOM 2638 N N . LEU A 1 348 ? 5.564 -10.928 0.119 1.00 78.81 348 LEU A N 1
ATOM 2639 C CA . LEU A 1 348 ? 5.090 -9.791 -0.678 1.00 78.81 348 LEU A CA 1
ATOM 2640 C C . LEU A 1 348 ? 4.957 -10.174 -2.164 1.00 78.81 348 LEU A C 1
ATOM 2642 O O . LEU A 1 348 ? 5.698 -9.685 -3.017 1.00 78.81 348 LEU A O 1
ATOM 2646 N N . ARG A 1 349 ? 4.018 -11.073 -2.487 1.00 83.44 349 ARG A N 1
ATOM 2647 C CA . ARG A 1 349 ? 3.931 -11.757 -3.798 1.00 83.44 349 ARG A CA 1
ATOM 2648 C C . ARG A 1 349 ? 3.788 -10.829 -5.000 1.00 83.44 349 ARG A C 1
ATOM 2650 O O . ARG A 1 349 ? 4.349 -11.109 -6.057 1.00 83.44 349 ARG A O 1
ATOM 2657 N N . ARG A 1 350 ? 3.079 -9.705 -4.850 1.00 85.75 350 ARG A N 1
ATOM 2658 C CA . ARG A 1 350 ? 2.979 -8.701 -5.920 1.00 85.75 350 ARG A CA 1
ATOM 2659 C C . ARG A 1 350 ? 4.345 -8.099 -6.253 1.00 85.75 350 ARG A C 1
ATOM 2661 O O . ARG A 1 350 ? 4.723 -8.064 -7.419 1.00 85.75 350 ARG A O 1
ATOM 2668 N N . LEU A 1 351 ? 5.086 -7.672 -5.228 1.00 89.31 351 LEU A N 1
ATOM 2669 C CA . LEU A 1 351 ? 6.412 -7.070 -5.385 1.00 89.31 351 LEU A CA 1
ATOM 2670 C C . LEU A 1 351 ? 7.454 -8.102 -5.845 1.00 89.31 351 LEU A C 1
ATOM 2672 O O . LEU A 1 351 ? 8.330 -7.756 -6.629 1.00 89.31 351 LEU A O 1
ATOM 2676 N N . GLU A 1 352 ? 7.332 -9.367 -5.422 1.00 92.19 352 GLU A N 1
ATOM 2677 C CA . GLU A 1 352 ? 8.157 -10.476 -5.931 1.00 92.19 352 GLU A CA 1
ATOM 2678 C C . GLU A 1 352 ? 7.993 -10.621 -7.453 1.00 92.19 352 GLU A C 1
ATOM 2680 O O . GLU A 1 352 ? 8.981 -10.655 -8.183 1.00 92.19 352 GLU A O 1
ATOM 2685 N N . GLY A 1 353 ? 6.752 -10.638 -7.950 1.00 93.25 353 GLY A N 1
ATOM 2686 C CA . GLY A 1 353 ? 6.478 -10.736 -9.386 1.00 93.25 353 GLY A CA 1
ATOM 2687 C C . GLY A 1 353 ? 6.929 -9.503 -10.179 1.00 93.25 353 GLY A C 1
ATOM 2688 O O . GLY A 1 353 ? 7.502 -9.643 -11.263 1.00 93.25 353 GLY A O 1
ATOM 2689 N N . GLN A 1 354 ? 6.762 -8.300 -9.620 1.00 94.88 354 GLN A N 1
ATOM 2690 C CA . GLN A 1 354 ? 7.266 -7.065 -10.232 1.00 94.88 354 GLN A CA 1
ATOM 2691 C C . GLN A 1 354 ? 8.797 -7.075 -10.328 1.00 94.88 354 GLN A C 1
ATOM 2693 O O . GLN A 1 354 ? 9.344 -6.790 -11.393 1.00 94.88 354 GLN A O 1
ATOM 2698 N N . ALA A 1 355 ? 9.494 -7.477 -9.260 1.00 96.94 355 ALA A N 1
ATOM 2699 C CA . ALA A 1 355 ? 10.948 -7.618 -9.265 1.00 96.94 355 ALA A CA 1
ATOM 2700 C C . ALA A 1 355 ? 11.420 -8.656 -10.298 1.00 96.94 355 ALA A C 1
ATOM 2702 O O . ALA A 1 355 ? 12.355 -8.381 -11.044 1.00 96.94 355 ALA A O 1
ATOM 2703 N N . LEU A 1 356 ? 10.742 -9.806 -10.413 1.00 96.94 356 LEU A N 1
ATOM 2704 C CA . LEU A 1 356 ? 11.038 -10.822 -11.434 1.00 96.94 356 LEU A CA 1
ATOM 2705 C C . LEU A 1 356 ? 10.814 -10.310 -12.864 1.00 96.94 356 LEU A C 1
ATOM 2707 O O . LEU A 1 356 ? 11.618 -10.591 -13.750 1.00 96.94 356 LEU A O 1
ATOM 2711 N N . THR A 1 357 ? 9.750 -9.537 -13.092 1.00 97.00 357 THR A N 1
ATOM 2712 C CA . THR A 1 357 ? 9.472 -8.914 -14.396 1.00 97.00 357 THR A CA 1
ATOM 2713 C C . THR A 1 357 ? 10.581 -7.942 -14.789 1.00 97.00 357 THR A C 1
ATOM 2715 O O . THR A 1 357 ? 11.017 -7.915 -15.939 1.00 97.00 357 THR A O 1
ATOM 2718 N N . LEU A 1 358 ? 11.063 -7.143 -13.836 1.00 97.19 358 LEU A N 1
ATOM 2719 C CA . LEU A 1 358 ? 12.152 -6.203 -14.078 1.00 97.19 358 LEU A CA 1
ATOM 2720 C C . LEU A 1 358 ? 13.502 -6.912 -14.234 1.00 97.19 358 LEU A C 1
ATOM 2722 O O . LEU A 1 358 ? 14.275 -6.525 -15.104 1.00 97.19 358 LEU A O 1
ATOM 2726 N N . LEU A 1 359 ? 13.752 -7.984 -13.476 1.00 96.25 359 LEU A N 1
ATOM 2727 C CA . LEU A 1 359 ? 14.934 -8.832 -13.638 1.00 96.25 359 LEU A CA 1
ATOM 2728 C C . LEU A 1 359 ? 14.986 -9.450 -15.040 1.00 96.25 359 LEU A C 1
ATOM 2730 O O . LEU A 1 359 ? 16.027 -9.403 -15.686 1.00 96.25 359 LEU A O 1
ATOM 2734 N N . ALA A 1 360 ? 13.852 -9.939 -15.553 1.00 96.00 360 ALA A N 1
ATOM 2735 C CA . ALA A 1 360 ? 13.754 -10.466 -16.914 1.00 96.00 360 ALA A CA 1
ATOM 2736 C C . ALA A 1 360 ? 14.148 -9.435 -17.986 1.00 96.00 360 ALA A C 1
ATOM 2738 O O . ALA A 1 360 ? 14.738 -9.785 -19.003 1.00 96.00 360 ALA A O 1
ATOM 2739 N N . ARG A 1 361 ? 13.822 -8.157 -17.756 1.00 94.81 361 ARG A N 1
ATOM 2740 C CA . ARG A 1 361 ? 14.187 -7.048 -18.651 1.00 94.81 361 ARG A CA 1
ATOM 2741 C C . ARG A 1 361 ? 15.651 -6.631 -18.508 1.00 94.81 361 ARG A C 1
ATOM 2743 O O . ARG A 1 361 ? 16.216 -6.112 -19.464 1.00 94.81 361 ARG A O 1
ATOM 2750 N N . ALA A 1 362 ? 16.228 -6.803 -17.321 1.00 94.19 362 ALA A N 1
ATOM 2751 C CA . ALA A 1 362 ? 17.592 -6.402 -17.000 1.00 94.19 362 ALA A CA 1
ATOM 2752 C C . ALA A 1 362 ? 18.641 -7.436 -17.451 1.00 94.19 362 ALA A C 1
ATOM 2754 O O . ALA A 1 362 ? 19.721 -7.046 -17.881 1.00 94.19 362 ALA A O 1
ATOM 2755 N N . GLU A 1 363 ? 18.321 -8.735 -17.385 1.00 89.25 363 GLU A N 1
ATOM 2756 C CA . GLU A 1 363 ? 19.260 -9.841 -17.630 1.00 89.25 363 GLU A CA 1
ATOM 2757 C C . GLU A 1 363 ? 18.734 -10.840 -18.689 1.00 89.25 363 GLU A C 1
ATOM 2759 O O . GLU A 1 363 ? 18.079 -11.830 -18.351 1.00 89.25 363 GLU A O 1
ATOM 2764 N N . PRO A 1 364 ? 19.006 -10.618 -19.991 1.00 80.81 364 PRO A N 1
ATOM 2765 C CA . PRO A 1 364 ? 18.693 -11.587 -21.042 1.00 80.81 364 PRO A CA 1
ATOM 2766 C C . PRO A 1 364 ? 19.627 -12.822 -21.017 1.00 80.81 364 PRO A C 1
ATOM 2768 O O . PRO A 1 364 ? 20.841 -12.647 -20.896 1.00 80.81 364 PRO A O 1
ATOM 2771 N N . PRO A 1 365 ? 19.120 -14.060 -21.218 1.00 82.25 365 PRO A N 1
ATOM 2772 C CA . PRO A 1 365 ? 17.733 -14.400 -21.537 1.00 82.25 365 PRO A CA 1
ATOM 2773 C C . PRO A 1 365 ? 16.833 -14.429 -20.289 1.00 82.25 365 PRO A C 1
ATOM 2775 O O . PRO A 1 365 ? 16.951 -15.299 -19.429 1.00 82.25 365 PRO A O 1
ATOM 2778 N N . GLY A 1 366 ? 15.866 -13.511 -20.235 1.00 88.56 366 GLY A N 1
ATOM 2779 C CA . GLY A 1 366 ? 14.984 -13.305 -19.083 1.00 88.56 366 GLY A CA 1
ATOM 2780 C C . GLY A 1 366 ? 13.703 -14.145 -19.090 1.00 88.56 366 GLY A C 1
ATOM 2781 O O . GLY A 1 366 ? 12.853 -13.982 -18.213 1.00 88.56 366 GLY A O 1
ATOM 2782 N N . ALA A 1 367 ? 13.529 -15.037 -20.071 1.00 92.44 367 ALA A N 1
ATOM 2783 C CA . ALA A 1 367 ? 12.264 -15.729 -20.324 1.00 92.44 367 ALA A CA 1
ATOM 2784 C C . ALA A 1 367 ? 11.779 -16.585 -19.138 1.00 92.44 367 ALA A C 1
ATOM 2786 O O . ALA A 1 367 ? 10.576 -16.683 -18.889 1.00 92.44 367 ALA A O 1
ATOM 2787 N N . GLU A 1 368 ? 12.691 -17.196 -18.374 1.00 93.56 368 GLU A N 1
ATOM 2788 C CA . GLU A 1 368 ? 12.327 -17.954 -17.170 1.00 93.56 368 GLU A CA 1
ATOM 2789 C C . GLU A 1 368 ? 11.779 -17.037 -16.068 1.00 93.56 368 GLU A C 1
ATOM 2791 O O . GLU A 1 368 ? 10.721 -17.318 -15.498 1.00 93.56 368 GLU A O 1
ATOM 2796 N N . HIS A 1 369 ? 12.446 -15.906 -15.817 1.00 95.19 369 HIS A N 1
ATOM 2797 C CA . HIS A 1 369 ? 12.003 -14.907 -14.845 1.00 95.19 369 HIS A CA 1
ATOM 2798 C C . HIS A 1 369 ? 10.641 -14.314 -15.228 1.00 95.19 369 HIS A C 1
ATOM 2800 O O . HIS A 1 369 ? 9.746 -14.253 -14.384 1.00 95.19 369 HIS A O 1
ATOM 2806 N N . ALA A 1 370 ? 10.445 -13.969 -16.506 1.00 94.81 370 ALA A N 1
ATOM 2807 C CA . ALA A 1 370 ? 9.177 -13.452 -17.020 1.00 94.81 370 ALA A CA 1
ATOM 2808 C C . ALA A 1 370 ? 8.035 -14.478 -16.895 1.00 94.81 370 ALA A C 1
ATOM 2810 O O . ALA A 1 370 ? 6.930 -14.136 -16.464 1.00 94.81 370 ALA A O 1
ATOM 2811 N N . ARG A 1 371 ? 8.298 -15.759 -17.199 1.00 95.94 371 ARG A N 1
ATOM 2812 C CA . ARG A 1 371 ? 7.310 -16.838 -17.035 1.00 95.94 371 ARG A CA 1
ATOM 2813 C C . ARG A 1 371 ? 6.905 -17.008 -15.572 1.00 95.94 371 ARG A C 1
ATOM 2815 O O . ARG A 1 371 ? 5.710 -17.029 -15.278 1.00 95.94 371 ARG A O 1
ATOM 2822 N N . ARG A 1 372 ? 7.881 -17.062 -14.658 1.00 95.50 372 ARG A N 1
ATOM 2823 C CA . ARG A 1 372 ? 7.627 -17.169 -13.214 1.00 95.50 372 ARG A CA 1
ATOM 2824 C C . ARG A 1 372 ? 6.841 -15.967 -12.687 1.00 95.50 372 ARG A C 1
ATOM 2826 O O . ARG A 1 372 ? 5.913 -16.153 -11.904 1.00 95.50 372 ARG A O 1
ATOM 2833 N N . ALA A 1 373 ? 7.168 -14.754 -13.136 1.00 95.38 373 ALA A N 1
ATOM 2834 C CA . ALA A 1 373 ? 6.416 -13.552 -12.785 1.00 95.38 373 ALA A CA 1
ATOM 2835 C C . ALA A 1 373 ? 4.953 -13.642 -13.247 1.00 95.38 373 ALA A C 1
ATOM 2837 O O . ALA A 1 373 ? 4.042 -13.414 -12.453 1.00 95.38 373 ALA A O 1
ATOM 2838 N N . ALA A 1 374 ? 4.708 -14.036 -14.501 1.00 94.75 374 ALA A N 1
ATOM 2839 C CA . ALA A 1 374 ? 3.356 -14.159 -15.045 1.00 94.75 374 ALA A CA 1
ATOM 2840 C C . ALA A 1 374 ? 2.523 -15.230 -14.318 1.00 94.75 374 ALA A C 1
ATOM 2842 O O . ALA A 1 374 ? 1.335 -15.025 -14.072 1.00 94.75 374 ALA A O 1
ATOM 2843 N N . GLU A 1 375 ? 3.126 -16.366 -13.961 1.00 94.00 375 GLU A N 1
ATOM 2844 C CA . GLU A 1 375 ? 2.477 -17.407 -13.155 1.00 94.00 375 GLU A CA 1
ATOM 2845 C C . GLU A 1 375 ? 2.121 -16.903 -11.754 1.00 94.00 375 GLU A C 1
ATOM 2847 O O . GLU A 1 375 ? 0.991 -17.100 -11.303 1.00 94.00 375 GLU A O 1
ATOM 2852 N N . LEU A 1 376 ? 3.045 -16.191 -11.102 1.00 90.25 376 LEU A N 1
ATOM 2853 C CA . LEU A 1 376 ? 2.826 -15.620 -9.778 1.00 90.25 376 LEU A CA 1
ATOM 2854 C C . LEU A 1 376 ? 1.712 -14.564 -9.798 1.00 90.25 376 LEU A C 1
ATOM 2856 O O . LEU A 1 376 ? 0.795 -14.611 -8.981 1.00 90.25 376 LEU A O 1
ATOM 2860 N N . HIS A 1 377 ? 1.735 -13.640 -10.759 1.00 88.06 377 HIS A N 1
ATOM 2861 C CA . HIS A 1 377 ? 0.686 -12.631 -10.900 1.00 88.06 377 HIS A CA 1
ATOM 2862 C C . HIS A 1 377 ? -0.679 -13.250 -11.198 1.00 88.06 377 HIS A C 1
ATOM 2864 O O . HIS A 1 377 ? -1.665 -12.834 -10.590 1.00 88.06 377 HIS A O 1
ATOM 2870 N N . ARG A 1 378 ? -0.740 -14.285 -12.047 1.00 87.56 378 ARG A N 1
ATOM 2871 C CA . ARG A 1 378 ? -1.984 -15.008 -12.342 1.00 87.56 378 ARG A CA 1
ATOM 2872 C C . ARG A 1 378 ? -2.556 -15.695 -11.108 1.00 87.56 378 ARG A C 1
ATOM 2874 O O . ARG A 1 378 ? -3.754 -15.588 -10.862 1.00 87.56 378 ARG A O 1
ATOM 2881 N N . ALA A 1 379 ? -1.712 -16.376 -10.330 1.00 84.81 379 ALA A N 1
ATOM 2882 C CA . ALA A 1 379 ? -2.127 -17.068 -9.108 1.00 84.81 379 ALA A CA 1
ATOM 2883 C C . ALA A 1 379 ? -2.753 -16.115 -8.071 1.00 84.81 379 ALA A C 1
ATOM 2885 O O . ALA A 1 379 ? -3.588 -16.534 -7.275 1.00 84.81 379 ALA A O 1
ATOM 2886 N N . HIS A 1 380 ? -2.378 -14.835 -8.124 1.00 77.38 380 HIS A N 1
ATOM 2887 C CA . HIS A 1 380 ? -2.780 -13.789 -7.184 1.00 77.38 380 HIS A CA 1
ATOM 2888 C C . HIS A 1 380 ? -3.698 -12.709 -7.800 1.00 77.38 380 HIS A C 1
ATOM 2890 O O . HIS A 1 380 ? -4.024 -11.712 -7.161 1.00 77.38 380 HIS A O 1
ATOM 2896 N N . GLY A 1 381 ? -4.140 -12.884 -9.050 1.00 75.31 381 GLY A N 1
ATOM 2897 C CA . GLY A 1 381 ? -5.075 -11.966 -9.711 1.00 75.31 381 GLY A CA 1
ATOM 2898 C C . GLY A 1 381 ? -4.519 -10.571 -10.039 1.00 75.31 381 GLY A C 1
ATOM 2899 O O . GLY A 1 381 ? -5.298 -9.647 -10.266 1.00 75.31 381 GLY A O 1
ATOM 2900 N N . HIS A 1 382 ? -3.196 -10.393 -10.095 1.00 80.38 382 HIS A N 1
ATOM 2901 C CA . HIS A 1 382 ? -2.549 -9.121 -10.445 1.00 80.38 382 HIS A CA 1
ATOM 2902 C C . HIS A 1 382 ? -2.550 -8.898 -11.966 1.00 80.38 382 HIS A C 1
ATOM 2904 O O . HIS A 1 382 ? -1.540 -9.111 -12.633 1.00 80.38 382 HIS A O 1
ATOM 2910 N N . ARG A 1 383 ? -3.685 -8.501 -12.549 1.00 80.31 383 ARG A N 1
ATOM 2911 C CA . ARG A 1 383 ? -3.876 -8.525 -14.015 1.00 80.31 383 ARG A CA 1
ATOM 2912 C C . ARG A 1 383 ? -2.936 -7.595 -14.791 1.00 80.31 383 ARG A C 1
ATOM 2914 O O . ARG A 1 383 ? -2.413 -8.010 -15.824 1.00 80.31 383 ARG A O 1
ATOM 2921 N N . LEU A 1 384 ? -2.707 -6.369 -14.306 1.00 81.12 384 LEU A N 1
ATOM 2922 C CA . LEU A 1 384 ? -1.770 -5.434 -14.950 1.00 81.12 384 LEU A CA 1
ATOM 2923 C C . LEU A 1 384 ? -0.336 -5.954 -14.898 1.00 81.12 384 LEU A C 1
ATOM 2925 O O . LEU A 1 384 ? 0.371 -5.933 -15.903 1.00 81.12 384 LEU A O 1
ATOM 2929 N N . ASP A 1 385 ? 0.072 -6.455 -13.736 1.00 88.31 385 ASP A N 1
ATOM 2930 C CA . ASP A 1 385 ? 1.423 -6.966 -13.551 1.00 88.31 385 ASP A CA 1
ATOM 2931 C C . ASP A 1 385 ? 1.629 -8.289 -14.334 1.00 88.31 385 ASP A C 1
ATOM 2933 O O . ASP A 1 385 ? 2.695 -8.505 -14.906 1.00 88.31 385 ASP A O 1
ATOM 2937 N N . GLU A 1 386 ? 0.597 -9.141 -14.474 1.00 90.12 386 GLU A N 1
ATOM 2938 C CA . GLU A 1 386 ? 0.633 -10.318 -15.364 1.00 90.12 386 GLU A CA 1
ATOM 2939 C C . GLU A 1 386 ? 0.830 -9.902 -16.828 1.00 90.12 386 GLU A C 1
ATOM 2941 O O . GLU A 1 386 ? 1.635 -10.509 -17.537 1.00 90.12 386 GLU A O 1
ATOM 2946 N N . ALA A 1 387 ? 0.108 -8.879 -17.294 1.00 88.88 387 ALA A N 1
ATOM 2947 C CA . ALA A 1 387 ? 0.260 -8.367 -18.652 1.00 88.88 387 ALA A CA 1
ATOM 2948 C C . ALA A 1 387 ? 1.678 -7.823 -18.893 1.00 88.88 387 ALA A C 1
ATOM 2950 O O . ALA A 1 387 ? 2.285 -8.145 -19.915 1.00 88.88 387 ALA A O 1
ATOM 2951 N N . ALA A 1 388 ? 2.237 -7.079 -17.934 1.00 90.38 388 ALA A N 1
ATOM 2952 C CA . ALA A 1 388 ? 3.614 -6.591 -18.001 1.00 90.38 388 ALA A CA 1
ATOM 2953 C C . ALA A 1 388 ? 4.642 -7.738 -18.038 1.00 90.38 388 ALA A C 1
ATOM 2955 O O . ALA A 1 388 ? 5.570 -7.710 -18.848 1.00 90.38 388 ALA A O 1
ATOM 2956 N N . ALA A 1 389 ? 4.450 -8.778 -17.221 1.00 93.31 389 ALA A N 1
ATOM 2957 C CA . ALA A 1 389 ? 5.301 -9.967 -17.216 1.00 93.31 389 ALA A CA 1
ATOM 2958 C C . ALA A 1 389 ? 5.252 -10.733 -18.549 1.00 93.31 389 ALA A C 1
ATOM 2960 O O . ALA A 1 389 ? 6.279 -11.193 -19.044 1.00 93.31 389 ALA A O 1
ATOM 2961 N N . ARG A 1 390 ? 4.070 -10.845 -19.166 1.00 92.81 390 ARG A N 1
ATOM 2962 C CA . ARG A 1 390 ? 3.906 -11.470 -20.489 1.00 92.81 390 ARG A CA 1
ATOM 2963 C C . ARG A 1 390 ? 4.552 -10.652 -21.601 1.00 92.81 390 ARG A C 1
ATOM 2965 O O . ARG A 1 390 ? 5.227 -11.232 -22.438 1.00 92.81 390 ARG A O 1
ATOM 2972 N N . ALA A 1 391 ? 4.419 -9.328 -21.572 1.00 90.94 391 ALA A N 1
ATOM 2973 C CA . ALA A 1 391 ? 5.111 -8.466 -22.525 1.00 90.94 391 ALA A CA 1
ATOM 2974 C C . ALA A 1 391 ? 6.639 -8.621 -22.418 1.00 90.94 391 ALA A C 1
ATOM 2976 O O . ALA A 1 391 ? 7.328 -8.672 -23.430 1.00 90.94 391 ALA A O 1
ATOM 2977 N N . ALA A 1 392 ? 7.176 -8.762 -21.200 1.00 89.00 392 ALA A N 1
ATOM 2978 C CA . ALA A 1 392 ? 8.594 -9.058 -21.007 1.00 89.00 392 ALA A CA 1
ATOM 2979 C C . ALA A 1 392 ? 8.996 -10.432 -21.575 1.00 89.00 392 ALA A C 1
ATOM 2981 O O . ALA A 1 392 ? 10.097 -10.560 -22.097 1.00 89.00 392 ALA A O 1
ATOM 2982 N N . LEU A 1 393 ? 8.111 -11.437 -21.515 1.00 86.25 393 LEU A N 1
ATOM 2983 C CA . LEU A 1 393 ? 8.341 -12.763 -22.101 1.00 86.25 393 LEU A CA 1
ATOM 2984 C C . LEU A 1 393 ? 8.417 -12.721 -23.634 1.00 86.25 393 LEU A C 1
ATOM 2986 O O . LEU A 1 393 ? 9.226 -13.437 -24.206 1.00 86.25 393 LEU A O 1
ATOM 2990 N N . ASP A 1 394 ? 7.605 -11.888 -24.286 1.00 83.19 394 ASP A N 1
ATOM 2991 C CA . ASP A 1 394 ? 7.611 -11.740 -25.750 1.00 83.19 394 ASP A CA 1
ATOM 2992 C C . ASP A 1 394 ? 8.875 -11.018 -26.269 1.00 83.19 394 ASP A C 1
ATOM 2994 O O . ASP A 1 394 ? 9.200 -11.092 -27.456 1.00 83.19 394 ASP A O 1
ATOM 2998 N N . HIS A 1 395 ? 9.586 -10.313 -25.383 1.00 75.75 395 HIS A N 1
ATOM 2999 C CA . HIS A 1 395 ? 10.818 -9.575 -25.675 1.00 75.75 395 HIS A CA 1
ATOM 3000 C C . HIS A 1 395 ? 12.107 -10.280 -25.210 1.00 75.75 395 HIS A C 1
ATOM 3002 O O . HIS A 1 395 ? 13.192 -9.796 -25.543 1.00 75.75 395 HIS A O 1
ATOM 3008 N N . ALA A 1 396 ? 11.996 -11.367 -24.440 1.00 66.12 396 ALA A N 1
ATOM 3009 C CA . ALA A 1 396 ? 13.106 -12.135 -23.866 1.00 66.12 396 ALA A CA 1
ATOM 3010 C C . ALA A 1 396 ? 13.419 -13.391 -24.684 1.00 66.12 396 ALA A C 1
ATOM 3012 O O . ALA A 1 396 ? 14.615 -13.767 -24.715 1.00 66.12 396 ALA A O 1
#

Mean predicted aligned error: 11.51 Å

Nearest PDB structures (foldseek):
  5a7d-assembly2_E  TM=5.234E-01  e=3.269E-05  Drosophila melanogaster
  8hvr-assembly1_J  TM=4.049E-01  e=2.762E-05  Streptomyces coelicolor A3(2)
  1hz4-assembly1_A  TM=4.801E-01  e=5.657E-05  Escherichia coli
  4wnf-assembly1_A  TM=3.785E-01  e=5.159E-03  Homo sapiens
  2ifu-assembly4_D  TM=2.806E-01  e=1.680E-02  Danio rerio

Foldseek 3Di:
DEFEQLFQTWDDDPRDTQDQDDDLLSQLSNVQVVCVFDFDALVNSQCSRAPPDRDPCSSVVSVVSVVSVCVRPPPQWDDDPRHIHRNPHHYAHDAQPVRLVRLVVQLVVCVVVVNLVSNLSSLLSNLLSDQLPPCPVVLVVSLVSCVVPPLVCNLVSLQSVLVSCLQLLQLVSSLVSLVVSVVCVVPDPDDDDQLPLLSSLLSQLSSCVQLVVLVSNLVSLVRNCVRDAQLSNLSSLLSNLVSCVVVVNLVSSLVSLVVSLVSPVVRVNVVSNLSSQLSNLQRNPVDDLVVSLVSLVVSLVVCVPGPDLPSNLVSLLSSLVSCVVVVNLVVSLVSLVVSLVSCVVRSRLLSNLSSLLSNCVSDPVSLVSLVVSLVSCVVSSRVVSNVSSVVSNVVD

Radius of gyration: 22.07 Å; Cα contacts (8 Å, |Δi|>4): 646; chains: 1; bounding box: 50×40×66 Å

Secondary structure (DSSP, 8-state):
-EEE-SSS-EEEETTEEEPP-SHHHHHHHHHHHHTTTS-B-HHHHHHHHHTT---TTHHHHHHHHHHHHHHHH-TTSEEETTEEE-TT-EEE---HHHHHHHHHHHHHHHHHTT-HHHHHHHHHHHHHHS-TTTTHHHHHHHHHHHHHH-GGGHHHHHHHHHHHHHHTT-HHHHHHHHHHHHHHHHH--SPPPTTHHHHHHHHHHHHHHHHT-HHHHHHHHHHHHTT--HHHHHHHHHHHHHHHHHTT-HHHHHHHHHHHHHHHHHTT-HHHHHHHHHHHHHH-TTS-HHHHHHHHHHHHHHHTTSS-HHHHHHHHHHHHHHHHHTT-HHHHHHHHHHHHHHHHHTT-HHHHHHHHHHHHHHSSS-HHHHHHHHHHHHHTT-HHHHHHHHHHHHH-

InterPro domains:
  IPR001867 OmpR/PhoB-type DNA-binding domain [SM00862] (17-86)
  IPR011990 Tetratricopeptide-like helical domain superfamily [G3DSA:1.25.40.10] (83-394)
  IPR011990 Tetratrico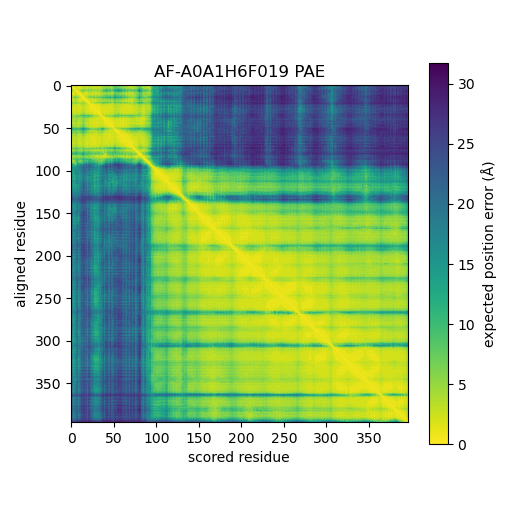peptide-like helical domain superfamily [SSF48452] (83-261)
  IPR016032 Signal transduction response regulator, C-terminal effector [SSF46894] (1-76)
  IPR019734 Tetratricopeptide repeat [PS50005] (198-231)
  IPR019734 Tetratricopeptide repeat [SM00028] (80-113)
  IPR019734 Tetratricopeptide repeat [SM00028] (198-231)
  IPR019734 Tetratricopeptide repeat [SM00028] (234-267)
  IPR036388 Winged helix-like DNA-binding domain superfamily [G3DSA:1.10.10.10] (1-82)
  IPR041617 MalT-like TPR region [PF17874] (92-362)
  IPR051677 AfsR/DnrI/RedD regulatory protein [PTHR35807] (2-87)

Solvent-accessible surface area (backbone atoms only — not comparable to full-atom values): 19693 Å² total; per-residue (Å²): 87,39,37,28,62,50,36,61,54,43,37,33,47,96,89,42,80,51,88,67,81,53,72,69,36,31,51,53,52,38,54,30,54,74,47,74,29,40,74,44,40,61,66,60,55,39,41,74,73,38,58,94,67,57,56,100,56,36,70,60,50,52,52,50,37,53,53,52,47,32,73,74,62,41,87,35,61,46,78,56,98,68,24,34,20,29,69,72,58,47,75,43,71,56,54,49,72,68,20,28,62,34,14,53,54,46,22,57,51,22,54,75,73,66,37,62,67,53,24,53,53,24,50,53,33,24,51,74,29,35,65,86,71,79,35,64,74,54,49,61,53,51,52,52,51,34,58,74,72,47,56,88,55,43,34,66,52,28,42,58,48,16,56,50,28,43,51,50,25,36,30,70,62,13,43,58,30,36,54,51,20,51,49,53,60,72,72,42,90,65,91,72,66,86,50,50,58,12,56,52,26,28,54,49,12,55,34,26,51,50,51,51,40,54,63,63,11,47,57,24,26,56,59,7,59,78,50,31,57,61,61,56,29,12,47,38,28,26,54,44,15,54,46,32,40,75,74,67,36,42,69,59,9,31,49,32,9,50,51,6,29,54,41,9,58,77,68,72,36,64,68,43,25,49,52,7,47,43,41,26,43,61,48,29,80,87,53,56,63,71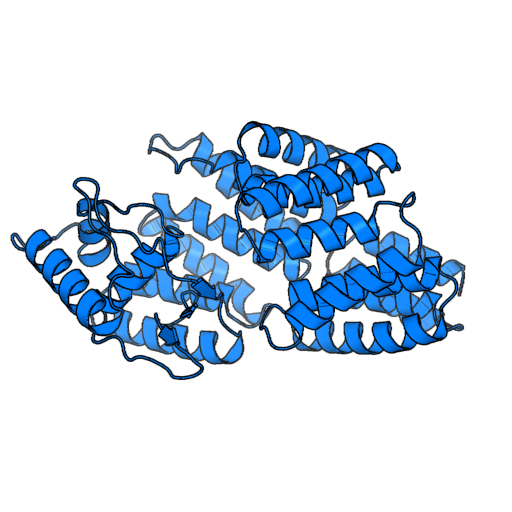,57,30,50,49,53,35,49,55,45,44,62,66,36,69,91,48,78,44,70,68,61,45,38,49,46,44,47,46,41,31,55,50,30,47,75,66,73,35,31,72,64,20,28,56,52,19,53,52,29,25,54,53,19,58,77,69,54,26,48,54,55,22,22,51,17,26,26,50,24,18,72,35,44,80,77,9,38,66,38,7,49,53,12,24,52,49,19,59,78,28,57,26,50,53,62,20,52,53,8,46,56,42,37,80,73,64

pLDDT: mean 79.52, std 15.56, range [37.12, 98.38]